Protein AF-A0A835LQI6-F1 (afdb_monomer_lite)

pLDDT: mean 70.66, std 19.63, range [27.28, 96.81]

Secondary structure (DSSP, 8-state):
-HHHHHHHHHTTS-----PPPPP----TTTTS-HHHHHHHHHTS-HHHHHHHTTS-GGGTTGGGG-SEEEEEHHHHHHTT--HHHHHHHHHHHHHT--SPPPSEEEEEEE-SS-S-HHHHHHHHHHHHHTT-SEEEEEEE-SS-EE--HHHHS-SS-SEEEEESSEEE--S----TT--EEEEES-EESSHHHHHHHHHH---TT-SEEEEE---S-------SS--SEEEEEE-S--SS-BTTBSSSSHHHHHHHHTT---GGGSSTTT----------------------TTS---SSB-----TT--EEEEEESSHHHHHHHHHHHHTT---EEEEEEEES--SSSEEEEEEEEEE-SS-TTSEEE-SS--TT---EEEEEEEEEEEEEGGGTEEEEEEEE------

Foldseek 3Di:
DLVVVLVVLVVLDDDDDDDDDDDDDPLVVLVDDLVVLLVVLQPDALSVLSNQLVSDPSSVLSLQAHLAHAQACVSCVVSVHDPVVSLCVLVVSLVSHPLAARAEHADHEECAPDPPLVSQQVSVVSNLSRLYAYYHDHYQDPDEHEHDVSNQQRARHQEDEYYHEEYEYDQAGEHANHQEYEYENYEYPDLCRQVSSQARDPYQHNQAYEHYDDPDDDAAPDHDHDDFKYKYWDFQAAADQDVVRNDRHVQNRVCVNVVHPPPRDPDPPPDPPDDDDDDDDDDDDDDDDPPPPPDDDDQQFLDDDDRGDIDIGMGGNDPVSSVVVNVCVVVVVDKDKDKDKFQFAPPDQKDKDKFWWFADPVDNVDIDGDRDDDPPTDTDIWMKIKGFPDQPPVGRITIMMIITGGDPDD

Radius of gyration: 28.62 Å; chains: 1; bounding box: 62×68×86 Å

Sequence (410 aa):
MLDGIISFLERIHIKEPKKPPRKPEPDVISSLPQPIISHIASFLPTEEAIRSTILSTSWRNVCSSLSNLEFNQAYFKKKKLDSEVFSRFVSHTLRSHDGSDVHKFTLEAYFETLPEPMLVNEWISFAVQHNVKEIYISLHTMTPVTLPCCLFTSPTITLLDLFDFRLKLPSVIHLSNLQHLQIESLYFCNEMSLINLFSNLSCPLVNSCCVVSCPPYIPDLIPKSGWNLRSFSIANTVVHPAPGNANGTLVNGILHHCALPNILSNSILSDLDDDSDAELTGSHDDRSSSMEIGSSIRPGIVHRLDKGTSGLLVVAKDEYSHAHLSEQFKQHTIHRVYISLTSGVPTTLSGRVEVPIGRDINNRIRMAAIPCPSVSRQVRHAASRYKVIEVLAGGGSALVEWILRVIIHW

Structure (mmCIF, N/CA/C/O backbone):
data_AF-A0A835LQI6-F1
#
_entry.id   AF-A0A835LQI6-F1
#
loop_
_atom_site.group_PDB
_atom_site.id
_atom_site.type_symbol
_atom_site.label_atom_id
_atom_site.label_alt_id
_atom_site.label_comp_id
_atom_site.label_asym_id
_atom_site.label_entity_id
_atom_site.label_seq_id
_atom_site.pdbx_PDB_ins_code
_atom_site.Cartn_x
_atom_site.Cartn_y
_atom_site.Cartn_z
_atom_site.occupancy
_atom_site.B_iso_or_equiv
_atom_site.auth_seq_id
_atom_site.auth_comp_id
_atom_site.auth_asym_id
_atom_site.auth_atom_id
_atom_site.pdbx_PDB_model_num
ATOM 1 N N . MET A 1 1 ? -13.561 8.271 35.677 1.00 42.00 1 MET A N 1
ATOM 2 C CA . MET A 1 1 ? -12.545 7.592 34.820 1.00 42.00 1 MET A CA 1
ATOM 3 C C . MET A 1 1 ? -12.651 8.085 33.379 1.00 42.00 1 MET A C 1
ATOM 5 O O . MET A 1 1 ? -11.650 8.574 32.875 1.00 42.00 1 MET A O 1
ATOM 9 N N . LEU A 1 2 ? -13.860 8.112 32.793 1.00 37.31 2 LEU A N 1
ATOM 10 C CA . LEU A 1 2 ? -14.207 8.992 31.660 1.00 37.31 2 LEU A CA 1
ATOM 11 C C . LEU A 1 2 ? -13.793 10.452 31.923 1.00 37.31 2 LEU A C 1
ATOM 13 O O . LEU A 1 2 ? -13.157 11.061 31.075 1.00 37.31 2 LEU A O 1
ATOM 17 N N . ASP A 1 3 ? -13.991 10.964 33.145 1.00 42.91 3 ASP A N 1
ATOM 18 C CA . ASP A 1 3 ? -13.562 12.324 33.532 1.00 42.91 3 ASP A CA 1
ATOM 19 C C . ASP A 1 3 ? -12.056 12.577 33.364 1.00 42.91 3 ASP A C 1
ATOM 21 O O . ASP A 1 3 ? -11.645 13.706 33.124 1.00 42.91 3 ASP A O 1
ATOM 25 N N . GLY A 1 4 ? -11.219 11.536 33.468 1.00 45.81 4 GLY A N 1
ATOM 26 C CA . GLY A 1 4 ? -9.771 11.653 33.285 1.00 45.81 4 GLY A CA 1
ATOM 27 C C . GLY A 1 4 ? -9.380 11.845 31.821 1.00 45.81 4 GLY A C 1
ATOM 28 O O . GLY A 1 4 ? -8.445 12.583 31.535 1.00 45.81 4 GLY A O 1
ATOM 29 N N . ILE A 1 5 ? -10.133 11.237 30.901 1.00 50.56 5 ILE A N 1
ATOM 30 C CA . ILE A 1 5 ? -9.945 11.367 29.450 1.00 50.56 5 ILE A CA 1
ATOM 31 C C . ILE A 1 5 ? -10.610 12.636 28.932 1.00 50.56 5 ILE A C 1
ATOM 33 O O . ILE A 1 5 ? -10.040 13.315 28.091 1.00 50.56 5 ILE A O 1
ATOM 37 N N . ILE A 1 6 ? -11.752 13.015 29.503 1.00 50.91 6 ILE A N 1
ATOM 38 C CA . ILE A 1 6 ? -12.423 14.291 29.246 1.00 50.91 6 ILE A CA 1
ATOM 39 C C . ILE A 1 6 ? -11.528 15.453 29.690 1.00 50.91 6 ILE A C 1
ATOM 41 O O . ILE A 1 6 ? -11.210 16.316 28.881 1.00 50.91 6 ILE A O 1
ATOM 45 N N . SER A 1 7 ? -10.999 15.413 30.917 1.00 50.22 7 SER A N 1
ATOM 46 C CA . SER A 1 7 ? -10.011 16.382 31.417 1.00 50.22 7 SER A CA 1
ATOM 47 C C . SER A 1 7 ? -8.735 16.411 30.563 1.00 50.22 7 SER A C 1
ATOM 49 O O . SER A 1 7 ? -8.116 17.460 30.378 1.00 50.22 7 SER A O 1
ATOM 51 N N . PHE A 1 8 ? -8.337 15.260 30.022 1.00 53.22 8 PHE A N 1
ATOM 52 C CA . PHE A 1 8 ? -7.180 15.120 29.148 1.00 53.22 8 PHE A CA 1
ATOM 53 C C . PHE A 1 8 ? -7.429 15.696 27.737 1.00 53.22 8 PHE A C 1
ATOM 55 O O . PHE A 1 8 ? -6.586 16.443 27.252 1.00 53.22 8 PHE A O 1
ATOM 62 N N . LEU A 1 9 ? -8.590 15.455 27.119 1.00 52.75 9 LEU A N 1
ATOM 63 C CA . LEU A 1 9 ? -8.989 16.018 25.820 1.00 52.75 9 LEU A CA 1
ATOM 64 C C . LEU A 1 9 ? -9.302 17.523 25.912 1.00 52.75 9 LEU A C 1
ATOM 66 O O . LEU A 1 9 ? -8.948 18.278 25.007 1.00 52.75 9 LEU A O 1
ATOM 70 N N . GLU A 1 10 ? -9.865 17.990 27.030 1.00 52.62 10 GLU A N 1
ATOM 71 C CA . GLU A 1 10 ? -10.053 19.418 27.330 1.00 52.62 10 GLU A CA 1
ATOM 72 C C . GLU A 1 10 ? -8.719 20.178 27.418 1.00 52.62 10 GLU A C 1
ATOM 74 O O . GLU A 1 10 ? -8.647 21.345 27.036 1.00 52.62 10 GLU A O 1
ATOM 79 N N . ARG A 1 11 ? -7.632 19.532 27.867 1.00 51.81 11 ARG A N 1
ATOM 80 C CA . ARG A 1 11 ? -6.285 20.139 27.900 1.00 51.81 11 ARG A CA 1
ATOM 81 C C . ARG A 1 11 ? -5.649 20.300 26.512 1.00 51.81 11 ARG A C 1
ATOM 83 O O . ARG A 1 11 ? -4.691 21.059 26.383 1.00 51.81 11 ARG A O 1
ATOM 90 N N . ILE A 1 12 ? -6.163 19.622 25.481 1.00 49.12 12 ILE A N 1
ATOM 91 C CA . ILE A 1 12 ? -5.607 19.601 24.111 1.00 49.12 12 ILE A CA 1
ATOM 92 C C . ILE A 1 12 ? -6.093 20.794 23.258 1.00 49.12 12 ILE A C 1
ATOM 94 O O . ILE A 1 12 ? -5.523 21.083 22.194 1.00 49.12 12 ILE A O 1
ATOM 98 N N . HIS A 1 13 ? -7.082 21.559 23.738 1.00 42.97 13 HIS A N 1
ATOM 99 C CA . HIS A 1 13 ? -7.445 22.862 23.179 1.00 42.97 13 HIS A CA 1
ATOM 100 C C . HIS A 1 13 ? -7.230 24.002 24.182 1.00 42.97 13 HIS A C 1
ATOM 102 O O . HIS A 1 13 ? -7.767 24.032 25.286 1.00 42.97 13 HIS A O 1
ATOM 108 N N . ILE A 1 14 ? -6.427 24.972 23.741 1.00 42.97 14 ILE A N 1
ATOM 109 C CA . ILE A 1 14 ? -6.274 26.294 24.342 1.00 42.97 14 ILE A CA 1
ATOM 110 C C . ILE A 1 14 ? -7.672 26.894 24.529 1.00 42.97 14 ILE A C 1
ATOM 112 O O . ILE A 1 14 ? -8.459 26.931 23.587 1.00 42.97 14 ILE A O 1
ATOM 116 N N . LYS A 1 15 ? -7.960 27.361 25.750 1.00 37.00 15 LYS A N 1
ATOM 117 C CA . LYS A 1 15 ? -9.171 28.113 26.092 1.00 37.00 15 LYS A CA 1
ATOM 118 C C . LYS A 1 15 ? -9.381 29.245 25.084 1.00 37.00 15 LYS A C 1
ATOM 120 O O . LYS A 1 15 ? -8.660 30.241 25.137 1.00 37.00 15 LYS A O 1
ATOM 125 N N . GLU A 1 16 ? -10.394 29.144 24.232 1.00 39.66 16 GLU A N 1
ATOM 126 C CA . GLU A 1 16 ? -10.971 30.352 23.651 1.00 39.66 16 GLU A CA 1
ATOM 127 C C . GLU A 1 16 ? -11.627 31.175 24.776 1.00 39.66 16 GLU A C 1
ATOM 129 O O . GLU A 1 16 ? -12.208 30.607 25.713 1.00 39.66 16 GLU A O 1
ATOM 134 N N . PRO A 1 17 ? -11.512 32.513 24.749 1.00 34.75 17 PRO A N 1
ATOM 135 C CA . PRO A 1 17 ? -12.078 33.362 25.785 1.00 34.75 17 PRO A CA 1
ATOM 136 C C . PRO A 1 17 ? -13.602 33.198 25.825 1.00 34.75 17 PRO A C 1
ATOM 138 O O . PRO A 1 17 ? -14.299 33.440 24.838 1.00 34.75 17 PRO A O 1
ATOM 141 N N . LYS A 1 18 ? -14.127 32.793 26.990 1.00 40.09 18 LYS A N 1
ATOM 142 C CA . LYS A 1 18 ? -15.569 32.651 27.235 1.00 40.09 18 LYS A CA 1
ATOM 143 C C . LYS A 1 18 ? -16.285 33.975 26.935 1.00 40.09 18 LYS A C 1
ATOM 145 O O . LYS A 1 18 ? -16.103 34.955 27.656 1.00 40.09 18 LYS A O 1
ATOM 150 N N . LYS A 1 19 ? -17.127 33.993 25.896 1.00 43.25 19 LYS A N 1
ATOM 151 C CA . LYS A 1 19 ? -18.141 35.042 25.692 1.00 43.25 19 LYS A CA 1
ATOM 152 C C . LYS A 1 19 ? -19.190 34.981 26.820 1.00 43.25 19 LYS A C 1
ATOM 154 O O . LYS A 1 19 ? -19.434 33.897 27.354 1.00 43.25 19 LYS A O 1
ATOM 159 N N . PRO A 1 20 ? -19.804 36.119 27.200 1.00 41.12 20 PRO A N 1
ATOM 160 C CA . PRO A 1 20 ? -20.791 36.176 28.280 1.00 41.12 20 PRO A CA 1
ATOM 161 C C . PRO A 1 20 ? -22.019 35.297 27.979 1.00 41.12 20 PRO A C 1
ATOM 163 O O . PRO A 1 20 ? -22.341 35.085 26.805 1.00 41.12 20 PRO A O 1
ATOM 166 N N . PRO A 1 21 ? -22.711 34.782 29.015 1.00 45.97 21 PRO A N 1
ATOM 167 C CA . PRO A 1 21 ? -23.743 33.767 28.845 1.00 45.97 21 PRO A CA 1
ATOM 168 C C . PRO A 1 21 ? -24.943 34.339 28.082 1.00 45.97 21 PRO A C 1
ATOM 170 O O . PRO A 1 21 ? -25.599 35.279 28.533 1.00 45.97 21 PRO A O 1
ATOM 173 N N . ARG A 1 22 ? -25.239 33.758 26.915 1.00 55.72 22 ARG A N 1
ATOM 174 C CA . ARG A 1 22 ? -26.543 33.905 26.255 1.00 55.72 22 ARG A CA 1
ATOM 175 C C . ARG A 1 22 ? -27.559 33.010 26.977 1.00 55.72 22 ARG A C 1
ATOM 177 O O . ARG A 1 22 ? -27.175 32.014 27.584 1.00 55.72 22 ARG A O 1
ATOM 184 N N . LYS A 1 23 ? -28.841 33.397 26.945 1.00 52.72 23 LYS A N 1
ATOM 185 C CA . LYS A 1 23 ? -29.963 32.606 27.492 1.00 52.72 23 LYS A CA 1
ATOM 186 C C . LYS A 1 23 ? -29.855 31.143 27.021 1.00 52.72 23 LYS A C 1
ATOM 188 O O . LYS A 1 23 ? -29.436 30.954 25.881 1.00 52.72 23 LYS A O 1
ATOM 193 N N . PRO A 1 24 ? -30.219 30.143 27.846 1.00 52.00 24 PRO A N 1
ATOM 194 C CA . PRO A 1 24 ? -30.097 28.743 27.458 1.00 52.00 24 PRO A CA 1
ATOM 195 C C . PRO A 1 24 ? -31.024 28.475 26.271 1.00 52.00 24 PRO A C 1
ATOM 197 O O . PRO A 1 24 ? -32.246 28.450 26.415 1.00 52.00 24 PRO A O 1
ATOM 200 N N . GLU A 1 25 ? -30.438 28.349 25.083 1.00 58.75 25 GLU A N 1
ATOM 201 C CA . GLU A 1 25 ? -31.109 27.754 23.934 1.00 58.75 25 GLU A CA 1
ATOM 202 C C . GLU A 1 25 ? -31.442 26.296 24.289 1.00 58.75 25 GLU A C 1
ATOM 204 O O . GLU A 1 25 ? -30.669 25.655 25.010 1.00 58.75 25 GLU A O 1
ATOM 209 N N . PRO A 1 26 ? -32.604 25.771 23.864 1.00 59.12 26 PRO A N 1
ATOM 210 C CA . PRO A 1 26 ? -32.957 24.387 24.138 1.00 59.12 26 PRO A CA 1
ATOM 211 C C . PRO A 1 26 ? -31.871 23.468 23.569 1.00 59.12 26 PRO A C 1
ATOM 213 O O . PRO A 1 26 ? -31.481 23.602 22.411 1.00 59.12 26 PRO A O 1
ATOM 216 N N . ASP A 1 27 ? -31.373 22.550 24.394 1.00 64.88 27 ASP A N 1
ATOM 217 C CA . ASP A 1 27 ? -30.341 21.586 24.016 1.00 64.88 27 ASP A CA 1
ATOM 218 C C . ASP A 1 27 ? -30.937 20.511 23.093 1.00 64.88 27 ASP A C 1
ATOM 220 O O . ASP A 1 27 ? -31.341 19.424 23.513 1.00 64.88 27 ASP A O 1
ATOM 224 N N . VAL A 1 28 ? -31.051 20.863 21.811 1.00 70.62 28 VAL A N 1
ATOM 225 C CA . VAL A 1 28 ? -31.623 19.998 20.772 1.00 70.62 28 VAL A CA 1
ATOM 226 C C . VAL A 1 28 ? -30.747 18.760 20.549 1.00 70.62 28 VAL A C 1
ATOM 228 O O . VAL A 1 28 ? -31.271 17.683 20.265 1.00 70.62 28 VAL A O 1
ATOM 231 N N . ILE A 1 29 ? -29.428 18.876 20.734 1.00 68.12 29 ILE A N 1
ATOM 232 C CA . ILE A 1 29 ? -28.459 17.798 20.480 1.00 68.12 29 ILE A CA 1
ATOM 233 C C . ILE A 1 29 ? -28.607 16.673 21.512 1.00 68.12 29 ILE A C 1
ATOM 235 O O . ILE A 1 29 ? -28.552 15.495 21.152 1.00 68.12 29 ILE A O 1
ATOM 239 N N . SER A 1 30 ? -28.873 17.010 22.775 1.00 71.62 30 SER A N 1
ATOM 240 C CA . SER A 1 30 ? -29.142 16.016 23.822 1.00 71.62 30 SER A CA 1
ATOM 241 C C . SER A 1 30 ? -30.454 15.259 23.643 1.00 71.62 30 SER A C 1
ATOM 243 O O . SER A 1 30 ? -30.588 14.157 24.175 1.00 71.62 30 SER A O 1
ATOM 245 N N . SER A 1 31 ? -31.407 15.829 22.900 1.00 77.50 31 SER A N 1
ATOM 246 C CA . SER A 1 31 ? -32.734 15.243 22.669 1.00 77.50 31 SER A CA 1
ATOM 247 C C . SER A 1 31 ? -32.789 14.229 21.519 1.00 77.50 31 SER A C 1
ATOM 249 O O . SER A 1 31 ? -33.833 13.615 21.292 1.00 77.50 31 SER A O 1
ATOM 251 N N . LEU A 1 32 ? -31.684 14.040 20.788 1.00 81.75 32 LEU A N 1
ATOM 252 C CA . LEU A 1 32 ? -31.635 13.129 19.648 1.00 81.75 32 LEU A CA 1
ATOM 253 C C . LEU A 1 32 ? -31.778 11.657 20.093 1.00 81.75 32 LEU A C 1
ATOM 255 O O . LEU A 1 32 ? -31.142 11.237 21.062 1.00 81.75 32 LEU A O 1
ATOM 259 N N . PRO A 1 33 ? -32.570 10.835 19.378 1.00 83.06 33 PRO A N 1
ATOM 260 C CA . PRO A 1 33 ? -32.606 9.391 19.585 1.00 83.06 33 PRO A CA 1
ATOM 261 C C . PRO A 1 33 ? -31.233 8.742 19.379 1.00 83.06 33 PRO A C 1
ATOM 263 O O . PRO A 1 33 ? -30.508 9.106 18.452 1.00 83.06 33 PRO A O 1
ATOM 266 N N . GLN A 1 34 ? -30.923 7.710 20.171 1.00 78.38 34 GLN A N 1
ATOM 267 C CA . GLN A 1 34 ? -29.647 6.982 20.092 1.00 78.38 34 GLN A CA 1
ATOM 268 C C . GLN A 1 34 ? -29.258 6.523 18.674 1.00 78.38 34 GLN A C 1
ATOM 270 O O . GLN A 1 34 ? -28.117 6.758 18.289 1.00 78.38 34 GLN A O 1
ATOM 275 N N . PRO A 1 35 ? -30.170 5.989 17.833 1.00 80.31 35 PRO A N 1
ATOM 276 C CA . PRO A 1 35 ? -29.815 5.618 16.461 1.00 80.31 35 PRO A CA 1
ATOM 277 C C . PRO A 1 35 ? -29.293 6.786 15.612 1.00 80.31 35 PRO A C 1
ATOM 279 O O . PRO A 1 35 ? -28.414 6.595 14.775 1.00 80.31 35 PRO A O 1
ATOM 282 N N . ILE A 1 36 ? -29.809 8.002 15.831 1.00 81.81 36 ILE A N 1
ATOM 283 C CA . ILE A 1 36 ? -29.359 9.204 15.114 1.00 81.81 36 ILE A CA 1
ATOM 284 C C . ILE A 1 36 ? -27.983 9.628 15.622 1.00 81.81 36 ILE A C 1
ATOM 286 O O . ILE A 1 36 ? -27.117 9.966 14.821 1.00 81.81 36 ILE A O 1
ATOM 290 N N . ILE A 1 37 ? -27.765 9.571 16.936 1.00 80.56 37 ILE A N 1
ATOM 291 C CA . ILE A 1 37 ? -26.469 9.889 17.537 1.00 80.56 37 ILE A CA 1
ATOM 292 C C . ILE A 1 37 ? -25.388 8.924 17.020 1.00 80.56 37 ILE A C 1
ATOM 294 O O . ILE A 1 37 ? -24.349 9.379 16.544 1.00 80.56 37 ILE A O 1
ATOM 298 N N . SER A 1 38 ? -25.651 7.612 17.024 1.00 77.38 38 SER A N 1
ATOM 299 C CA . SER A 1 38 ? -24.744 6.604 16.458 1.00 77.38 38 SER A CA 1
ATOM 300 C C . SER A 1 38 ? -24.477 6.843 14.970 1.00 77.38 38 SER A C 1
ATOM 302 O O . SER A 1 38 ? -23.340 6.719 14.519 1.00 77.38 38 SER A O 1
ATOM 304 N N . HIS A 1 39 ? -25.500 7.236 14.204 1.00 80.94 39 HIS A N 1
ATOM 305 C CA . HIS A 1 39 ? -25.332 7.569 12.792 1.00 80.94 39 HIS A CA 1
ATOM 306 C C . HIS A 1 39 ? -24.434 8.796 12.593 1.00 80.94 39 HIS A C 1
ATOM 308 O O . HIS A 1 39 ? -23.508 8.737 11.791 1.00 80.94 39 HIS A O 1
ATOM 314 N N . ILE A 1 40 ? -24.634 9.876 13.353 1.00 82.81 40 ILE A N 1
ATOM 315 C CA . ILE A 1 40 ? -23.766 11.064 13.292 1.00 82.81 40 ILE A CA 1
ATOM 316 C C . ILE A 1 40 ? -22.325 10.689 13.647 1.00 82.81 40 ILE A C 1
ATOM 318 O O . ILE A 1 40 ? -21.396 11.048 12.926 1.00 82.81 40 ILE A O 1
ATOM 322 N N . ALA A 1 41 ? -22.138 9.932 14.726 1.00 79.12 41 ALA A N 1
ATOM 323 C CA . ALA A 1 41 ? -20.820 9.520 15.183 1.00 79.12 41 ALA A CA 1
ATOM 324 C C . ALA A 1 41 ? -20.087 8.611 14.199 1.00 79.12 41 ALA A C 1
ATOM 326 O O . ALA A 1 41 ? -18.866 8.681 14.120 1.00 79.12 41 ALA A O 1
ATOM 327 N N . SER A 1 42 ? -20.817 7.823 13.403 1.00 78.06 42 SER A N 1
ATOM 328 C CA . SER A 1 42 ? -20.222 6.999 12.346 1.00 78.06 42 SER A CA 1
ATOM 329 C C . SER A 1 42 ? -19.523 7.811 11.245 1.00 78.06 42 SER A C 1
ATOM 331 O O . SER A 1 42 ? -18.680 7.267 10.535 1.00 78.06 42 SER A O 1
ATOM 333 N N . PHE A 1 43 ? -19.828 9.110 11.124 1.00 80.00 43 PHE A N 1
ATOM 334 C CA . PHE A 1 43 ? -19.141 10.031 10.211 1.00 80.00 43 PHE A CA 1
ATOM 335 C C . PHE A 1 43 ? -17.988 10.799 10.861 1.00 80.00 43 PHE A C 1
ATOM 337 O O . PHE A 1 43 ? -17.268 11.518 10.167 1.00 80.00 43 PHE A O 1
ATOM 344 N N . LEU A 1 44 ? -17.822 10.702 12.180 1.00 77.44 44 LEU A N 1
ATOM 345 C CA . LEU A 1 44 ? -16.756 11.392 12.889 1.00 77.44 44 LEU A CA 1
ATOM 346 C C . LEU A 1 44 ? -15.496 10.517 12.917 1.00 77.44 44 LEU A C 1
ATOM 348 O O . LEU A 1 44 ? -15.590 9.319 13.190 1.00 77.44 44 LEU A O 1
ATOM 352 N N . PRO A 1 45 ? -14.300 11.103 12.723 1.00 75.19 45 PRO A N 1
ATOM 353 C CA . PRO A 1 45 ? -13.059 10.439 13.100 1.00 75.19 45 PRO A CA 1
ATOM 354 C C . PRO A 1 45 ? -13.125 10.006 14.569 1.00 75.19 45 PRO A C 1
ATOM 356 O O . PRO A 1 45 ? -13.693 10.724 15.396 1.00 75.19 45 PRO A O 1
ATOM 359 N N . THR A 1 46 ? -12.512 8.875 14.919 1.00 80.69 46 THR A N 1
ATOM 360 C CA . THR A 1 46 ? -12.600 8.287 16.270 1.00 80.69 46 THR A CA 1
ATOM 361 C C . THR A 1 46 ? -12.242 9.280 17.378 1.00 80.69 46 THR A C 1
ATOM 363 O O . THR A 1 46 ? -12.894 9.311 18.418 1.00 80.69 46 THR A O 1
ATOM 366 N N . GLU A 1 47 ? -11.265 10.159 17.142 1.00 74.88 47 GLU A N 1
ATOM 367 C CA . GLU A 1 47 ? -10.921 11.238 18.073 1.00 74.88 47 GLU A CA 1
ATOM 368 C C . GLU A 1 47 ? -12.084 12.219 18.308 1.00 74.88 47 GLU A C 1
ATOM 370 O O . GLU A 1 47 ? -12.407 12.532 19.455 1.00 74.88 47 GLU A O 1
ATOM 375 N N . GLU A 1 48 ? -12.727 12.702 17.243 1.00 77.25 48 GLU A N 1
ATOM 376 C CA . GLU A 1 48 ? -13.843 13.650 17.343 1.00 77.25 48 GLU A CA 1
ATOM 377 C C . GLU A 1 48 ? -15.093 12.976 17.922 1.00 77.25 48 GLU A C 1
ATOM 379 O O . GLU A 1 48 ? -15.809 13.583 18.721 1.00 77.25 48 GLU A O 1
ATOM 384 N N . ALA A 1 49 ? -15.316 11.696 17.609 1.00 79.69 49 ALA A N 1
ATOM 385 C CA . ALA A 1 49 ? -16.372 10.902 18.224 1.00 79.69 49 ALA A CA 1
ATOM 386 C C . ALA A 1 49 ? -16.173 10.791 19.745 1.00 79.69 49 ALA A C 1
ATOM 388 O O . ALA A 1 49 ? -17.113 11.007 20.509 1.00 79.69 49 ALA A O 1
ATOM 389 N N . ILE A 1 50 ? -14.944 10.553 20.214 1.00 75.88 50 ILE A N 1
ATOM 390 C CA . ILE A 1 50 ? -14.645 10.525 21.653 1.00 75.88 50 ILE A CA 1
ATOM 391 C C . ILE A 1 50 ? -14.796 11.918 22.269 1.00 75.88 50 ILE A C 1
ATOM 393 O O . ILE A 1 50 ? -15.361 12.042 23.353 1.00 75.88 50 ILE A O 1
ATOM 397 N N . ARG A 1 51 ? -14.367 12.990 21.596 1.00 74.25 51 ARG A N 1
ATOM 398 C CA . ARG A 1 51 ? -14.596 14.359 22.093 1.00 74.25 51 ARG A CA 1
ATOM 399 C C . ARG A 1 51 ? -16.080 14.682 22.216 1.00 74.25 51 ARG A C 1
ATOM 401 O O . ARG A 1 51 ? -16.469 15.340 23.173 1.00 74.25 51 ARG A O 1
ATOM 408 N N . SER A 1 52 ? -16.916 14.180 21.309 1.00 77.56 52 SER A N 1
ATOM 409 C CA . SER A 1 52 ? -18.364 14.407 21.349 1.00 77.56 52 SER A CA 1
ATOM 410 C C . SER A 1 52 ? -19.044 13.821 22.596 1.00 77.56 52 SER A C 1
ATOM 412 O O . SER A 1 52 ? -20.117 14.281 22.980 1.00 77.56 52 SER A O 1
ATOM 414 N N . THR A 1 53 ? -18.391 12.891 23.308 1.00 75.31 53 THR A N 1
ATOM 415 C CA . THR A 1 53 ? -18.916 12.293 24.551 1.00 75.31 53 THR A CA 1
ATOM 416 C C . THR A 1 53 ? -19.133 13.302 25.683 1.00 75.31 53 THR A C 1
ATOM 418 O O . THR A 1 53 ? -19.880 13.021 26.621 1.00 75.31 53 THR A O 1
ATOM 421 N N . ILE A 1 54 ? -18.519 14.489 25.588 1.00 72.31 54 ILE A N 1
ATOM 422 C CA . ILE A 1 54 ? -18.647 15.575 26.571 1.00 72.31 54 ILE A CA 1
ATOM 423 C C . ILE A 1 54 ? -19.861 16.466 26.322 1.00 72.31 54 ILE A C 1
ATOM 425 O O . ILE A 1 54 ? -20.207 17.264 27.191 1.00 72.31 54 ILE A O 1
ATOM 429 N N . LEU A 1 55 ? -20.485 16.363 25.142 1.00 72.69 55 LEU A N 1
ATOM 430 C CA . LEU A 1 55 ? -21.594 17.234 24.760 1.00 72.69 55 LEU A CA 1
ATOM 431 C C . LEU A 1 55 ? -22.781 17.038 25.702 1.00 72.69 55 LEU A C 1
ATOM 433 O O . LEU A 1 55 ? -23.382 18.021 26.128 1.00 72.69 55 LEU A O 1
ATOM 437 N N . SER A 1 56 ? -23.086 15.788 26.072 1.00 75.94 56 SER A N 1
ATOM 438 C CA . SER A 1 56 ? -24.118 15.486 27.063 1.00 75.94 56 SER A CA 1
ATOM 439 C C . SER A 1 56 ? -24.105 14.036 27.554 1.00 75.94 56 SER A C 1
ATOM 441 O O . SER A 1 56 ? -23.325 13.194 27.111 1.00 75.94 56 SER A O 1
ATOM 443 N N . THR A 1 57 ? -25.012 13.719 28.484 1.00 73.88 57 THR A N 1
ATOM 444 C CA . THR A 1 57 ? -25.164 12.368 29.039 1.00 73.88 57 THR A CA 1
ATOM 445 C C . THR A 1 57 ? -25.605 11.335 28.005 1.00 73.88 57 THR A C 1
ATOM 447 O O . THR A 1 57 ? -25.196 10.180 28.123 1.00 73.88 57 THR A O 1
ATOM 450 N N . SER A 1 58 ? -26.386 11.733 26.993 1.00 72.75 58 SER A N 1
ATOM 451 C CA . SER A 1 58 ? -26.812 10.844 25.907 1.00 72.75 58 SER A CA 1
ATOM 452 C C . SER A 1 58 ? -25.677 10.528 24.934 1.00 72.75 58 SER A C 1
ATOM 454 O O . SER A 1 58 ? -25.719 9.479 24.295 1.00 72.75 58 SER A O 1
ATOM 456 N N . TRP A 1 59 ? -24.637 11.367 24.887 1.00 77.31 59 TRP A N 1
ATOM 457 C CA . TRP A 1 59 ? -23.480 11.190 24.011 1.00 77.31 59 TRP A CA 1
ATOM 458 C C . TRP A 1 59 ? -22.312 10.414 24.645 1.00 77.31 59 TRP A C 1
ATOM 460 O O . TRP A 1 59 ? -21.371 10.038 23.951 1.00 77.31 59 TRP A O 1
ATOM 470 N N . ARG A 1 60 ? -22.357 10.114 25.951 1.00 74.62 60 ARG A N 1
ATOM 471 C CA . ARG A 1 60 ? -21.226 9.497 26.678 1.00 74.62 60 ARG A CA 1
ATOM 472 C C . ARG A 1 60 ? -20.728 8.173 26.102 1.00 74.62 60 ARG A C 1
ATOM 474 O O . ARG A 1 60 ? -19.534 7.911 26.161 1.00 74.62 60 ARG A O 1
ATOM 481 N N . ASN A 1 61 ? -21.636 7.351 25.584 1.00 71.31 61 ASN A N 1
ATOM 482 C CA . ASN A 1 61 ? -21.321 5.999 25.113 1.00 71.31 61 ASN A CA 1
ATOM 483 C C . ASN A 1 61 ? -21.220 5.922 23.588 1.00 71.31 61 ASN A C 1
ATOM 485 O O . ASN A 1 61 ? -21.116 4.850 23.021 1.00 71.31 61 ASN A O 1
ATOM 489 N N . VAL A 1 62 ? -21.248 7.054 22.898 1.00 75.31 62 VAL A N 1
ATOM 490 C CA . VAL A 1 62 ? -21.312 7.089 21.433 1.00 75.31 62 VAL A CA 1
ATOM 491 C C . VAL A 1 62 ? -20.070 6.493 20.781 1.00 75.31 62 VAL A C 1
ATOM 493 O O . VAL A 1 62 ? -20.143 5.920 19.698 1.00 75.31 62 VAL A O 1
ATOM 496 N N . CYS A 1 63 ? -18.932 6.577 21.468 1.00 73.62 63 CYS A N 1
ATOM 497 C CA . CYS A 1 63 ? -17.697 5.963 21.017 1.00 73.62 63 CYS A CA 1
ATOM 498 C C . CYS A 1 63 ? -17.632 4.442 21.245 1.00 73.62 63 CYS A C 1
ATOM 500 O O . CYS A 1 63 ? -16.708 3.817 20.733 1.00 73.62 63 CYS A O 1
ATOM 502 N N . SER A 1 64 ? -18.560 3.839 22.007 1.00 79.94 64 SER A N 1
ATOM 503 C CA . SER A 1 64 ? -18.516 2.399 22.303 1.00 79.94 64 SER A CA 1
ATOM 504 C C . SER A 1 64 ? -18.932 1.535 21.119 1.00 79.94 64 SER A C 1
ATOM 506 O O . SER A 1 64 ? -18.512 0.389 21.067 1.00 79.94 64 SER A O 1
ATOM 508 N N . SER A 1 65 ? -19.729 2.078 20.192 1.00 81.50 65 SER A N 1
ATOM 509 C CA . SER A 1 65 ? -20.320 1.350 19.061 1.00 81.50 65 SER A CA 1
ATOM 510 C C . SER A 1 65 ? -19.703 1.736 17.707 1.00 81.50 65 SER A C 1
ATOM 512 O O . SER A 1 65 ? -20.374 1.681 16.671 1.00 81.50 65 SER A O 1
ATOM 514 N N . LEU A 1 66 ? -18.484 2.284 17.703 1.00 84.69 66 LEU A N 1
ATOM 515 C CA . LEU A 1 66 ? -17.860 2.805 16.487 1.00 84.69 66 LEU A CA 1
ATOM 516 C C . LEU A 1 66 ? -17.346 1.661 15.613 1.00 84.69 66 LEU A C 1
ATOM 518 O O . LEU A 1 66 ? -16.343 1.029 15.921 1.00 84.69 66 LEU A O 1
ATOM 522 N N . SER A 1 67 ? -17.977 1.476 14.454 1.00 88.75 67 SER A N 1
ATOM 523 C CA . SER A 1 67 ? -17.525 0.496 13.458 1.00 88.75 67 SER A CA 1
ATOM 524 C C . SER A 1 67 ? -16.194 0.872 12.792 1.00 88.75 67 SER A C 1
ATOM 526 O O . SER A 1 67 ? -15.484 -0.004 12.310 1.00 88.75 67 SER A O 1
ATOM 528 N N . ASN A 1 68 ? -15.827 2.154 12.773 1.00 90.69 68 ASN A N 1
ATOM 529 C CA . ASN A 1 68 ? -14.571 2.628 12.199 1.00 90.69 68 ASN A CA 1
ATOM 530 C C . ASN A 1 68 ? -13.681 3.192 13.310 1.00 90.69 68 ASN A C 1
ATOM 532 O O . ASN A 1 68 ? -13.984 4.230 13.905 1.00 90.69 68 ASN A O 1
ATOM 536 N N . LEU A 1 69 ? -12.581 2.494 13.584 1.00 92.00 69 LEU A N 1
ATOM 537 C CA . LEU A 1 69 ? -11.620 2.839 14.626 1.00 92.00 69 LEU A CA 1
ATOM 538 C C . LEU A 1 69 ? -10.315 3.316 13.983 1.00 92.00 69 LEU A C 1
ATOM 540 O O . LEU A 1 69 ? -9.576 2.531 13.395 1.00 92.00 69 LEU A O 1
ATOM 544 N N . GLU A 1 70 ? -10.028 4.610 14.088 1.00 91.31 70 GLU A N 1
ATOM 545 C CA . GLU A 1 70 ? -8.875 5.263 13.478 1.00 91.31 70 GLU A CA 1
ATOM 546 C C . GLU A 1 70 ? -7.970 5.896 14.539 1.00 91.31 70 GLU A C 1
ATOM 548 O O . GLU A 1 70 ? -8.327 6.864 15.215 1.00 91.31 70 GLU A O 1
ATOM 553 N N . PHE A 1 71 ? -6.759 5.356 14.660 1.00 91.12 71 PHE A N 1
ATOM 554 C CA . PHE A 1 71 ? -5.751 5.779 15.619 1.00 91.12 71 PHE A CA 1
ATOM 555 C C . PHE A 1 71 ? -4.514 6.281 14.885 1.00 91.12 71 PHE A C 1
ATOM 557 O O . PHE A 1 71 ? -3.763 5.498 14.309 1.00 91.12 71 PHE A O 1
ATOM 564 N N . ASN A 1 72 ? -4.278 7.591 14.928 1.00 88.56 72 ASN A N 1
ATOM 565 C CA . ASN A 1 72 ? -3.128 8.209 14.277 1.00 88.56 72 ASN A CA 1
ATOM 566 C C . ASN A 1 72 ? -2.330 9.058 15.276 1.00 88.56 72 ASN A C 1
ATOM 568 O O . ASN A 1 72 ? -2.773 10.103 15.761 1.00 88.56 72 ASN A O 1
ATOM 572 N N . GLN A 1 73 ? -1.119 8.598 15.583 1.00 85.69 73 GLN A N 1
ATOM 573 C CA . GLN A 1 73 ? -0.237 9.231 16.557 1.00 85.69 73 GLN A CA 1
ATOM 574 C C . GLN A 1 73 ? 0.312 10.587 16.077 1.00 85.69 73 GLN A C 1
ATOM 576 O O . GLN A 1 73 ? 0.677 11.426 16.907 1.00 85.69 73 GLN A O 1
ATOM 581 N N . ALA A 1 74 ? 0.338 10.870 14.769 1.00 82.94 74 ALA A N 1
ATOM 582 C CA . ALA A 1 74 ? 0.786 12.164 14.253 1.00 82.94 74 ALA A CA 1
ATOM 583 C C . ALA A 1 74 ? -0.077 13.326 14.784 1.00 82.94 74 ALA A C 1
ATOM 585 O O . ALA A 1 74 ? 0.445 14.423 15.005 1.00 82.94 74 ALA A O 1
ATOM 586 N N . TYR A 1 75 ? -1.366 13.094 15.067 1.00 77.56 75 TYR A N 1
ATOM 587 C CA . TYR A 1 75 ? -2.234 14.082 15.722 1.00 77.56 75 TYR A CA 1
ATOM 588 C C . TYR A 1 75 ? -1.753 14.439 17.133 1.00 77.56 75 TYR A C 1
ATOM 590 O O . TYR A 1 75 ? -1.637 15.620 17.473 1.00 77.56 75 TYR A O 1
ATOM 598 N N . PHE A 1 76 ? -1.382 13.433 17.925 1.00 79.38 76 PHE A N 1
ATOM 599 C CA . PHE A 1 76 ? -0.842 13.617 19.273 1.00 79.38 76 PHE A CA 1
ATOM 600 C C . PHE A 1 76 ? 0.498 14.359 19.230 1.00 79.38 76 PHE A C 1
ATOM 602 O O . PHE A 1 76 ? 0.705 15.319 19.978 1.00 79.38 76 PHE A O 1
ATOM 609 N N . LYS A 1 77 ? 1.364 14.016 18.267 1.00 77.06 77 LYS A N 1
ATOM 610 C CA . LYS A 1 77 ? 2.647 14.699 18.048 1.00 77.06 77 LYS A CA 1
ATOM 611 C C . LYS A 1 77 ? 2.468 16.178 17.689 1.00 77.06 77 LYS A C 1
ATOM 613 O O . LYS A 1 77 ? 3.155 17.027 18.258 1.00 77.06 77 LYS A O 1
ATOM 618 N N . LYS A 1 78 ? 1.509 16.520 16.813 1.00 79.56 78 LYS A N 1
ATOM 619 C CA . LYS A 1 78 ? 1.160 17.922 16.479 1.00 79.56 78 LYS A CA 1
ATOM 620 C C . LYS A 1 78 ? 0.746 18.724 17.718 1.00 79.56 78 LYS A C 1
ATOM 622 O O . LYS A 1 78 ? 1.006 19.923 17.792 1.00 79.56 78 LYS A O 1
ATOM 627 N N . LYS A 1 79 ? 0.136 18.061 18.702 1.00 74.62 79 LYS A N 1
ATOM 628 C CA . LYS A 1 79 ? -0.280 18.638 19.987 1.00 74.62 79 LYS A CA 1
ATOM 629 C C . LYS A 1 79 ? 0.786 18.538 21.088 1.00 74.62 79 LYS A C 1
ATOM 631 O O . LYS A 1 79 ? 0.507 18.924 22.218 1.00 74.62 79 LYS A O 1
ATOM 636 N N . LYS A 1 80 ? 2.008 18.094 20.758 1.00 77.94 80 LYS A N 1
ATOM 637 C CA . LYS A 1 80 ? 3.133 17.896 21.692 1.00 77.94 80 LYS A CA 1
ATOM 638 C C . LYS A 1 80 ? 2.814 16.921 22.836 1.00 77.94 80 LYS A C 1
ATOM 640 O O . LYS A 1 80 ? 3.305 17.095 23.948 1.00 77.94 80 LYS A O 1
ATOM 645 N N . LEU A 1 81 ? 1.982 15.919 22.565 1.00 77.19 81 LEU A N 1
ATOM 646 C CA . LEU A 1 81 ? 1.676 14.833 23.493 1.00 77.19 81 LEU A CA 1
ATOM 647 C C . LEU A 1 81 ? 2.620 13.658 23.234 1.00 77.19 81 LEU A C 1
ATOM 649 O O . LEU A 1 81 ? 2.997 13.406 22.086 1.00 77.19 81 LEU A O 1
ATOM 653 N N . ASP A 1 82 ? 3.000 12.959 24.299 1.00 80.50 82 ASP A N 1
ATOM 654 C CA . ASP A 1 82 ? 3.899 11.811 24.210 1.00 80.50 82 ASP A CA 1
ATOM 655 C C . ASP A 1 82 ? 3.201 10.538 23.681 1.00 80.50 82 ASP A C 1
ATOM 657 O O . ASP A 1 82 ? 1.982 10.469 23.490 1.00 80.50 82 ASP A O 1
ATOM 661 N N . SER A 1 83 ? 4.008 9.514 23.394 1.00 81.19 83 SER A N 1
ATOM 662 C CA . SER A 1 83 ? 3.553 8.209 22.898 1.00 81.19 83 SER A CA 1
ATOM 663 C C . SER A 1 83 ? 2.804 7.385 23.951 1.00 81.19 83 SER A C 1
ATOM 665 O O . SER A 1 83 ? 1.968 6.545 23.606 1.00 81.19 83 SER A O 1
ATOM 667 N N . GLU A 1 84 ? 3.075 7.610 25.236 1.00 83.25 84 GLU A N 1
ATOM 668 C CA . GLU A 1 84 ? 2.441 6.883 26.336 1.00 83.25 84 GLU A CA 1
ATOM 669 C C . GLU A 1 84 ? 0.971 7.294 26.467 1.00 83.25 84 GLU A C 1
ATOM 671 O O . GLU A 1 84 ? 0.074 6.469 26.645 1.00 83.25 84 GLU A O 1
ATOM 676 N N . VAL A 1 85 ? 0.714 8.584 26.298 1.00 81.94 85 VAL A N 1
ATOM 677 C CA . VAL A 1 85 ? -0.609 9.176 26.202 1.00 81.94 85 VAL A CA 1
ATOM 678 C C . VAL A 1 85 ? -1.407 8.586 25.037 1.00 81.94 85 VAL A C 1
ATOM 680 O O . VAL A 1 85 ? -2.549 8.166 25.240 1.00 81.94 85 VAL A O 1
ATOM 683 N N . PHE A 1 86 ? -0.812 8.497 23.844 1.00 85.12 86 PHE A N 1
ATOM 684 C CA . PHE A 1 86 ? -1.443 7.832 22.699 1.00 85.12 86 PHE A CA 1
ATOM 685 C C . PHE A 1 86 ? -1.780 6.368 23.026 1.00 85.12 86 PHE A C 1
ATOM 687 O O . PHE A 1 86 ? -2.907 5.925 22.820 1.00 85.12 86 PHE A O 1
ATOM 694 N N . SER A 1 87 ? -0.846 5.638 23.636 1.00 87.31 87 SER A N 1
ATOM 695 C CA . SER A 1 87 ? -1.035 4.224 23.989 1.00 87.31 87 SER A CA 1
ATOM 696 C C . SER A 1 87 ? -2.171 4.012 24.998 1.00 87.31 87 SER A C 1
ATOM 698 O O . SER A 1 87 ? -2.976 3.085 24.854 1.00 87.31 87 SER A O 1
ATOM 700 N N . ARG A 1 88 ? -2.286 4.890 26.006 1.00 85.81 88 ARG A N 1
ATOM 701 C CA . ARG A 1 88 ? -3.408 4.885 26.962 1.00 85.81 88 ARG A CA 1
ATOM 702 C C . ARG A 1 88 ? -4.733 5.192 26.275 1.00 85.81 88 ARG A C 1
ATOM 704 O O . ARG A 1 88 ? -5.730 4.546 26.589 1.00 85.81 88 ARG A O 1
ATOM 711 N N . PHE A 1 89 ? -4.738 6.150 25.350 1.00 84.88 89 PHE A N 1
ATOM 712 C CA . PHE A 1 89 ? -5.920 6.520 24.579 1.00 84.88 89 PHE A CA 1
ATOM 713 C C . PHE A 1 89 ? -6.444 5.349 23.740 1.00 84.88 89 PHE A C 1
ATOM 715 O O . PHE A 1 89 ? -7.621 5.004 23.863 1.00 84.88 89 PHE A O 1
ATOM 722 N N . VAL A 1 90 ? -5.576 4.691 22.963 1.00 89.06 90 VAL A N 1
ATOM 723 C CA . VAL A 1 90 ? -5.954 3.510 22.169 1.00 89.06 90 VAL A CA 1
ATOM 724 C C . VAL A 1 90 ? -6.490 2.419 23.094 1.00 89.06 90 VAL A C 1
ATOM 726 O O . VAL A 1 90 ? -7.640 2.008 22.968 1.00 89.06 90 VAL A O 1
ATOM 729 N N . SER A 1 91 ? -5.708 2.026 24.104 1.00 90.25 91 SER A N 1
ATOM 730 C CA . SER A 1 91 ? -6.080 0.945 25.028 1.00 90.25 91 SER A CA 1
ATOM 731 C C . SER A 1 91 ? -7.411 1.198 25.736 1.00 90.25 91 SER A C 1
ATOM 733 O O . SER A 1 91 ? -8.200 0.276 25.927 1.00 90.25 91 SER A O 1
ATOM 735 N N . HIS A 1 92 ? -7.682 2.440 26.139 1.00 85.12 92 HIS A N 1
ATOM 736 C CA . HIS A 1 92 ? -8.947 2.784 26.776 1.00 85.12 92 HIS A CA 1
ATOM 737 C C . HIS A 1 92 ? -10.124 2.745 25.803 1.00 85.12 92 HIS A C 1
ATOM 739 O O . HIS A 1 92 ? -11.190 2.253 26.171 1.00 85.12 92 HIS A O 1
ATOM 745 N N . THR A 1 93 ? -9.934 3.250 24.582 1.00 85.56 93 THR A N 1
ATOM 746 C CA . THR A 1 93 ? -10.973 3.248 23.545 1.00 85.56 93 THR A CA 1
ATOM 747 C C . THR A 1 93 ? -11.431 1.821 23.262 1.00 85.56 93 THR A C 1
ATOM 749 O O . THR A 1 93 ? -12.624 1.545 23.316 1.00 85.56 93 THR A O 1
ATOM 752 N N . LEU A 1 94 ? -10.485 0.893 23.084 1.00 90.88 94 LEU A N 1
ATOM 753 C CA . LEU A 1 94 ? -10.801 -0.516 22.830 1.00 90.88 94 LEU A CA 1
ATOM 754 C C . LEU A 1 94 ? -11.479 -1.187 24.035 1.00 90.88 94 LEU A C 1
ATOM 756 O O . LEU A 1 94 ? -12.460 -1.901 23.874 1.00 90.88 94 LEU A O 1
ATOM 760 N N . ARG A 1 95 ? -11.027 -0.906 25.267 1.00 89.00 95 ARG A N 1
ATOM 761 C CA . ARG A 1 95 ? -11.661 -1.435 26.495 1.00 89.00 95 ARG A CA 1
ATOM 762 C C . ARG A 1 95 ? -13.078 -0.917 26.735 1.00 89.00 95 ARG A C 1
ATOM 764 O O . ARG A 1 95 ? -13.821 -1.539 27.486 1.00 89.00 95 ARG A O 1
ATOM 771 N N . SER A 1 96 ? -13.413 0.235 26.165 1.00 83.81 96 SER A N 1
ATOM 772 C CA . SER A 1 96 ? -14.723 0.875 26.324 1.00 83.81 96 SER A CA 1
ATOM 773 C C . SER A 1 96 ? -15.684 0.534 25.187 1.00 83.81 96 SER A C 1
ATOM 775 O O . SER A 1 96 ? -16.820 1.006 25.196 1.00 83.81 96 SER A O 1
ATOM 777 N N . HIS A 1 97 ? -15.236 -0.255 24.210 1.00 89.00 97 HIS A N 1
ATOM 778 C CA . HIS A 1 97 ? -16.068 -0.724 23.115 1.00 89.00 97 HIS A CA 1
ATOM 779 C C . HIS A 1 97 ? -17.144 -1.688 23.636 1.00 89.00 97 HIS A C 1
ATOM 781 O O . HIS A 1 97 ? -16.883 -2.504 24.520 1.00 89.00 97 HIS A O 1
ATOM 787 N N . ASP A 1 98 ? -18.356 -1.608 23.093 1.00 87.56 98 ASP A N 1
ATOM 788 C CA . ASP A 1 98 ? -19.519 -2.382 23.557 1.00 87.56 98 ASP A CA 1
ATOM 789 C C . ASP A 1 98 ? -19.576 -3.815 23.013 1.00 87.56 98 ASP A C 1
ATOM 791 O O . ASP A 1 98 ? -20.466 -4.593 23.357 1.00 87.56 98 ASP A O 1
ATOM 795 N N . GLY A 1 99 ? -18.601 -4.164 22.182 1.00 87.25 99 GLY A N 1
ATOM 796 C CA . GLY A 1 99 ? -18.448 -5.483 21.596 1.00 87.25 99 GLY A CA 1
ATOM 797 C C . GLY A 1 99 ? -19.085 -5.654 20.219 1.00 87.25 99 GLY A C 1
ATOM 798 O O . GLY A 1 99 ? -18.994 -6.748 19.666 1.00 87.25 99 GLY A O 1
ATOM 799 N N . SER A 1 100 ? -19.681 -4.599 19.657 1.00 89.62 100 SER A N 1
ATOM 800 C CA . SER A 1 100 ? -20.143 -4.581 18.266 1.00 89.62 100 SER A CA 1
ATOM 801 C C . SER A 1 100 ? -19.020 -4.881 17.258 1.00 89.62 100 SER A C 1
ATOM 803 O O . SER A 1 100 ? -17.831 -4.859 17.588 1.00 89.62 100 SER A O 1
ATOM 805 N N . ASP A 1 101 ? -19.404 -5.208 16.023 1.00 92.94 101 ASP A N 1
ATOM 806 C CA . ASP A 1 101 ? -18.443 -5.472 14.953 1.00 92.94 101 ASP A CA 1
ATOM 807 C C . ASP A 1 101 ? -17.703 -4.189 14.556 1.00 92.94 101 ASP A C 1
ATOM 809 O O . ASP A 1 101 ? -18.302 -3.137 14.311 1.00 92.94 101 ASP A O 1
ATOM 813 N N . VAL A 1 102 ? -16.388 -4.309 14.412 1.00 93.69 102 VAL A N 1
ATOM 814 C CA . VAL A 1 102 ? -15.541 -3.290 13.802 1.00 93.69 102 VAL A CA 1
ATOM 815 C C . VAL A 1 102 ? -15.524 -3.567 12.303 1.00 93.69 102 VAL A C 1
ATOM 817 O O . VAL A 1 102 ? -15.303 -4.686 11.866 1.00 93.69 102 VAL A O 1
ATOM 820 N N . HIS A 1 103 ? -15.778 -2.562 11.478 1.00 93.06 103 HIS A N 1
ATOM 821 C CA . HIS A 1 103 ? -15.657 -2.657 10.029 1.00 93.06 103 HIS A CA 1
ATOM 822 C C . HIS A 1 103 ? -14.224 -2.359 9.577 1.00 93.06 103 HIS A C 1
ATOM 824 O O . HIS A 1 103 ? -13.631 -3.172 8.859 1.00 93.06 103 HIS A O 1
ATOM 830 N N . LYS A 1 104 ? -13.670 -1.234 10.048 1.00 94.19 104 LYS A N 1
ATOM 831 C CA . LYS A 1 104 ? -12.346 -0.728 9.679 1.00 94.19 104 LYS A CA 1
ATOM 832 C C . LYS A 1 104 ? -11.519 -0.385 10.914 1.00 94.19 104 LYS A C 1
ATOM 834 O O . LYS A 1 104 ? -11.999 0.296 11.819 1.00 94.19 104 LYS A O 1
ATOM 839 N N . PHE A 1 105 ? -10.259 -0.805 10.915 1.00 96.50 105 PHE A N 1
ATOM 840 C CA . PHE A 1 105 ? -9.283 -0.492 11.951 1.00 96.50 105 PHE A CA 1
ATOM 841 C C . PHE A 1 105 ? -8.010 0.095 11.333 1.00 96.50 105 PHE A C 1
ATOM 843 O O . PHE A 1 105 ? -7.341 -0.558 10.535 1.00 96.50 105 PHE A O 1
ATOM 850 N N . THR A 1 106 ? -7.658 1.315 11.730 1.00 95.44 106 THR A N 1
ATOM 851 C CA . THR A 1 106 ? -6.466 2.033 11.262 1.00 95.44 106 THR A CA 1
ATOM 852 C C . THR A 1 106 ? -5.551 2.321 12.446 1.00 95.44 106 THR A C 1
ATOM 854 O O . THR A 1 106 ? -5.983 2.942 13.417 1.00 95.44 106 THR A O 1
ATOM 857 N N . LEU A 1 107 ? -4.282 1.925 12.351 1.00 94.00 107 LEU A N 1
ATOM 858 C CA . LEU A 1 107 ? -3.250 2.226 13.341 1.00 94.00 107 LEU A CA 1
ATOM 859 C C . LEU A 1 107 ? -2.010 2.812 12.660 1.00 94.00 107 LEU A C 1
ATOM 861 O O . LEU A 1 107 ? -1.294 2.103 11.961 1.00 94.00 107 LEU A O 1
ATOM 865 N N . GLU A 1 108 ? -1.739 4.092 12.905 1.00 91.31 108 GLU A N 1
ATOM 866 C CA . GLU A 1 108 ? -0.512 4.783 12.498 1.00 91.31 108 GLU A CA 1
ATOM 867 C C . GLU A 1 108 ? 0.251 5.236 13.747 1.00 91.31 108 GLU A C 1
ATOM 869 O O . GLU A 1 108 ? -0.208 6.114 14.489 1.00 91.31 108 GLU A O 1
ATOM 874 N N . ALA A 1 109 ? 1.413 4.631 13.991 1.00 87.75 109 ALA A N 1
ATOM 875 C CA . ALA A 1 109 ? 2.194 4.863 15.199 1.00 87.75 109 ALA A CA 1
ATOM 876 C C . ALA A 1 109 ? 3.696 5.021 14.918 1.00 87.75 109 ALA A C 1
ATOM 878 O O . ALA A 1 109 ? 4.250 4.426 13.998 1.00 87.75 109 ALA A O 1
ATOM 879 N N . TYR A 1 110 ? 4.361 5.826 15.745 1.00 83.31 110 TYR A N 1
ATOM 880 C CA . TYR A 1 110 ? 5.782 6.161 15.674 1.00 83.31 110 TYR A CA 1
ATOM 881 C C . TYR A 1 110 ? 6.440 5.795 17.002 1.00 83.31 110 TYR A C 1
ATOM 883 O O . TYR A 1 110 ? 6.106 6.365 18.049 1.00 83.31 110 TYR A O 1
ATOM 891 N N . PHE A 1 111 ? 7.397 4.870 16.960 1.00 72.12 111 PHE A N 1
ATOM 892 C CA . PHE A 1 111 ? 8.033 4.336 18.158 1.00 72.12 111 PHE A CA 1
ATOM 893 C C . PHE A 1 111 ? 9.558 4.440 18.058 1.00 72.12 111 PHE A C 1
ATOM 895 O O . PHE A 1 111 ? 10.184 3.730 17.271 1.00 72.12 111 PHE A O 1
ATOM 902 N N . GLU A 1 112 ? 10.154 5.309 18.882 1.00 63.12 112 GLU A N 1
ATOM 903 C CA . GLU A 1 112 ? 11.617 5.412 19.039 1.00 63.12 112 GLU A CA 1
ATOM 904 C C . GLU A 1 112 ? 12.169 4.180 19.771 1.00 63.12 112 GLU A C 1
ATOM 906 O O . GLU A 1 112 ? 13.127 3.547 19.330 1.00 63.12 112 GLU A O 1
ATOM 911 N N . THR A 1 113 ? 11.486 3.790 20.845 1.00 58.91 113 THR A N 1
ATOM 912 C CA . THR A 1 113 ? 11.558 2.488 21.506 1.00 58.91 113 THR A CA 1
ATOM 913 C C . THR A 1 113 ? 10.130 1.952 21.555 1.00 58.91 113 THR A C 1
ATOM 915 O O . THR A 1 113 ? 9.203 2.696 21.881 1.00 58.91 113 THR A O 1
ATOM 918 N N . LEU A 1 114 ? 9.907 0.702 21.134 1.00 52.94 114 LEU A N 1
ATOM 919 C CA . LEU A 1 114 ? 8.556 0.132 21.135 1.00 52.94 114 LEU A CA 1
ATOM 920 C C . LEU A 1 114 ? 7.970 0.206 22.560 1.00 52.94 114 LEU A C 1
ATOM 922 O O . LEU A 1 114 ? 8.595 -0.344 23.472 1.00 52.94 114 LEU A O 1
ATOM 926 N N . PRO A 1 115 ? 6.781 0.810 22.782 1.00 54.44 115 PRO A N 1
ATOM 927 C CA . PRO A 1 115 ? 5.944 0.376 23.891 1.00 54.44 115 PRO A CA 1
ATOM 928 C C . PRO A 1 115 ? 5.724 -1.122 23.689 1.00 54.44 115 PRO A C 1
ATOM 930 O O . PRO A 1 115 ? 5.605 -1.561 22.543 1.00 54.44 115 PRO A O 1
ATOM 933 N N . GLU A 1 116 ? 5.796 -1.890 24.779 1.00 62.72 116 GLU A N 1
ATOM 934 C CA . GLU A 1 116 ? 5.916 -3.352 24.765 1.00 62.72 116 GLU A CA 1
ATOM 935 C C . GLU A 1 116 ? 5.167 -3.964 23.568 1.00 62.72 116 GLU A C 1
ATOM 937 O O . GLU A 1 116 ? 3.961 -3.739 23.462 1.00 62.72 116 GLU A O 1
ATOM 942 N N . PRO A 1 117 ? 5.830 -4.714 22.658 1.00 68.56 117 PRO A N 1
ATOM 943 C CA . PRO A 1 117 ? 5.212 -5.308 21.459 1.00 68.56 117 PRO A CA 1
ATOM 944 C C . PRO A 1 117 ? 3.868 -6.013 21.715 1.00 68.56 117 PRO A C 1
ATOM 946 O O . PRO A 1 117 ? 3.047 -6.175 20.816 1.00 68.56 117 PRO A O 1
ATOM 949 N N . MET A 1 118 ? 3.644 -6.405 22.968 1.00 76.50 118 MET A N 1
ATOM 950 C CA . MET A 1 118 ? 2.391 -6.909 23.508 1.00 76.50 118 MET A CA 1
ATOM 951 C C . MET A 1 118 ? 1.200 -5.956 23.312 1.00 76.50 118 MET A C 1
ATOM 953 O O . MET A 1 118 ? 0.157 -6.426 22.878 1.00 76.50 118 MET A O 1
ATOM 957 N N . LEU A 1 119 ? 1.334 -4.643 23.530 1.00 86.75 119 LEU A N 1
ATOM 958 C CA . LEU A 1 119 ? 0.223 -3.686 23.401 1.00 86.75 119 LEU A CA 1
ATOM 959 C C . LEU A 1 119 ? -0.300 -3.583 21.966 1.00 86.75 119 LEU A C 1
ATOM 961 O O . LEU A 1 119 ? -1.504 -3.655 21.738 1.00 86.75 119 LEU A O 1
ATOM 965 N N . VAL A 1 120 ? 0.599 -3.469 20.985 1.00 89.12 120 VAL A N 1
ATOM 966 C CA . VAL A 1 120 ? 0.210 -3.445 19.564 1.00 89.12 120 VAL A CA 1
ATOM 967 C C . VAL A 1 120 ? -0.504 -4.746 19.191 1.00 89.12 120 VAL A C 1
ATOM 969 O O . VAL A 1 120 ? -1.529 -4.722 18.509 1.00 89.12 120 VAL A O 1
ATOM 972 N N . ASN A 1 121 ? -0.016 -5.881 19.698 1.00 91.31 121 ASN A N 1
ATOM 973 C CA . ASN A 1 121 ? -0.656 -7.172 19.477 1.00 91.31 121 ASN A CA 1
ATOM 974 C C . ASN A 1 121 ? -2.032 -7.269 20.138 1.00 91.31 121 ASN A C 1
ATOM 976 O O . ASN A 1 121 ? -2.938 -7.827 19.523 1.00 91.31 121 ASN A O 1
ATOM 980 N N . GLU A 1 122 ? -2.213 -6.723 21.340 1.00 93.19 122 GLU A N 1
ATOM 981 C CA . GLU A 1 122 ? -3.518 -6.641 22.004 1.00 93.19 122 GLU A CA 1
ATOM 982 C C . GLU A 1 122 ? -4.506 -5.813 21.178 1.00 93.19 122 GLU A C 1
ATOM 984 O O . GLU A 1 122 ? -5.628 -6.258 20.943 1.00 93.19 122 GLU A O 1
ATOM 989 N N . TRP A 1 123 ? -4.086 -4.649 20.675 1.00 95.00 123 TRP A N 1
ATOM 990 C CA . TRP A 1 123 ? -4.950 -3.767 19.886 1.00 95.00 123 TRP A CA 1
ATOM 991 C C . TRP A 1 123 ? -5.386 -4.399 18.565 1.00 95.00 123 TRP A C 1
ATOM 993 O O . TRP A 1 123 ? -6.556 -4.331 18.194 1.00 95.00 123 TRP A O 1
ATOM 1003 N N . ILE A 1 124 ? -4.461 -5.061 17.869 1.00 95.06 124 ILE A N 1
ATOM 1004 C CA . ILE A 1 124 ? -4.774 -5.763 16.620 1.00 95.06 124 ILE A CA 1
ATOM 1005 C C . ILE A 1 124 ? -5.646 -6.989 16.900 1.00 95.06 124 ILE A C 1
ATOM 1007 O O . ILE A 1 124 ? -6.608 -7.240 16.176 1.00 95.06 124 ILE A O 1
ATOM 1011 N N . SER A 1 125 ? -5.346 -7.743 17.963 1.00 96.00 125 SER A N 1
ATOM 1012 C CA . SER A 1 125 ? -6.145 -8.911 18.347 1.00 96.00 125 SER A CA 1
ATOM 1013 C C . SER A 1 125 ? -7.580 -8.520 18.674 1.00 96.00 125 SER A C 1
ATOM 1015 O O . SER A 1 125 ? -8.492 -9.232 18.265 1.00 96.00 125 SER A O 1
ATOM 1017 N N . PHE A 1 126 ? -7.780 -7.380 19.340 1.00 96.62 126 PHE A N 1
ATOM 1018 C CA . PHE A 1 126 ? -9.103 -6.811 19.577 1.00 96.62 126 PHE A CA 1
ATOM 1019 C C . PHE A 1 126 ? -9.854 -6.600 18.255 1.00 96.62 126 PHE A C 1
ATOM 1021 O O . PHE A 1 126 ? -10.949 -7.126 18.088 1.00 96.62 126 PHE A O 1
ATOM 1028 N N . ALA A 1 127 ? -9.256 -5.915 17.275 1.00 96.62 127 ALA A N 1
ATOM 1029 C CA . ALA A 1 127 ? -9.920 -5.667 15.992 1.00 96.62 127 ALA A CA 1
ATOM 1030 C C . ALA A 1 127 ? -10.340 -6.977 15.299 1.00 96.62 127 ALA A C 1
ATOM 1032 O O . ALA A 1 127 ? -11.469 -7.108 14.830 1.00 96.62 127 ALA A O 1
ATOM 1033 N N . VAL A 1 128 ? -9.455 -7.981 15.297 1.00 96.19 128 VAL A N 1
ATOM 1034 C CA . VAL A 1 128 ? -9.742 -9.309 14.730 1.00 96.19 128 VAL A CA 1
ATOM 1035 C C . VAL A 1 128 ? -10.871 -10.023 15.477 1.00 96.19 128 VAL A C 1
ATOM 1037 O O . VAL A 1 128 ? -11.730 -10.629 14.842 1.00 96.19 128 VAL A O 1
ATOM 1040 N N . GLN A 1 129 ? -10.897 -9.944 16.810 1.00 95.88 129 GLN A N 1
ATOM 1041 C CA . GLN A 1 129 ? -11.962 -10.524 17.637 1.00 95.88 129 GLN A CA 1
ATOM 1042 C C . GLN A 1 129 ? -13.329 -9.875 17.383 1.00 95.88 129 GLN A C 1
ATOM 1044 O O . GLN A 1 129 ? -14.349 -10.536 17.557 1.00 95.88 129 GLN A O 1
ATOM 1049 N N . HIS A 1 130 ? -13.344 -8.624 16.919 1.00 96.12 130 HIS A N 1
ATOM 1050 C CA . HIS A 1 130 ? -14.546 -7.883 16.536 1.00 96.12 130 HIS A CA 1
ATOM 1051 C C . HIS A 1 130 ? -14.809 -7.907 15.020 1.00 96.12 130 HIS A C 1
ATOM 1053 O O . HIS A 1 130 ? -15.325 -6.942 14.464 1.00 96.12 130 HIS A O 1
ATOM 1059 N N . ASN A 1 131 ? -14.468 -9.011 14.343 1.00 95.69 131 ASN A N 1
ATOM 1060 C CA . ASN A 1 131 ? -14.835 -9.297 12.947 1.00 95.69 131 ASN A CA 1
ATOM 1061 C C . ASN A 1 131 ? -14.408 -8.237 11.914 1.00 95.69 131 ASN A C 1
ATOM 1063 O O . ASN A 1 131 ? -15.056 -8.082 10.874 1.00 95.69 131 ASN A O 1
ATOM 1067 N N . VAL A 1 132 ? -13.294 -7.542 12.166 1.00 96.75 132 VAL A N 1
ATOM 1068 C CA . VAL A 1 132 ? -12.770 -6.512 11.259 1.00 96.75 132 VAL A CA 1
ATOM 1069 C C . VAL A 1 132 ? -12.598 -7.004 9.825 1.00 96.75 132 VAL A C 1
ATOM 1071 O O . VAL A 1 132 ? -12.150 -8.131 9.579 1.00 96.75 132 VAL A O 1
ATOM 1074 N N . LYS A 1 133 ? -12.972 -6.140 8.875 1.00 95.38 133 LYS A N 1
ATOM 1075 C CA . LYS A 1 133 ? -12.881 -6.396 7.432 1.00 95.38 133 LYS A CA 1
ATOM 1076 C C . LYS A 1 133 ? -11.708 -5.664 6.797 1.00 95.38 133 LYS A C 1
ATOM 1078 O O . LYS A 1 133 ? -11.032 -6.232 5.942 1.00 95.38 133 LYS A O 1
ATOM 1083 N N . GLU A 1 134 ? -11.458 -4.434 7.229 1.00 96.31 134 GLU A N 1
ATOM 1084 C CA . GLU A 1 134 ? -10.396 -3.580 6.701 1.00 96.31 134 GLU A CA 1
ATOM 1085 C C . GLU A 1 134 ? -9.395 -3.243 7.803 1.00 96.31 134 GLU A C 1
ATOM 1087 O O . GLU A 1 134 ? -9.755 -2.649 8.820 1.00 96.31 134 GLU A O 1
ATOM 1092 N N . ILE A 1 135 ? -8.134 -3.620 7.610 1.00 96.81 135 ILE A N 1
ATOM 1093 C CA . ILE A 1 135 ? -7.049 -3.295 8.535 1.00 96.81 135 ILE A CA 1
ATOM 1094 C C . ILE A 1 135 ? -5.975 -2.506 7.799 1.00 96.81 135 ILE A C 1
ATOM 1096 O O . ILE A 1 135 ? -5.439 -2.970 6.797 1.00 96.81 135 ILE A O 1
ATOM 1100 N N . TYR A 1 136 ? -5.607 -1.363 8.371 1.00 95.19 136 TYR A N 1
ATOM 1101 C CA . TYR A 1 136 ? -4.454 -0.564 7.979 1.00 95.19 136 TYR A CA 1
ATOM 1102 C C . TYR A 1 136 ? -3.494 -0.443 9.164 1.00 95.19 136 TYR A C 1
ATOM 1104 O O . TYR A 1 136 ? -3.882 0.031 10.237 1.00 95.19 136 TYR A O 1
ATOM 1112 N N . ILE A 1 137 ? -2.236 -0.849 8.986 1.00 93.69 137 ILE A N 1
ATOM 1113 C CA . ILE A 1 137 ? -1.201 -0.773 10.023 1.00 93.69 137 ILE A CA 1
ATOM 1114 C C . ILE A 1 137 ? 0.056 -0.120 9.445 1.00 93.69 137 ILE A C 1
ATOM 1116 O O . ILE A 1 137 ? 0.709 -0.688 8.573 1.00 93.69 137 ILE A O 1
ATOM 1120 N N . SER A 1 138 ? 0.441 1.031 9.995 1.00 90.31 138 SER A N 1
ATOM 1121 C CA . SER A 1 138 ? 1.735 1.673 9.756 1.00 90.31 138 SER A CA 1
ATOM 1122 C C . SER A 1 138 ? 2.472 1.885 11.077 1.00 90.31 138 SER A C 1
ATOM 1124 O O . SER A 1 138 ? 1.955 2.536 11.989 1.00 90.31 138 SER A O 1
ATOM 1126 N N . LEU A 1 139 ? 3.666 1.301 11.212 1.00 87.00 139 LEU A N 1
ATOM 1127 C CA . LEU A 1 139 ? 4.435 1.322 12.462 1.00 87.00 139 LEU A CA 1
ATOM 1128 C C . LEU A 1 139 ? 5.855 1.832 12.207 1.00 87.00 139 LEU A C 1
ATOM 1130 O O . LEU A 1 139 ? 6.768 1.059 11.974 1.00 87.00 139 LEU A O 1
ATOM 1134 N N . HIS A 1 140 ? 6.111 3.126 12.330 1.00 82.88 140 HIS A N 1
ATOM 1135 C CA . HIS A 1 140 ? 7.456 3.660 12.114 1.00 82.88 140 HIS A CA 1
ATOM 1136 C C . HIS A 1 140 ? 8.397 3.267 13.267 1.00 82.88 140 HIS A C 1
ATOM 1138 O O . HIS A 1 140 ? 8.502 3.970 14.276 1.00 82.88 140 HIS A O 1
ATOM 1144 N N . THR A 1 141 ? 9.072 2.122 13.129 1.00 76.38 141 THR A N 1
ATOM 1145 C CA . THR A 1 141 ? 9.984 1.565 14.135 1.00 76.38 141 THR A CA 1
ATOM 1146 C C . THR A 1 141 ? 11.188 0.856 13.513 1.00 76.38 141 THR A C 1
ATOM 1148 O O . THR A 1 141 ? 11.101 0.220 12.461 1.00 76.38 141 THR A O 1
ATOM 1151 N N . MET A 1 142 ? 12.340 0.943 14.184 1.00 70.12 142 MET A N 1
ATOM 1152 C CA . MET A 1 142 ? 13.568 0.249 13.773 1.00 70.12 142 MET A CA 1
ATOM 1153 C C . MET A 1 142 ? 13.620 -1.208 14.251 1.00 70.12 142 MET A C 1
ATOM 1155 O O . MET A 1 142 ? 14.371 -2.017 13.700 1.00 70.12 142 MET A O 1
ATOM 1159 N N . THR A 1 143 ? 12.833 -1.557 15.269 1.00 75.38 143 THR A N 1
ATOM 1160 C CA . THR A 1 143 ? 12.815 -2.893 15.871 1.00 75.38 143 THR A CA 1
ATOM 1161 C C . THR A 1 143 ? 11.826 -3.822 15.162 1.00 75.38 143 THR A C 1
ATOM 1163 O O . THR A 1 143 ? 10.709 -3.400 14.876 1.00 75.38 143 THR A O 1
ATOM 1166 N N . PRO A 1 144 ? 12.185 -5.097 14.909 1.00 77.38 144 PRO A N 1
ATOM 1167 C CA . PRO A 1 144 ? 11.253 -6.087 14.376 1.00 77.38 144 PRO A CA 1
ATOM 1168 C C . PRO A 1 144 ? 10.005 -6.279 15.236 1.00 77.38 144 PRO A C 1
ATOM 1170 O O . PRO A 1 144 ? 10.112 -6.556 16.430 1.00 77.38 144 PRO A O 1
ATOM 1173 N N . VAL A 1 145 ? 8.840 -6.207 14.596 1.00 81.38 145 VAL A N 1
ATOM 1174 C CA . VAL A 1 145 ? 7.525 -6.421 15.198 1.00 81.38 145 VAL A CA 1
ATOM 1175 C C . VAL A 1 145 ? 6.996 -7.790 14.776 1.00 81.38 145 VAL A C 1
ATOM 1177 O O . VAL A 1 145 ? 7.022 -8.154 13.597 1.00 81.38 145 VAL A O 1
ATOM 1180 N N . THR A 1 146 ? 6.502 -8.552 15.749 1.00 87.25 146 THR A N 1
ATOM 1181 C CA . THR A 1 146 ? 5.749 -9.787 15.508 1.00 87.25 146 THR A CA 1
ATOM 1182 C C . THR A 1 146 ? 4.275 -9.482 15.714 1.00 87.25 146 THR A C 1
ATOM 1184 O O . THR A 1 146 ? 3.860 -9.300 16.854 1.00 87.25 146 THR A O 1
ATOM 1187 N N . LEU A 1 147 ? 3.508 -9.431 14.627 1.00 89.38 147 LEU A N 1
ATOM 1188 C CA . LEU A 1 147 ? 2.057 -9.234 14.671 1.00 89.38 147 LEU A CA 1
ATOM 1189 C C . LEU A 1 147 ? 1.338 -10.518 15.134 1.00 89.38 147 LEU A C 1
ATOM 1191 O O . LEU A 1 147 ? 1.893 -11.613 14.982 1.00 89.38 147 LEU A O 1
ATOM 1195 N N . PRO A 1 148 ? 0.121 -10.427 15.703 1.00 91.44 148 PRO A N 1
ATOM 1196 C CA . PRO A 1 148 ? -0.553 -11.591 16.269 1.00 91.44 148 PRO A CA 1
ATOM 1197 C C . PRO A 1 148 ? -1.002 -12.569 15.174 1.00 91.44 148 PRO A C 1
ATOM 1199 O O . PRO A 1 148 ? -1.481 -12.158 14.120 1.00 91.44 148 PRO A O 1
ATOM 1202 N N . CYS A 1 149 ? -0.905 -13.881 15.425 1.00 89.00 149 CYS A N 1
ATOM 1203 C CA . CYS A 1 149 ? -1.259 -14.907 14.433 1.00 89.00 149 CYS A CA 1
ATOM 1204 C C . CYS A 1 149 ? -2.712 -14.802 13.950 1.00 89.00 149 CYS A C 1
ATOM 1206 O O . CYS A 1 149 ? -2.979 -15.076 12.784 1.00 89.00 149 CYS A O 1
ATOM 1208 N N . CYS A 1 150 ? -3.633 -14.364 14.819 1.00 91.81 150 CYS A N 1
ATOM 1209 C CA . CYS A 1 150 ? -5.043 -14.194 14.472 1.00 91.81 150 CYS A CA 1
ATOM 1210 C C . CYS A 1 150 ? -5.252 -13.202 13.320 1.00 91.81 150 CYS A C 1
ATOM 1212 O O . CYS A 1 150 ? -6.172 -13.397 12.531 1.00 91.81 150 CYS A O 1
ATOM 1214 N N . LEU A 1 151 ? -4.366 -12.209 13.160 1.00 92.81 151 LEU A N 1
ATOM 1215 C CA . LEU A 1 151 ? -4.370 -11.303 12.012 1.00 92.81 151 LEU A CA 1
ATOM 1216 C C . LEU A 1 151 ? -4.230 -12.075 10.700 1.00 92.81 151 LEU A C 1
ATOM 1218 O O . LEU A 1 151 ? -4.928 -11.781 9.741 1.00 92.81 151 LEU A O 1
ATOM 1222 N N . PHE A 1 152 ? -3.350 -13.076 10.671 1.00 87.69 152 PHE A N 1
ATOM 1223 C CA . PHE A 1 152 ? -3.003 -13.839 9.472 1.00 87.69 152 PHE A CA 1
ATOM 1224 C C . PHE A 1 152 ? -3.872 -15.075 9.254 1.00 87.69 152 PHE A C 1
ATOM 1226 O O . PHE A 1 152 ? -3.736 -15.730 8.226 1.00 87.69 152 PHE A O 1
ATOM 1233 N N . THR A 1 153 ? -4.741 -15.419 10.202 1.00 89.12 153 THR A N 1
ATOM 1234 C CA . THR A 1 153 ? -5.682 -16.545 10.093 1.00 89.12 153 THR A CA 1
ATOM 1235 C C . THR A 1 153 ? -7.141 -16.094 10.127 1.00 89.12 153 THR A C 1
ATOM 1237 O O . THR A 1 153 ? -8.035 -16.931 10.249 1.00 89.12 153 THR A O 1
ATOM 1240 N N . SER A 1 154 ? -7.393 -14.782 10.098 1.00 89.31 154 SER A N 1
ATOM 1241 C CA . SER A 1 154 ? -8.745 -14.247 10.206 1.00 89.31 154 SER A CA 1
ATOM 1242 C C . SER A 1 154 ? -9.561 -14.567 8.949 1.00 89.31 154 SER A C 1
ATOM 1244 O O . SER A 1 154 ? -9.110 -14.276 7.836 1.00 89.31 154 SER A O 1
ATOM 1246 N N . PRO A 1 155 ? -10.784 -15.106 9.098 1.00 89.69 155 PRO A N 1
ATOM 1247 C CA . PRO A 1 155 ? -11.686 -15.307 7.978 1.00 89.69 155 PRO A CA 1
ATOM 1248 C C . PRO A 1 155 ? -12.448 -14.029 7.600 1.00 89.69 155 PRO A C 1
ATOM 1250 O O . PRO A 1 155 ? -13.115 -14.027 6.575 1.00 89.69 155 PRO A O 1
ATOM 1253 N N . THR A 1 156 ? -12.422 -12.954 8.392 1.00 93.44 156 THR A N 1
ATOM 1254 C CA . THR A 1 156 ? -13.262 -11.764 8.139 1.00 93.44 156 THR A CA 1
ATOM 1255 C C . THR A 1 156 ? -12.558 -10.685 7.327 1.00 93.44 156 THR A C 1
ATOM 1257 O O . THR A 1 156 ? -13.227 -9.888 6.671 1.00 93.44 156 THR A O 1
ATOM 1260 N N . ILE A 1 157 ? -11.224 -10.670 7.350 1.00 93.00 157 ILE A N 1
ATOM 1261 C CA . ILE A 1 157 ? -10.418 -9.625 6.719 1.00 93.00 157 ILE A CA 1
ATOM 1262 C C . ILE A 1 157 ? -10.499 -9.750 5.195 1.00 93.00 157 ILE A C 1
ATOM 1264 O O . ILE A 1 157 ? -10.136 -10.775 4.616 1.00 93.00 157 ILE A O 1
ATOM 1268 N N . THR A 1 158 ? -10.938 -8.671 4.551 1.00 90.31 158 THR A N 1
ATOM 1269 C CA . THR A 1 158 ? -11.005 -8.513 3.095 1.00 90.31 158 THR A CA 1
ATOM 1270 C C . THR A 1 158 ? -9.940 -7.555 2.566 1.00 90.31 158 THR A C 1
ATOM 1272 O O . THR A 1 158 ? -9.521 -7.706 1.421 1.00 90.31 158 THR A O 1
ATOM 1275 N N . LEU A 1 159 ? -9.471 -6.607 3.381 1.00 89.94 159 LEU A N 1
ATOM 1276 C CA . LEU A 1 159 ? -8.413 -5.656 3.036 1.00 89.94 159 LEU A CA 1
ATOM 1277 C C . LEU A 1 159 ? -7.383 -5.607 4.164 1.00 89.94 159 LEU A C 1
ATOM 1279 O O . LEU A 1 159 ? -7.742 -5.385 5.322 1.00 89.94 159 LEU A O 1
ATOM 1283 N N . LEU A 1 160 ? -6.116 -5.827 3.821 1.00 91.06 160 LEU A N 1
ATOM 1284 C CA . LEU A 1 160 ? -4.999 -5.764 4.755 1.00 91.06 160 LEU A CA 1
ATOM 1285 C C . LEU A 1 160 ? -3.877 -4.930 4.158 1.00 91.06 160 LEU A C 1
ATOM 1287 O O . LEU A 1 160 ? -3.226 -5.370 3.212 1.00 91.06 160 LEU A O 1
ATOM 1291 N N . ASP A 1 161 ? -3.597 -3.795 4.781 1.00 89.81 161 ASP A N 1
ATOM 1292 C CA . ASP A 1 161 ? -2.503 -2.936 4.366 1.00 89.81 161 ASP A CA 1
ATOM 1293 C C . ASP A 1 161 ? -1.478 -2.774 5.486 1.00 89.81 161 ASP A C 1
ATOM 1295 O O . ASP A 1 161 ? -1.818 -2.458 6.631 1.00 89.81 161 ASP A O 1
ATOM 1299 N N . LEU A 1 162 ? -0.209 -3.008 5.155 1.00 88.12 162 LEU A N 1
ATOM 1300 C CA . LEU A 1 162 ? 0.906 -3.000 6.094 1.00 88.12 162 LEU A CA 1
ATOM 1301 C C . LEU A 1 162 ? 2.045 -2.116 5.565 1.00 88.12 162 LEU A C 1
ATOM 1303 O O . LEU A 1 162 ? 2.572 -2.368 4.477 1.00 88.12 162 LEU A O 1
ATOM 1307 N N . PHE A 1 163 ? 2.461 -1.129 6.363 1.00 85.00 163 PHE A N 1
ATOM 1308 C CA . PHE A 1 163 ? 3.403 -0.086 5.947 1.00 85.00 163 PHE A CA 1
ATOM 1309 C C . PHE A 1 163 ? 4.531 0.162 6.944 1.00 85.00 163 PHE A C 1
ATOM 1311 O O . PHE A 1 163 ? 4.299 0.225 8.145 1.00 85.00 163 PHE A O 1
ATOM 1318 N N . ASP A 1 164 ? 5.737 0.415 6.440 1.00 79.19 164 ASP A N 1
ATOM 1319 C CA . ASP A 1 164 ? 6.810 1.109 7.174 1.00 79.19 164 ASP A CA 1
ATOM 1320 C C . ASP A 1 164 ? 7.364 0.429 8.449 1.00 79.19 164 ASP A C 1
ATOM 1322 O O . ASP A 1 164 ? 7.890 1.110 9.332 1.00 79.19 164 ASP A O 1
ATOM 1326 N N . PHE A 1 165 ? 7.343 -0.909 8.552 1.00 80.69 165 PHE A N 1
ATOM 1327 C CA . PHE A 1 165 ? 7.988 -1.631 9.664 1.00 80.69 165 PHE A CA 1
ATOM 1328 C C . PHE A 1 165 ? 8.721 -2.912 9.282 1.00 80.69 165 PHE A C 1
ATOM 1330 O O . PHE A 1 165 ? 8.571 -3.487 8.204 1.00 80.69 165 PHE A O 1
ATOM 1337 N N . ARG A 1 166 ? 9.542 -3.396 10.220 1.00 77.12 166 ARG A N 1
ATOM 1338 C CA . ARG A 1 166 ? 10.187 -4.704 10.114 1.00 77.12 166 ARG A CA 1
ATOM 1339 C C . ARG A 1 166 ? 9.236 -5.794 10.613 1.00 77.12 166 ARG A C 1
ATOM 1341 O O . ARG A 1 166 ? 8.962 -5.843 11.809 1.00 77.12 166 ARG A O 1
ATOM 1348 N N . LEU A 1 167 ? 8.758 -6.676 9.739 1.00 81.56 167 LEU A N 1
ATOM 1349 C CA . LEU A 1 167 ? 7.771 -7.708 10.070 1.00 81.56 167 LEU A CA 1
ATOM 1350 C C . LEU A 1 167 ? 8.418 -9.090 10.247 1.00 81.56 167 LEU A C 1
ATOM 1352 O O . LEU A 1 167 ? 9.144 -9.585 9.378 1.00 81.56 167 LEU A O 1
ATOM 1356 N N . LYS A 1 168 ? 8.095 -9.751 11.363 1.00 80.12 168 LYS A N 1
ATOM 1357 C CA . LYS A 1 168 ? 8.268 -11.198 11.537 1.00 80.12 168 LYS A CA 1
ATOM 1358 C C . LYS A 1 168 ? 6.938 -11.893 11.275 1.00 80.12 168 LYS A C 1
ATOM 1360 O O . LYS A 1 168 ? 5.990 -11.719 12.036 1.00 80.12 168 LYS A O 1
ATOM 1365 N N . LEU A 1 169 ? 6.883 -12.676 10.201 1.00 76.81 169 LEU A N 1
ATOM 1366 C CA . LEU A 1 169 ? 5.696 -13.449 9.849 1.00 76.81 169 LEU A CA 1
ATOM 1367 C C . LEU A 1 169 ? 5.580 -14.729 10.691 1.00 76.81 169 LEU A C 1
ATOM 1369 O O . LEU A 1 169 ? 6.606 -15.349 10.991 1.00 76.81 169 LEU A O 1
ATOM 1373 N N . PRO A 1 170 ? 4.352 -15.149 11.046 1.00 79.19 170 PRO A N 1
ATOM 1374 C CA . PRO A 1 170 ? 4.116 -16.458 11.641 1.00 79.19 170 PRO A CA 1
ATOM 1375 C C . PRO A 1 170 ? 4.351 -17.585 10.622 1.00 79.19 170 PRO A C 1
ATOM 1377 O O . PRO A 1 170 ? 4.389 -17.361 9.413 1.00 79.19 170 PRO A O 1
ATOM 1380 N N . SER A 1 171 ? 4.492 -18.819 11.114 1.00 71.94 171 SER A N 1
ATOM 1381 C CA . SER A 1 171 ? 4.703 -20.011 10.277 1.00 71.94 171 SER A CA 1
ATOM 1382 C C . SER A 1 171 ? 3.466 -20.437 9.482 1.00 71.94 171 SER A C 1
ATOM 1384 O O . SER A 1 171 ? 3.604 -21.127 8.476 1.00 71.94 171 SER A O 1
ATOM 1386 N N . VAL A 1 172 ? 2.271 -20.037 9.923 1.00 71.19 172 VAL A N 1
ATOM 1387 C CA . VAL A 1 172 ? 0.991 -20.371 9.290 1.00 71.19 172 VAL A CA 1
ATOM 1388 C C . VAL A 1 172 ? 0.264 -19.081 8.946 1.00 71.19 172 VAL A C 1
ATOM 1390 O O . VAL A 1 172 ? 0.055 -18.232 9.812 1.00 71.19 172 VAL A O 1
ATOM 1393 N N . ILE A 1 173 ? -0.120 -18.945 7.680 1.00 76.12 173 ILE A N 1
ATOM 1394 C CA . ILE A 1 173 ? -0.851 -17.795 7.149 1.00 76.12 173 ILE A CA 1
ATOM 1395 C C . ILE A 1 173 ? -2.015 -18.349 6.335 1.00 76.12 173 ILE A C 1
ATOM 1397 O O . ILE A 1 173 ? -1.808 -19.139 5.421 1.00 76.12 173 ILE A O 1
ATOM 1401 N N . HIS A 1 174 ? -3.238 -17.972 6.685 1.00 80.00 174 HIS A N 1
ATOM 1402 C CA . HIS A 1 174 ? -4.457 -18.446 6.045 1.00 80.00 174 HIS A CA 1
ATOM 1403 C C . HIS A 1 174 ? -5.520 -17.338 6.025 1.00 80.00 174 HIS A C 1
ATOM 1405 O O . HIS A 1 174 ? -6.348 -17.226 6.925 1.00 80.00 174 HIS A O 1
ATOM 1411 N N . LEU A 1 175 ? -5.496 -16.516 4.975 1.00 76.69 175 LEU A N 1
ATOM 1412 C CA . LEU A 1 175 ? -6.365 -15.344 4.820 1.00 76.69 175 LEU A CA 1
ATOM 1413 C C . LEU A 1 175 ? -7.470 -15.586 3.782 1.00 76.69 175 LEU A C 1
ATOM 1415 O O . LEU A 1 175 ? -7.514 -14.943 2.741 1.00 76.69 175 LEU A O 1
ATOM 1419 N N . SER A 1 176 ? -8.365 -16.540 4.034 1.00 75.31 176 SER A N 1
ATOM 1420 C CA . SER A 1 176 ? -9.283 -17.098 3.022 1.00 75.31 176 SER A CA 1
ATOM 1421 C C . SER A 1 176 ? -10.139 -16.086 2.243 1.00 75.31 176 SER A C 1
ATOM 1423 O O . SER A 1 176 ? -10.447 -16.343 1.081 1.00 75.31 176 SER A O 1
ATOM 1425 N N . ASN A 1 177 ? -10.498 -14.950 2.850 1.00 79.00 177 ASN A N 1
ATOM 1426 C CA . ASN A 1 177 ? -11.390 -13.942 2.262 1.00 79.00 177 ASN A CA 1
ATOM 1427 C C . ASN A 1 177 ? -10.684 -12.647 1.829 1.00 79.00 177 ASN A C 1
ATOM 1429 O O . ASN A 1 177 ? -11.355 -11.694 1.432 1.00 79.00 177 ASN A O 1
ATOM 1433 N N . LEU A 1 178 ? -9.349 -12.607 1.867 1.00 79.56 178 LEU A N 1
ATOM 1434 C CA . LEU A 1 178 ? -8.584 -11.416 1.510 1.00 79.56 178 LEU A CA 1
ATOM 1435 C C . LEU A 1 178 ? -8.711 -11.090 0.016 1.00 79.56 178 LEU A C 1
ATOM 1437 O O . LEU A 1 178 ? -8.412 -11.918 -0.847 1.00 79.56 178 LEU A O 1
ATOM 1441 N N . GLN A 1 179 ? -9.132 -9.861 -0.273 1.00 78.56 179 GLN A N 1
ATOM 1442 C CA . GLN A 1 179 ? -9.344 -9.310 -1.614 1.00 78.56 179 GLN A CA 1
ATOM 1443 C C . GLN A 1 179 ? -8.305 -8.245 -1.978 1.00 78.56 179 GLN A C 1
ATOM 1445 O O . GLN A 1 179 ? -8.015 -8.030 -3.155 1.00 78.56 179 GLN A O 1
ATOM 1450 N N . HIS A 1 180 ? -7.739 -7.578 -0.976 1.00 74.12 180 HIS A N 1
ATOM 1451 C CA . HIS A 1 180 ? -6.736 -6.541 -1.151 1.00 74.12 180 HIS A CA 1
ATOM 1452 C C . HIS A 1 180 ? -5.606 -6.735 -0.140 1.00 74.12 180 HIS A C 1
ATOM 1454 O O . HIS A 1 180 ? -5.859 -6.927 1.049 1.00 74.12 180 HIS A O 1
ATOM 1460 N N . LEU A 1 181 ? -4.369 -6.714 -0.637 1.00 78.94 181 LEU A N 1
ATOM 1461 C CA . LEU A 1 181 ? -3.163 -6.757 0.181 1.00 78.94 181 LEU A CA 1
ATOM 1462 C C . LEU A 1 181 ? -2.178 -5.716 -0.338 1.00 78.94 181 LEU A C 1
ATOM 1464 O O . LEU A 1 181 ? -1.590 -5.909 -1.412 1.00 78.94 181 LEU A O 1
ATOM 1468 N N . GLN A 1 182 ? -1.970 -4.653 0.433 1.00 74.56 182 GLN A N 1
ATOM 1469 C CA . GLN A 1 182 ? -0.911 -3.689 0.175 1.00 74.56 182 GLN A CA 1
ATOM 1470 C C . GLN A 1 182 ? 0.225 -3.870 1.176 1.00 74.56 182 GLN A C 1
ATOM 1472 O O . GLN A 1 182 ? 0.032 -3.906 2.390 1.00 74.56 182 GLN A O 1
ATOM 1477 N N . ILE A 1 183 ? 1.434 -4.006 0.642 1.00 73.94 183 ILE A N 1
ATOM 1478 C CA . ILE A 1 183 ? 2.659 -4.079 1.426 1.00 73.94 183 ILE A CA 1
ATOM 1479 C C . ILE A 1 183 ? 3.623 -3.050 0.861 1.00 73.94 183 ILE A C 1
ATOM 1481 O O . ILE A 1 183 ? 4.079 -3.162 -0.280 1.00 73.94 183 ILE A O 1
ATOM 1485 N N . GLU A 1 184 ? 3.961 -2.056 1.666 1.00 68.31 184 GLU A N 1
ATOM 1486 C CA . GLU A 1 184 ? 4.845 -0.978 1.245 1.00 68.31 184 GLU A CA 1
ATOM 1487 C C . GLU A 1 184 ? 5.872 -0.670 2.332 1.00 68.31 184 GLU A C 1
ATOM 1489 O O . GLU A 1 184 ? 5.557 -0.585 3.516 1.00 68.31 184 GLU A O 1
ATOM 1494 N N . SER A 1 185 ? 7.140 -0.568 1.933 1.00 66.94 185 SER A N 1
ATOM 1495 C CA . SER A 1 185 ? 8.259 -0.288 2.842 1.00 66.94 185 SER A CA 1
ATOM 1496 C C . SER A 1 185 ? 8.371 -1.263 4.031 1.00 66.94 185 SER A C 1
ATOM 1498 O O . SER A 1 185 ? 8.916 -0.909 5.079 1.00 66.94 185 SER A O 1
ATOM 1500 N N . LEU A 1 186 ? 7.887 -2.504 3.884 1.00 69.62 186 LEU A N 1
ATOM 1501 C CA . LEU A 1 186 ? 8.093 -3.564 4.874 1.00 69.62 186 LEU A CA 1
ATOM 1502 C C . LEU A 1 186 ? 9.462 -4.226 4.712 1.00 69.62 186 LEU A C 1
ATOM 1504 O O . LEU A 1 186 ? 9.899 -4.531 3.605 1.00 69.62 186 LEU A O 1
ATOM 1508 N N . TYR A 1 187 ? 10.097 -4.552 5.838 1.00 68.56 187 TYR A N 1
ATOM 1509 C CA . TYR A 1 187 ? 11.350 -5.313 5.869 1.00 68.56 187 TYR A CA 1
ATOM 1510 C C . TYR A 1 187 ? 11.133 -6.665 6.549 1.00 68.56 187 TYR A C 1
ATOM 1512 O O . TYR A 1 187 ? 10.724 -6.725 7.708 1.00 68.56 187 TYR A O 1
ATOM 1520 N N . PHE A 1 188 ? 11.462 -7.764 5.878 1.00 70.00 188 PHE A N 1
ATOM 1521 C CA . PHE A 1 188 ? 11.318 -9.105 6.448 1.00 70.00 188 PHE A CA 1
ATOM 1522 C C . PHE A 1 188 ? 12.614 -9.566 7.115 1.00 70.00 188 PHE A C 1
ATOM 1524 O O . PHE A 1 188 ? 13.713 -9.276 6.649 1.00 70.00 188 PHE A O 1
ATOM 1531 N N . CYS A 1 189 ? 12.497 -10.287 8.233 1.00 63.41 189 CYS A N 1
ATOM 1532 C CA . CYS A 1 189 ? 13.666 -10.792 8.965 1.00 63.41 189 CYS A CA 1
ATOM 1533 C C . CYS A 1 189 ? 14.357 -11.990 8.295 1.00 63.41 189 CYS A C 1
ATOM 1535 O O . CYS A 1 189 ? 15.470 -12.326 8.687 1.00 63.41 189 CYS A O 1
ATOM 1537 N N . ASN A 1 190 ? 13.706 -12.661 7.344 1.00 61.91 190 ASN A N 1
ATOM 1538 C CA . ASN A 1 190 ? 14.286 -13.777 6.605 1.00 61.91 190 ASN A CA 1
ATOM 1539 C C . ASN A 1 190 ? 13.780 -13.782 5.150 1.00 61.91 190 ASN A C 1
ATOM 1541 O O . ASN A 1 190 ? 12.694 -13.282 4.863 1.00 61.91 190 ASN A O 1
ATOM 1545 N N . GLU A 1 191 ? 14.577 -14.339 4.238 1.00 52.94 191 GLU A N 1
ATOM 1546 C CA . GLU A 1 191 ? 14.280 -14.364 2.794 1.00 52.94 191 GLU A CA 1
ATOM 1547 C C . GLU A 1 191 ? 13.067 -15.247 2.456 1.00 52.94 191 GLU A C 1
ATOM 1549 O O . GLU A 1 191 ? 12.297 -14.944 1.548 1.00 52.94 191 GLU A O 1
ATOM 1554 N N . MET A 1 192 ? 12.836 -16.301 3.245 1.00 57.84 192 MET A N 1
ATOM 1555 C CA . MET A 1 192 ? 11.709 -17.222 3.066 1.00 57.84 192 MET A CA 1
ATOM 1556 C C . MET A 1 192 ? 10.371 -16.641 3.536 1.00 57.84 192 MET A C 1
ATOM 1558 O O . MET A 1 192 ? 9.325 -17.203 3.236 1.00 57.84 192 MET A O 1
ATOM 1562 N N . SER A 1 193 ? 10.362 -15.533 4.280 1.00 62.28 193 SER A N 1
ATOM 1563 C CA . SER A 1 193 ? 9.158 -14.989 4.912 1.00 62.28 193 SER A CA 1
ATOM 1564 C C . SER A 1 193 ? 8.182 -14.469 3.864 1.00 62.28 193 SER A C 1
ATOM 1566 O O . SER A 1 193 ? 6.995 -14.767 3.955 1.00 62.28 193 SER A O 1
ATOM 1568 N N . LEU A 1 194 ? 8.678 -13.761 2.844 1.00 60.34 194 LEU A N 1
ATOM 1569 C CA . LEU A 1 194 ? 7.863 -13.320 1.709 1.00 60.34 194 LEU A CA 1
ATOM 1570 C C . LEU A 1 194 ? 7.311 -14.514 0.925 1.00 60.34 194 LEU A C 1
ATOM 1572 O O . LEU A 1 194 ? 6.116 -14.569 0.647 1.00 60.34 194 LEU A O 1
ATOM 1576 N N . ILE A 1 195 ? 8.154 -15.511 0.653 1.00 56.69 195 ILE A N 1
ATOM 1577 C CA . ILE A 1 195 ? 7.747 -16.740 -0.040 1.00 56.69 195 ILE A CA 1
ATOM 1578 C C . ILE A 1 195 ? 6.657 -17.465 0.758 1.00 56.69 195 ILE A C 1
ATOM 1580 O O . ILE A 1 195 ? 5.646 -17.880 0.199 1.00 56.69 195 ILE A O 1
ATOM 1584 N N . ASN A 1 196 ? 6.810 -17.575 2.078 1.00 60.50 196 ASN A N 1
ATOM 1585 C CA . ASN A 1 196 ? 5.832 -18.192 2.973 1.00 60.50 196 ASN A CA 1
ATOM 1586 C C . ASN A 1 196 ? 4.524 -17.395 3.050 1.00 60.50 196 ASN A C 1
ATOM 1588 O O . ASN A 1 196 ? 3.461 -18.005 3.138 1.00 60.50 196 ASN A O 1
ATOM 1592 N N . LEU A 1 197 ? 4.579 -16.062 2.976 1.00 64.88 197 LEU A N 1
ATOM 1593 C CA . LEU A 1 197 ? 3.386 -15.222 2.865 1.00 64.88 197 LEU A CA 1
ATOM 1594 C C . LEU A 1 197 ? 2.616 -15.569 1.590 1.00 64.88 197 LEU A C 1
ATOM 1596 O O . LEU A 1 197 ? 1.458 -15.963 1.663 1.00 64.88 197 LEU A O 1
ATOM 1600 N N . PHE A 1 198 ? 3.264 -15.503 0.427 1.00 60.03 198 PHE A N 1
ATOM 1601 C CA . PHE A 1 198 ? 2.587 -15.688 -0.860 1.00 60.03 198 PHE A CA 1
ATOM 1602 C C . PHE A 1 198 ? 2.225 -17.137 -1.190 1.00 60.03 198 PHE A C 1
ATOM 1604 O O . PHE A 1 198 ? 1.215 -17.370 -1.854 1.00 60.03 198 PHE A O 1
ATOM 1611 N N . SER A 1 199 ? 2.997 -18.115 -0.716 1.00 57.47 199 SER A N 1
ATOM 1612 C CA . SER A 1 199 ? 2.706 -19.539 -0.928 1.00 57.47 199 SER A CA 1
ATOM 1613 C C . SER A 1 199 ? 1.534 -20.047 -0.087 1.00 57.47 199 SER A C 1
ATOM 1615 O O . SER A 1 199 ? 0.813 -20.928 -0.553 1.00 57.47 199 SER A O 1
ATOM 1617 N N . ASN A 1 200 ? 1.312 -19.480 1.106 1.00 53.59 200 ASN A N 1
ATOM 1618 C CA . ASN A 1 200 ? 0.223 -19.877 2.005 1.00 53.59 200 ASN A CA 1
ATOM 1619 C C . ASN A 1 200 ? -1.031 -18.991 1.889 1.00 53.59 200 ASN A C 1
ATOM 1621 O O . ASN A 1 200 ? -2.101 -19.374 2.368 1.00 53.59 200 ASN A O 1
ATOM 1625 N N . LEU A 1 201 ? -0.946 -17.851 1.189 1.00 57.72 201 LEU A N 1
ATOM 1626 C CA . LEU A 1 201 ? -2.110 -17.109 0.700 1.00 57.72 201 LEU A CA 1
ATOM 1627 C C . LEU A 1 201 ? -2.895 -17.991 -0.289 1.00 57.72 201 LEU A C 1
ATOM 1629 O O . LEU A 1 201 ? -2.738 -17.918 -1.505 1.00 57.72 201 LEU A O 1
ATOM 1633 N N . SER A 1 202 ? -3.782 -18.830 0.245 1.00 45.59 202 SER A N 1
ATOM 1634 C CA . SER A 1 202 ? -4.687 -19.712 -0.509 1.00 45.59 202 SER A CA 1
ATOM 1635 C C . SER A 1 202 ? -5.814 -18.939 -1.222 1.00 45.59 202 SER A C 1
ATOM 1637 O O . SER A 1 202 ? -6.818 -19.523 -1.619 1.00 45.59 202 SER A O 1
ATOM 1639 N N . CYS A 1 203 ? -5.671 -17.620 -1.377 1.00 43.34 203 CYS A N 1
ATOM 1640 C CA . CYS A 1 203 ? -6.726 -16.665 -1.705 1.00 43.34 203 CYS A CA 1
ATOM 1641 C C . CYS A 1 203 ? -6.968 -16.603 -3.221 1.00 43.34 203 CYS A C 1
ATOM 1643 O O . CYS A 1 203 ? -6.085 -16.164 -3.960 1.00 43.34 203 CYS A O 1
ATOM 1645 N N . PRO A 1 204 ? -8.144 -17.000 -3.731 1.00 40.47 204 PRO A N 1
ATOM 1646 C CA . PRO A 1 204 ? -8.456 -16.934 -5.158 1.00 40.47 204 PRO A CA 1
ATOM 1647 C C . PRO A 1 204 ? -8.843 -15.529 -5.671 1.00 40.47 204 PRO A C 1
ATOM 1649 O O . PRO A 1 204 ? -9.139 -15.414 -6.855 1.00 40.47 204 PRO A O 1
ATOM 1652 N N . LEU A 1 205 ? -8.867 -14.475 -4.836 1.00 37.75 205 LEU A N 1
ATOM 1653 C CA . LEU A 1 205 ? -9.557 -13.202 -5.139 1.00 37.75 205 LEU A CA 1
ATOM 1654 C C . LEU A 1 205 ? -8.775 -11.910 -4.817 1.00 37.75 205 LEU A C 1
ATOM 1656 O O . LEU A 1 205 ? -9.389 -10.853 -4.686 1.00 37.75 205 LEU A O 1
ATOM 1660 N N . VAL A 1 206 ? -7.441 -11.941 -4.699 1.00 44.28 206 VAL A N 1
ATOM 1661 C CA . VAL A 1 206 ? -6.685 -10.683 -4.534 1.00 44.28 206 VAL A CA 1
ATOM 1662 C C . VAL A 1 206 ? -6.702 -9.898 -5.854 1.00 44.28 206 VAL A C 1
ATOM 1664 O O . VAL A 1 206 ? -5.984 -10.243 -6.792 1.00 44.28 206 VAL A O 1
ATOM 1667 N N . ASN A 1 207 ? -7.537 -8.856 -5.930 1.00 37.72 207 ASN A N 1
ATOM 1668 C CA . ASN A 1 207 ? -7.739 -8.020 -7.122 1.00 37.72 207 ASN A CA 1
ATOM 1669 C C . ASN A 1 207 ? -6.571 -7.051 -7.373 1.00 37.72 207 ASN A C 1
ATOM 1671 O O . ASN A 1 207 ? -6.384 -6.571 -8.490 1.00 37.72 207 ASN A O 1
ATOM 1675 N N . SER A 1 208 ? -5.761 -6.784 -6.347 1.00 39.38 208 SER A N 1
ATOM 1676 C CA . SER A 1 208 ? -4.534 -5.997 -6.444 1.00 39.38 208 SER A CA 1
ATOM 1677 C C . SER A 1 208 ? -3.580 -6.387 -5.318 1.00 39.38 208 SER A C 1
ATOM 1679 O O . SER A 1 208 ? -3.938 -6.299 -4.144 1.00 39.38 208 SER A O 1
ATOM 1681 N N . CYS A 1 209 ? -2.369 -6.810 -5.676 1.00 42.78 209 CYS A N 1
ATOM 1682 C CA . CYS A 1 209 ? -1.264 -6.972 -4.739 1.00 42.78 209 CYS A CA 1
ATOM 1683 C C . CYS A 1 209 ? -0.170 -5.979 -5.136 1.00 42.78 209 CYS A C 1
ATOM 1685 O O . CYS A 1 209 ? 0.397 -6.067 -6.229 1.00 42.78 209 CYS A O 1
ATOM 1687 N N . CYS A 1 210 ? 0.081 -4.996 -4.274 1.00 39.94 210 CYS A N 1
ATOM 1688 C CA . CYS A 1 210 ? 1.096 -3.973 -4.488 1.00 39.94 210 CYS A CA 1
ATOM 1689 C C . CYS A 1 210 ? 2.235 -4.226 -3.498 1.00 39.94 210 CYS A C 1
ATOM 1691 O O . CYS A 1 210 ? 2.016 -4.140 -2.292 1.00 39.94 210 CYS A O 1
ATOM 1693 N N . VAL A 1 211 ? 3.421 -4.580 -4.006 1.00 47.97 211 VAL A N 1
ATOM 1694 C CA . VAL A 1 211 ? 4.634 -4.762 -3.198 1.00 47.97 211 VAL A CA 1
ATOM 1695 C C . VAL A 1 211 ? 5.616 -3.665 -3.580 1.00 47.97 211 VAL A C 1
ATOM 1697 O O . VAL A 1 211 ? 6.296 -3.743 -4.602 1.00 47.97 211 VAL A O 1
ATOM 1700 N N . VAL A 1 212 ? 5.674 -2.609 -2.772 1.00 38.62 212 VAL A N 1
ATOM 1701 C CA . VAL A 1 212 ? 6.552 -1.460 -3.017 1.00 38.62 212 VAL A CA 1
ATOM 1702 C C . VAL A 1 212 ? 7.699 -1.495 -2.011 1.00 38.62 212 VAL A C 1
ATOM 1704 O O . VAL A 1 212 ? 7.491 -1.337 -0.816 1.00 38.62 212 VAL A O 1
ATOM 1707 N N . SER A 1 213 ? 8.923 -1.668 -2.520 1.00 38.56 213 SER A N 1
ATOM 1708 C CA . SER A 1 213 ? 10.198 -1.624 -1.781 1.00 38.56 213 SER A C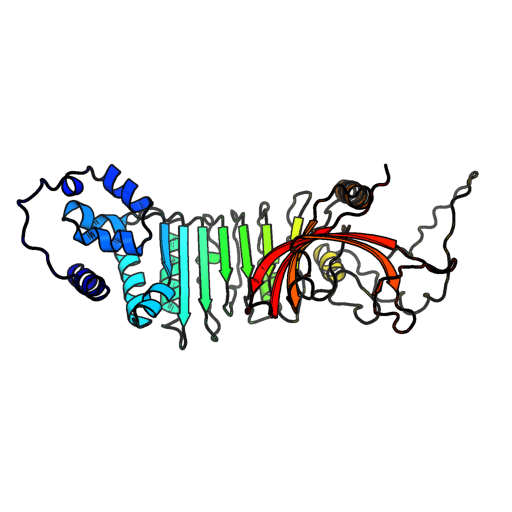A 1
ATOM 1709 C C . SER A 1 213 ? 10.515 -2.827 -0.866 1.00 38.56 213 SER A C 1
ATOM 1711 O O . SER A 1 213 ? 10.085 -2.908 0.279 1.00 38.56 213 SER A O 1
ATOM 1713 N N . CYS A 1 214 ? 11.377 -3.726 -1.361 1.00 33.22 214 CYS A N 1
ATOM 1714 C CA . CYS A 1 214 ? 12.179 -4.671 -0.569 1.00 33.22 214 CYS A CA 1
ATOM 1715 C C . CYS A 1 214 ? 13.585 -4.772 -1.205 1.00 33.22 214 CYS A C 1
ATOM 1717 O O . CYS A 1 214 ? 13.734 -5.421 -2.242 1.00 33.22 214 CYS A O 1
ATOM 1719 N N . PRO A 1 215 ? 14.630 -4.111 -0.673 1.00 34.00 215 PRO A N 1
ATOM 1720 C CA . PRO A 1 215 ? 16.003 -4.291 -1.156 1.00 34.00 215 PRO A CA 1
ATOM 1721 C C . PRO A 1 215 ? 16.715 -5.462 -0.438 1.00 34.00 215 PRO A C 1
ATOM 1723 O O . PRO A 1 215 ? 16.534 -5.605 0.769 1.00 34.00 215 PRO A O 1
ATOM 1726 N N . PRO A 1 216 ? 17.629 -6.229 -1.074 1.00 37.50 216 PRO A N 1
ATOM 1727 C CA . PRO A 1 216 ? 17.725 -6.657 -2.463 1.00 37.50 216 PRO A CA 1
ATOM 1728 C C . PRO A 1 216 ? 17.696 -8.203 -2.530 1.00 37.50 216 PRO A C 1
ATOM 1730 O O . PRO A 1 216 ? 18.715 -8.810 -2.820 1.00 37.50 216 PRO A O 1
ATOM 1733 N N . TYR A 1 217 ? 16.582 -8.865 -2.230 1.00 36.69 217 TYR A N 1
ATOM 1734 C CA . TYR A 1 217 ? 16.453 -10.311 -2.462 1.00 36.69 217 TYR A CA 1
ATOM 1735 C C . TYR A 1 217 ? 14.998 -10.624 -2.801 1.00 36.69 217 TYR A C 1
ATOM 1737 O O . TYR A 1 217 ? 14.102 -10.408 -1.990 1.00 36.69 217 TYR A O 1
ATOM 1745 N N . ILE A 1 218 ? 14.765 -11.079 -4.032 1.00 38.94 218 ILE A N 1
ATOM 1746 C CA . ILE A 1 218 ? 13.456 -11.520 -4.517 1.00 38.94 218 ILE A CA 1
ATOM 1747 C C . ILE A 1 218 ? 13.596 -12.993 -4.889 1.00 38.94 218 ILE A C 1
ATOM 1749 O O . ILE A 1 218 ? 14.323 -13.310 -5.835 1.00 38.94 218 ILE A O 1
ATOM 1753 N N . PRO A 1 219 ? 12.875 -13.882 -4.194 1.00 40.94 219 PRO A N 1
ATOM 1754 C CA . PRO A 1 219 ? 12.186 -14.951 -4.910 1.00 40.94 219 PRO A CA 1
ATOM 1755 C C . PRO A 1 219 ? 10.670 -14.948 -4.638 1.00 40.94 219 PRO A C 1
ATOM 1757 O O . PRO A 1 219 ? 10.207 -14.544 -3.576 1.00 40.94 219 PRO A O 1
ATOM 1760 N N . ASP A 1 220 ? 9.922 -15.421 -5.637 1.00 43.78 220 ASP A N 1
ATOM 1761 C CA . ASP A 1 220 ? 8.530 -15.906 -5.594 1.00 43.78 220 ASP A CA 1
ATOM 1762 C C . ASP A 1 220 ? 7.410 -14.937 -5.174 1.00 43.78 220 ASP A C 1
ATOM 1764 O O . ASP A 1 220 ? 6.708 -15.133 -4.185 1.00 43.78 220 ASP A O 1
ATOM 1768 N N . LEU A 1 221 ? 7.159 -13.925 -6.009 1.00 41.16 221 LEU A N 1
ATOM 1769 C CA . LEU A 1 221 ? 6.070 -12.946 -5.840 1.00 41.16 221 LEU A CA 1
ATOM 1770 C C . LEU A 1 221 ? 4.767 -13.271 -6.599 1.00 41.16 221 LEU A C 1
ATOM 1772 O O . LEU A 1 221 ? 3.945 -12.387 -6.831 1.00 41.16 221 LEU A O 1
ATOM 1776 N N . ILE A 1 222 ? 4.538 -14.517 -7.018 1.00 42.53 222 ILE A N 1
ATOM 1777 C CA . ILE A 1 222 ? 3.351 -14.859 -7.821 1.00 42.53 222 ILE A CA 1
ATOM 1778 C C . ILE A 1 222 ? 2.495 -15.844 -7.017 1.00 42.53 222 ILE A C 1
ATOM 1780 O O . ILE A 1 222 ? 2.989 -16.886 -6.646 1.00 42.53 222 ILE A O 1
ATOM 1784 N N . PRO A 1 223 ? 1.230 -15.549 -6.670 1.00 40.38 223 PRO A N 1
ATOM 1785 C CA . PRO A 1 223 ? 0.343 -16.517 -5.993 1.00 40.38 223 PRO A CA 1
ATOM 1786 C C . PRO A 1 223 ? -0.170 -17.659 -6.908 1.00 40.38 223 PRO A C 1
ATOM 1788 O O . PRO A 1 223 ? -0.285 -17.461 -8.119 1.00 40.38 223 PRO A O 1
ATOM 1791 N N . LYS A 1 224 ? -0.549 -18.836 -6.367 1.00 37.12 224 LYS A N 1
ATOM 1792 C CA . LYS A 1 224 ? -0.918 -20.063 -7.137 1.00 37.12 224 LYS A CA 1
ATOM 1793 C C . LYS A 1 224 ? -2.359 -20.165 -7.708 1.00 37.12 224 LYS A C 1
ATOM 1795 O O . LYS A 1 224 ? -2.590 -21.030 -8.547 1.00 37.12 224 LYS A O 1
ATOM 1800 N N . SER A 1 225 ? -3.335 -19.325 -7.350 1.00 34.94 225 SER A N 1
ATOM 1801 C CA . SER A 1 225 ? -4.775 -19.550 -7.674 1.00 34.94 225 SER A CA 1
ATOM 1802 C C . SER A 1 225 ? -5.383 -18.597 -8.734 1.00 34.94 225 SER A C 1
ATOM 1804 O O . SER A 1 225 ? -4.821 -17.554 -9.051 1.00 34.94 225 SER A O 1
ATOM 1806 N N . GLY A 1 226 ? -6.460 -19.007 -9.422 1.00 35.72 226 GLY A N 1
ATOM 1807 C CA . GLY A 1 226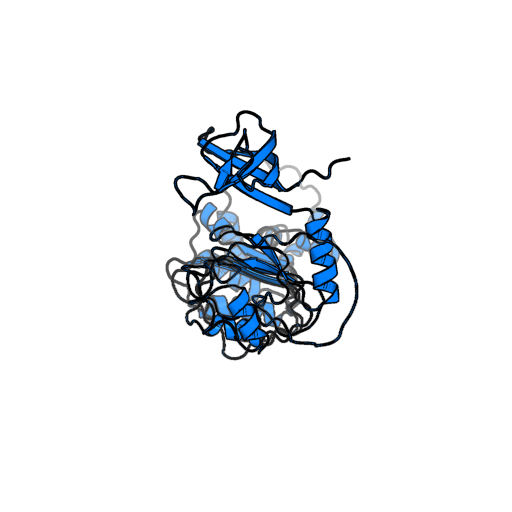 ? -6.770 -18.565 -10.794 1.00 35.72 226 GLY A CA 1
ATOM 1808 C C . GLY A 1 226 ? -7.740 -17.413 -11.038 1.00 35.72 226 GLY A C 1
ATOM 1809 O O . GLY A 1 226 ? -8.863 -17.499 -10.581 1.00 35.72 226 GLY A O 1
ATOM 1810 N N . TRP A 1 227 ? -7.280 -16.458 -11.872 1.00 33.31 227 TRP A N 1
ATOM 1811 C CA . TRP A 1 227 ? -7.992 -15.580 -12.827 1.00 33.31 227 TRP A CA 1
ATOM 1812 C C . TRP A 1 227 ? -7.016 -15.184 -13.971 1.00 33.31 227 TRP A C 1
ATOM 1814 O O . TRP A 1 227 ? -5.806 -15.392 -13.834 1.00 33.31 227 TRP A O 1
ATOM 1824 N N . ASN A 1 228 ? -7.533 -14.631 -15.080 1.00 39.81 228 ASN A N 1
ATOM 1825 C CA . ASN A 1 228 ? -6.854 -14.482 -16.388 1.00 39.81 228 ASN A CA 1
ATOM 1826 C C . ASN A 1 228 ? -5.964 -13.225 -16.561 1.00 39.81 228 ASN A C 1
ATOM 1828 O O . ASN A 1 228 ? -5.331 -13.058 -17.602 1.00 39.81 228 ASN A O 1
ATOM 1832 N N . LEU A 1 229 ? -5.876 -12.339 -15.559 1.00 36.88 229 LEU A N 1
ATOM 1833 C CA . LEU A 1 229 ? -5.028 -11.141 -15.607 1.00 36.88 229 LEU A CA 1
ATOM 1834 C C . LEU A 1 229 ? -4.575 -10.736 -14.199 1.00 36.88 229 LEU A C 1
ATOM 1836 O O . LEU A 1 229 ? -5.404 -10.667 -13.294 1.00 36.88 229 LEU A O 1
ATOM 1840 N N . ARG A 1 230 ? -3.286 -10.437 -14.000 1.00 52.72 230 ARG A N 1
ATOM 1841 C CA . ARG A 1 230 ? -2.787 -9.856 -12.742 1.00 52.72 230 ARG A CA 1
ATOM 1842 C C . ARG A 1 230 ? -1.919 -8.635 -13.002 1.00 52.72 230 ARG A C 1
ATOM 1844 O O . ARG A 1 230 ? -1.048 -8.686 -13.871 1.00 52.72 230 ARG A O 1
ATOM 1851 N N . SER A 1 231 ? -2.145 -7.572 -12.230 1.00 42.53 231 SER A N 1
ATOM 1852 C CA . SER A 1 231 ? -1.258 -6.415 -12.146 1.00 42.53 231 SER A CA 1
ATOM 1853 C C . SER A 1 231 ? -0.409 -6.502 -10.876 1.00 42.53 231 SER A C 1
ATOM 1855 O O . SER A 1 231 ? -0.933 -6.712 -9.785 1.00 42.53 231 SER A O 1
ATOM 1857 N N . PHE A 1 232 ? 0.905 -6.350 -11.014 1.00 53.47 232 PHE A N 1
ATOM 1858 C CA . PHE A 1 232 ? 1.825 -6.250 -9.878 1.00 53.47 232 PHE A CA 1
ATOM 1859 C C . PHE A 1 232 ? 2.663 -4.990 -10.035 1.00 53.47 232 PHE A C 1
ATOM 1861 O O . PHE A 1 232 ? 3.194 -4.739 -11.117 1.00 53.47 232 PHE A O 1
ATOM 1868 N N . SER A 1 233 ? 2.777 -4.196 -8.970 1.00 44.91 233 SER A N 1
ATOM 1869 C CA . SER A 1 233 ? 3.748 -3.106 -8.926 1.00 44.91 233 SER A CA 1
ATOM 1870 C C . SER A 1 233 ? 5.090 -3.676 -8.489 1.00 44.91 233 SER A C 1
ATOM 1872 O O . SER A 1 233 ? 5.168 -4.267 -7.415 1.00 44.91 233 SER A O 1
ATOM 1874 N N . ILE A 1 234 ? 6.125 -3.548 -9.318 1.00 55.03 234 ILE A N 1
ATOM 1875 C CA . ILE A 1 234 ? 7.495 -3.925 -8.948 1.00 55.03 234 ILE A CA 1
ATOM 1876 C C . ILE A 1 234 ? 8.371 -2.683 -8.957 1.00 55.03 234 ILE A C 1
ATOM 1878 O O . ILE A 1 234 ? 8.177 -1.809 -9.795 1.00 55.03 234 ILE A O 1
ATOM 1882 N N . ALA A 1 235 ? 9.350 -2.608 -8.059 1.00 52.34 235 ALA A N 1
ATOM 1883 C CA . ALA A 1 235 ? 10.374 -1.569 -8.057 1.00 52.34 235 ALA A CA 1
ATOM 1884 C C . ALA A 1 235 ? 11.767 -2.210 -8.101 1.00 52.34 235 ALA A C 1
ATOM 1886 O O . ALA A 1 235 ? 11.989 -3.279 -7.534 1.00 52.34 235 ALA A O 1
ATOM 1887 N N . ASN A 1 236 ? 12.709 -1.554 -8.785 1.00 55.81 236 ASN A N 1
ATOM 1888 C CA . ASN A 1 236 ? 14.130 -1.930 -8.818 1.00 55.81 236 ASN A CA 1
ATOM 1889 C C . ASN A 1 236 ? 14.437 -3.384 -9.248 1.00 55.81 236 ASN A C 1
ATOM 1891 O O . ASN A 1 236 ? 15.448 -3.961 -8.855 1.00 55.81 236 ASN A O 1
ATOM 1895 N N . THR A 1 237 ? 13.576 -3.980 -10.072 1.00 62.88 237 THR A N 1
ATOM 1896 C CA . THR A 1 237 ? 13.690 -5.384 -10.488 1.00 62.88 237 THR A CA 1
ATOM 1897 C C . THR A 1 237 ? 13.856 -5.475 -11.996 1.00 62.88 237 THR A C 1
ATOM 1899 O O . THR A 1 237 ? 13.180 -4.780 -12.753 1.00 62.88 237 THR A O 1
ATOM 1902 N N . VAL A 1 238 ? 14.769 -6.333 -12.448 1.00 69.31 238 VAL A N 1
ATOM 1903 C CA . VAL A 1 238 ? 14.954 -6.603 -13.876 1.00 69.31 238 VAL A CA 1
ATOM 1904 C C . VAL A 1 238 ? 13.859 -7.556 -14.344 1.00 69.31 238 VAL A C 1
ATOM 1906 O O . VAL A 1 238 ? 13.637 -8.595 -13.731 1.00 69.31 238 VAL A O 1
ATOM 1909 N N . VAL A 1 239 ? 13.173 -7.226 -15.439 1.00 71.62 239 VAL A N 1
ATOM 1910 C CA . VAL A 1 239 ? 12.057 -8.052 -15.930 1.00 71.62 239 VAL A CA 1
ATOM 1911 C C . VAL A 1 239 ? 12.542 -9.334 -16.613 1.00 71.62 239 VAL A C 1
ATOM 1913 O O . VAL A 1 239 ? 12.046 -10.410 -16.297 1.00 71.62 239 VAL A O 1
ATOM 1916 N N . HIS A 1 240 ? 13.522 -9.235 -17.517 1.00 77.50 240 HIS A N 1
ATOM 1917 C CA . HIS A 1 240 ? 14.029 -10.364 -18.307 1.00 77.50 240 HIS A CA 1
ATOM 1918 C C . HIS A 1 240 ? 15.529 -10.592 -18.094 1.00 77.50 240 HIS A C 1
ATOM 1920 O O . HIS A 1 240 ? 16.254 -9.602 -17.958 1.00 77.50 240 HIS A O 1
ATOM 1926 N N . PRO A 1 241 ? 16.010 -11.848 -18.165 1.00 76.62 241 PRO A N 1
ATOM 1927 C CA . PRO A 1 241 ? 17.431 -12.150 -18.211 1.00 76.62 241 PRO A CA 1
ATOM 1928 C C . PRO A 1 241 ? 18.114 -11.379 -19.338 1.00 76.62 241 PRO A C 1
ATOM 1930 O O . PRO A 1 241 ? 17.610 -11.311 -20.461 1.00 76.62 241 PRO A O 1
ATOM 1933 N N . ALA A 1 242 ? 19.244 -10.764 -19.020 1.00 73.12 242 ALA A N 1
ATOM 1934 C CA . ALA A 1 242 ? 20.033 -9.957 -19.944 1.00 73.12 242 ALA A CA 1
ATOM 1935 C C . ALA A 1 242 ? 21.519 -10.031 -19.557 1.00 73.12 242 ALA A C 1
ATOM 1937 O O . ALA A 1 242 ? 21.823 -10.399 -18.417 1.00 73.12 242 ALA A O 1
ATOM 1938 N N . PRO A 1 243 ? 22.461 -9.649 -20.443 1.00 73.75 243 PRO A N 1
ATOM 1939 C CA . PRO A 1 243 ? 23.872 -9.542 -20.079 1.00 73.75 243 PRO A CA 1
ATOM 1940 C C . PRO A 1 243 ? 24.063 -8.732 -18.784 1.00 73.75 243 PRO A C 1
ATOM 1942 O O . PRO A 1 243 ? 23.534 -7.628 -18.637 1.00 73.75 243 PRO A O 1
ATOM 1945 N N . GLY A 1 244 ? 24.760 -9.317 -17.806 1.00 73.94 244 GLY A N 1
ATOM 1946 C CA . GLY A 1 244 ? 24.954 -8.741 -16.466 1.00 73.94 244 GLY A CA 1
ATOM 1947 C C . GLY A 1 244 ? 23.794 -8.928 -15.472 1.00 73.94 244 GLY A C 1
ATOM 1948 O O . GLY A 1 244 ? 23.943 -8.569 -14.310 1.00 73.94 244 GLY A O 1
ATOM 1949 N N . ASN A 1 245 ? 22.655 -9.495 -15.886 1.00 68.69 245 ASN A N 1
ATOM 1950 C CA . ASN A 1 245 ? 21.509 -9.831 -15.027 1.00 68.69 245 ASN A CA 1
ATOM 1951 C C . ASN A 1 245 ? 20.896 -11.172 -15.490 1.00 68.69 245 ASN A C 1
ATOM 1953 O O . ASN A 1 245 ? 19.788 -11.203 -16.021 1.00 68.69 245 ASN A O 1
ATOM 1957 N N . ALA A 1 246 ? 21.643 -12.274 -15.358 1.00 67.31 246 ALA A N 1
ATOM 1958 C CA . ALA A 1 246 ? 21.208 -13.601 -15.821 1.00 67.31 246 ALA A CA 1
ATOM 1959 C C . ALA A 1 246 ? 20.135 -14.246 -14.918 1.00 67.31 246 ALA A C 1
ATOM 1961 O O . ALA A 1 246 ? 19.247 -14.942 -15.405 1.00 67.31 246 ALA A O 1
ATOM 1962 N N . ASN A 1 247 ? 20.211 -13.977 -13.612 1.00 64.81 247 ASN A N 1
ATOM 1963 C CA . ASN A 1 247 ? 19.327 -14.509 -12.574 1.00 64.81 247 ASN A CA 1
ATOM 1964 C C . ASN A 1 247 ? 18.705 -13.364 -11.758 1.00 64.81 247 ASN A C 1
ATOM 1966 O O . ASN A 1 247 ? 19.108 -12.207 -11.897 1.00 64.81 247 ASN A O 1
ATOM 1970 N N . GLY A 1 248 ? 17.740 -13.685 -10.889 1.00 61.41 248 GLY A N 1
ATOM 1971 C CA . GLY A 1 248 ? 17.072 -12.690 -10.038 1.00 61.41 248 GLY A CA 1
ATOM 1972 C C . GLY A 1 248 ? 16.160 -11.734 -10.815 1.00 61.41 248 GLY A C 1
ATOM 1973 O O . GLY A 1 248 ? 15.915 -10.613 -10.374 1.00 61.41 248 GLY A O 1
ATOM 1974 N N . THR A 1 249 ? 15.693 -12.154 -11.995 1.00 69.44 249 THR A N 1
ATOM 1975 C CA . THR A 1 249 ? 14.737 -11.398 -12.813 1.00 69.44 249 THR A CA 1
ATOM 1976 C C . THR A 1 249 ? 13.303 -11.864 -12.568 1.00 69.44 249 THR A C 1
ATOM 1978 O O . THR A 1 249 ? 13.079 -12.965 -12.057 1.00 69.44 249 THR A O 1
ATOM 1981 N N . LEU A 1 250 ? 12.316 -11.062 -12.982 1.00 72.62 250 LEU A N 1
ATOM 1982 C CA . LEU A 1 250 ? 10.903 -11.439 -12.883 1.00 72.62 250 LEU A CA 1
ATOM 1983 C C . LEU A 1 250 ? 10.612 -12.761 -13.612 1.00 72.62 250 LEU A C 1
ATOM 1985 O O . LEU A 1 250 ? 9.904 -13.600 -13.065 1.00 72.62 250 LEU A O 1
ATOM 1989 N N . VAL A 1 251 ? 11.195 -12.988 -14.797 1.00 71.25 251 VAL A N 1
ATOM 1990 C CA . VAL A 1 251 ? 11.082 -14.275 -15.516 1.00 71.25 251 VAL A CA 1
ATOM 1991 C C . VAL A 1 251 ? 11.530 -15.440 -14.643 1.00 71.25 251 VAL A C 1
ATOM 1993 O O . VAL A 1 251 ? 10.827 -16.444 -14.582 1.00 71.25 251 VAL A O 1
ATOM 1996 N N . ASN A 1 252 ? 12.679 -15.322 -13.965 1.00 67.94 252 ASN A N 1
ATOM 1997 C CA . ASN A 1 252 ? 13.183 -16.403 -13.117 1.00 67.94 252 ASN A CA 1
ATOM 1998 C C . ASN A 1 252 ? 12.188 -16.713 -11.988 1.00 67.94 252 ASN A C 1
ATOM 2000 O O . ASN A 1 252 ? 11.926 -17.883 -11.723 1.00 67.94 252 ASN A O 1
ATOM 2004 N N . GLY A 1 253 ? 11.592 -15.676 -11.388 1.00 68.31 253 GLY A N 1
ATOM 2005 C CA . GLY A 1 253 ? 10.539 -15.829 -10.382 1.00 68.31 253 GLY A CA 1
ATOM 2006 C C . GLY A 1 253 ? 9.273 -16.496 -10.931 1.00 68.31 253 GLY A C 1
ATOM 2007 O O . GLY A 1 253 ? 8.724 -17.382 -10.284 1.00 68.31 253 GLY A O 1
ATOM 2008 N N . ILE A 1 254 ? 8.829 -16.135 -12.143 1.00 67.75 254 ILE A N 1
ATOM 2009 C CA . ILE A 1 254 ? 7.664 -16.775 -12.782 1.00 67.75 254 ILE A CA 1
ATOM 2010 C C . ILE A 1 254 ? 7.936 -18.254 -13.069 1.00 67.75 254 ILE A C 1
ATOM 2012 O O . ILE A 1 254 ? 7.109 -19.101 -12.738 1.00 67.75 254 ILE A O 1
ATOM 2016 N N . LEU A 1 255 ? 9.082 -18.578 -13.673 1.00 65.31 255 LEU A N 1
ATOM 2017 C CA . LEU A 1 255 ? 9.425 -19.957 -14.031 1.00 65.31 255 LEU A CA 1
ATOM 2018 C C . LEU A 1 255 ? 9.509 -20.855 -12.796 1.00 65.31 255 LEU A C 1
ATOM 2020 O O . LEU A 1 255 ? 8.933 -21.944 -12.798 1.00 65.31 255 LEU A O 1
ATOM 2024 N N . HIS A 1 256 ? 10.171 -20.373 -11.741 1.00 61.62 256 HIS A N 1
ATOM 2025 C CA . HIS A 1 256 ? 10.274 -21.088 -10.474 1.00 61.62 256 HIS A CA 1
ATOM 2026 C C . HIS A 1 256 ? 8.890 -21.337 -9.860 1.00 61.62 256 HIS A C 1
ATOM 2028 O O . HIS A 1 256 ? 8.545 -22.473 -9.534 1.00 61.62 256 HIS A O 1
ATOM 2034 N N . HIS A 1 257 ? 8.049 -20.301 -9.798 1.00 60.38 257 HIS A N 1
ATOM 2035 C CA . HIS A 1 257 ? 6.707 -20.402 -9.229 1.00 60.38 257 HIS A CA 1
ATOM 2036 C C . HIS A 1 257 ? 5.786 -21.370 -9.979 1.00 60.38 257 HIS A C 1
ATOM 2038 O O . HIS A 1 257 ? 5.028 -22.135 -9.375 1.00 60.38 257 HIS A O 1
ATOM 2044 N N . CYS A 1 258 ? 5.848 -21.347 -11.308 1.00 57.72 258 CYS A N 1
ATOM 2045 C CA . CYS A 1 258 ? 5.045 -22.215 -12.159 1.00 57.72 258 CYS A CA 1
ATOM 2046 C C . CYS A 1 258 ? 5.597 -23.647 -12.252 1.00 57.72 258 CYS A C 1
ATOM 2048 O O . CYS A 1 258 ? 5.023 -24.451 -12.983 1.00 57.72 258 CYS A O 1
ATOM 2050 N N . ALA A 1 259 ? 6.684 -23.969 -11.533 1.00 57.69 259 ALA A N 1
ATOM 2051 C CA . ALA A 1 259 ? 7.410 -25.236 -11.634 1.00 57.69 259 ALA A CA 1
ATOM 2052 C C . ALA A 1 259 ? 7.776 -25.596 -13.090 1.00 57.69 259 ALA A C 1
ATOM 2054 O O . ALA A 1 259 ? 7.820 -26.768 -13.466 1.00 57.69 259 ALA A O 1
ATOM 2055 N N . LEU A 1 260 ? 8.016 -24.578 -13.922 1.00 56.88 260 LEU A N 1
ATOM 2056 C CA . LEU A 1 260 ? 8.419 -24.754 -15.312 1.00 56.88 260 LEU A CA 1
ATOM 2057 C C . LEU A 1 260 ? 9.931 -25.005 -15.365 1.00 56.88 260 LEU A C 1
ATOM 2059 O O . LEU A 1 260 ? 10.680 -24.387 -14.602 1.00 56.88 260 LEU A O 1
ATOM 2063 N N . PRO A 1 261 ? 10.410 -25.894 -16.255 1.00 48.47 261 PRO A N 1
ATOM 2064 C CA . PRO A 1 261 ? 11.832 -26.174 -16.360 1.00 48.47 261 PRO A CA 1
ATOM 2065 C C . PRO A 1 261 ? 12.596 -24.885 -16.680 1.00 48.47 261 PRO A C 1
ATOM 2067 O O . PRO A 1 261 ? 12.298 -24.167 -17.636 1.00 48.47 261 PRO A O 1
ATOM 2070 N N . ASN A 1 262 ? 13.592 -24.590 -15.848 1.00 47.50 262 ASN A N 1
ATOM 2071 C CA . ASN A 1 262 ? 14.461 -23.430 -15.982 1.00 47.50 262 ASN A CA 1
ATOM 2072 C C . ASN A 1 262 ? 15.479 -23.722 -17.101 1.00 47.50 262 ASN A C 1
ATOM 2074 O O . ASN A 1 262 ? 16.621 -24.083 -16.841 1.00 47.50 262 ASN A O 1
ATOM 2078 N N . ILE A 1 263 ? 15.046 -23.653 -18.363 1.00 47.94 263 ILE A N 1
ATOM 2079 C CA . ILE A 1 263 ? 15.856 -24.052 -19.537 1.00 47.94 263 ILE A CA 1
ATOM 2080 C C . ILE A 1 263 ? 17.036 -23.079 -19.791 1.00 47.94 263 ILE A C 1
ATOM 2082 O O . ILE A 1 263 ? 17.899 -23.323 -20.626 1.00 47.94 263 ILE A O 1
ATOM 2086 N N . LEU A 1 264 ? 17.132 -21.981 -19.037 1.00 46.56 264 LEU A N 1
ATOM 2087 C CA . LEU A 1 264 ? 18.042 -20.866 -19.317 1.00 46.56 264 LEU A CA 1
ATOM 2088 C C . LEU A 1 264 ? 19.470 -21.000 -18.759 1.00 46.56 264 LEU A C 1
ATOM 2090 O O . LEU A 1 264 ? 20.246 -20.061 -18.914 1.00 46.56 264 LEU A O 1
ATOM 2094 N N . SER A 1 265 ? 19.857 -22.108 -18.118 1.00 41.16 265 SER A N 1
ATOM 2095 C CA . SER A 1 265 ? 21.158 -22.142 -17.431 1.00 41.16 265 SER A CA 1
ATOM 2096 C C . SER A 1 265 ? 22.383 -22.384 -18.322 1.00 41.16 265 SER A C 1
ATOM 2098 O O . SER A 1 265 ? 23.463 -21.995 -17.895 1.00 41.16 265 SER A O 1
ATOM 2100 N N . ASN A 1 266 ? 22.267 -22.941 -19.539 1.00 34.72 266 ASN A N 1
ATOM 2101 C CA . ASN A 1 266 ? 23.465 -23.419 -20.260 1.00 34.72 266 ASN A CA 1
ATOM 2102 C C . ASN A 1 266 ? 23.659 -22.980 -21.729 1.00 34.72 266 ASN A C 1
ATOM 2104 O O . ASN A 1 266 ? 24.720 -23.275 -22.265 1.00 34.72 266 ASN A O 1
ATOM 2108 N N . SER A 1 267 ? 22.729 -22.277 -22.392 1.00 36.50 267 SER A N 1
ATOM 2109 C CA . SER A 1 267 ? 22.860 -21.977 -23.841 1.00 36.50 267 SER A CA 1
ATOM 2110 C C . SER A 1 267 ? 23.178 -20.522 -24.220 1.00 36.50 267 SER A C 1
ATOM 2112 O O . SER A 1 267 ? 23.429 -20.249 -25.385 1.00 36.50 267 SER A O 1
ATOM 2114 N N . ILE A 1 268 ? 23.201 -19.565 -23.283 1.00 42.62 268 ILE A N 1
ATOM 2115 C CA . ILE A 1 268 ? 23.337 -18.128 -23.631 1.00 42.62 268 ILE A CA 1
ATOM 2116 C C . ILE A 1 268 ? 24.801 -17.659 -23.760 1.00 42.62 268 ILE A C 1
ATOM 2118 O O . ILE A 1 268 ? 25.056 -16.527 -24.162 1.00 42.62 268 ILE A O 1
ATOM 2122 N N . LEU A 1 269 ? 25.791 -18.504 -23.463 1.00 38.88 269 LEU A N 1
ATOM 2123 C CA . LEU A 1 269 ? 27.198 -18.090 -23.548 1.00 38.88 269 LEU A CA 1
ATOM 2124 C C . LEU A 1 269 ? 27.866 -18.337 -24.910 1.00 38.88 269 LEU A C 1
ATOM 2126 O O . LEU A 1 269 ? 28.996 -17.881 -25.062 1.00 38.88 269 LEU A O 1
ATOM 2130 N N . SER A 1 270 ? 27.218 -18.994 -25.884 1.00 34.97 270 SER A N 1
ATOM 2131 C CA . SER A 1 270 ? 27.880 -19.317 -27.161 1.00 34.97 270 SER A CA 1
ATOM 2132 C C . SER A 1 270 ? 27.420 -18.563 -28.409 1.00 34.97 270 SER A C 1
ATOM 2134 O O . SER A 1 270 ? 28.269 -18.389 -29.270 1.00 34.97 270 SER A O 1
ATOM 2136 N N . ASP A 1 271 ? 26.186 -18.057 -28.541 1.00 38.19 271 ASP A N 1
ATOM 2137 C CA . ASP A 1 271 ? 25.700 -17.673 -29.888 1.00 38.19 271 ASP A CA 1
ATOM 2138 C C . ASP A 1 271 ? 24.946 -16.333 -29.953 1.00 38.19 271 ASP A C 1
ATOM 2140 O O . ASP A 1 271 ? 23.750 -16.289 -30.224 1.00 38.19 271 ASP A O 1
ATOM 2144 N N . LEU A 1 272 ? 25.643 -15.213 -29.726 1.00 41.75 272 LEU A N 1
ATOM 2145 C CA . LEU A 1 272 ? 25.163 -13.883 -30.143 1.00 41.75 272 LEU A CA 1
ATOM 2146 C C . LEU A 1 272 ? 26.277 -13.062 -30.806 1.00 41.75 272 LEU A C 1
ATOM 2148 O O . LEU A 1 272 ? 26.512 -11.911 -30.445 1.00 41.75 272 LEU A O 1
ATOM 2152 N N . ASP A 1 273 ? 26.920 -13.668 -31.798 1.00 37.94 273 ASP A N 1
ATOM 2153 C CA . ASP A 1 273 ? 27.328 -12.964 -33.010 1.00 37.94 273 ASP A CA 1
ATOM 2154 C C . ASP A 1 273 ? 26.488 -13.561 -34.151 1.00 37.94 273 ASP A C 1
ATOM 2156 O O . ASP A 1 273 ? 26.945 -14.486 -34.810 1.00 37.94 273 ASP A O 1
ATOM 2160 N N . ASP A 1 274 ? 25.247 -13.101 -34.357 1.00 34.44 274 ASP A N 1
ATOM 2161 C CA . ASP A 1 274 ? 24.647 -13.213 -35.694 1.00 34.44 274 ASP A CA 1
ATOM 2162 C C . ASP A 1 274 ? 23.520 -12.201 -35.949 1.00 34.44 274 ASP A C 1
ATOM 2164 O O . ASP A 1 274 ? 22.571 -12.050 -35.173 1.00 34.44 274 ASP A O 1
ATOM 2168 N N . ASP A 1 275 ? 23.683 -11.499 -37.067 1.00 44.78 275 ASP A N 1
ATOM 2169 C CA . ASP A 1 275 ? 22.710 -10.671 -37.771 1.00 44.78 275 ASP A CA 1
ATOM 2170 C C . ASP A 1 275 ? 21.689 -11.605 -38.440 1.00 44.78 275 ASP A C 1
ATOM 2172 O O . ASP A 1 275 ? 22.070 -12.470 -39.223 1.00 44.78 275 ASP A O 1
ATOM 2176 N N . SER A 1 276 ? 20.386 -11.424 -38.222 1.00 36.06 276 SER A N 1
ATOM 2177 C CA . SER A 1 276 ? 19.387 -11.840 -39.224 1.00 36.06 276 SER A CA 1
ATOM 2178 C C . SER A 1 276 ? 18.019 -11.209 -38.974 1.00 36.06 276 SER A C 1
ATOM 2180 O O . SER A 1 276 ? 17.176 -11.707 -38.230 1.00 36.06 276 SER A O 1
ATOM 2182 N N . ASP A 1 277 ? 17.792 -10.102 -39.677 1.00 35.00 277 ASP A N 1
ATOM 2183 C CA . ASP A 1 277 ? 16.473 -9.719 -40.163 1.00 35.00 277 ASP A CA 1
ATOM 2184 C C . ASP A 1 277 ? 16.139 -10.628 -41.363 1.00 35.00 277 ASP A C 1
ATOM 2186 O O . ASP A 1 277 ? 16.799 -10.553 -42.400 1.00 35.00 277 ASP A O 1
ATOM 2190 N N . ALA A 1 278 ? 15.127 -11.491 -41.244 1.00 32.94 278 ALA A N 1
ATOM 2191 C CA . ALA A 1 278 ? 14.565 -12.218 -42.382 1.00 32.94 278 ALA A CA 1
ATOM 2192 C C . ALA A 1 278 ? 13.160 -11.689 -42.694 1.00 32.94 278 ALA A C 1
ATOM 2194 O O . ALA A 1 278 ? 12.211 -11.869 -41.926 1.00 32.94 278 ALA A O 1
ATOM 2195 N N . GLU A 1 279 ? 13.053 -11.017 -43.840 1.00 31.38 279 GLU A N 1
ATOM 2196 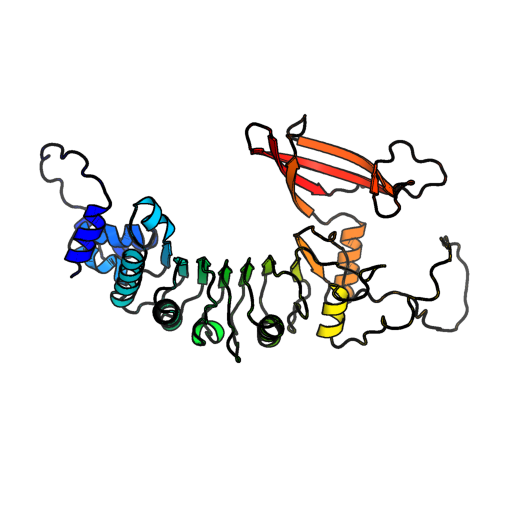C CA . GLU A 1 279 ? 11.796 -10.653 -44.483 1.00 31.38 279 GLU A CA 1
ATOM 2197 C C . GLU A 1 279 ? 11.025 -11.897 -44.953 1.00 31.38 279 GLU A C 1
ATOM 2199 O O . GLU A 1 279 ? 11.589 -12.859 -45.476 1.00 31.38 279 GLU A O 1
ATOM 2204 N N . LEU A 1 280 ? 9.699 -11.846 -44.813 1.00 31.72 280 LEU A N 1
ATOM 2205 C CA . LEU A 1 280 ? 8.765 -12.834 -45.344 1.00 31.72 280 LEU A CA 1
ATOM 2206 C C . LEU A 1 280 ? 8.591 -12.639 -46.859 1.00 31.72 280 LEU A C 1
ATOM 2208 O O . LEU A 1 280 ? 7.898 -11.721 -47.295 1.00 31.72 280 LEU A O 1
ATOM 2212 N N . THR A 1 281 ? 9.135 -13.557 -47.659 1.00 29.53 281 THR A N 1
ATOM 2213 C CA . THR A 1 281 ? 8.646 -13.836 -49.020 1.00 29.53 281 THR A CA 1
ATOM 2214 C C . THR A 1 281 ? 8.204 -15.299 -49.088 1.00 29.53 281 THR A C 1
ATOM 2216 O O . THR A 1 281 ? 8.870 -16.186 -48.562 1.00 29.53 281 THR A O 1
ATOM 2219 N N . GLY A 1 282 ? 7.007 -15.549 -49.626 1.00 31.20 282 GLY A N 1
ATOM 2220 C CA . GLY A 1 282 ? 6.356 -16.860 -49.566 1.00 31.20 282 GLY A CA 1
ATOM 2221 C C . GLY A 1 282 ? 6.774 -17.833 -50.670 1.00 31.20 282 GLY A C 1
ATOM 2222 O O . GLY A 1 282 ? 7.055 -17.412 -51.788 1.00 31.20 282 GLY A O 1
ATOM 2223 N N . SER A 1 283 ? 6.740 -19.140 -50.378 1.00 27.28 283 SER A N 1
ATOM 2224 C CA . SER A 1 283 ? 5.984 -20.180 -51.115 1.00 27.28 283 SER A CA 1
ATOM 2225 C C . SER A 1 283 ? 6.362 -21.617 -50.681 1.00 27.28 283 SER A C 1
ATOM 2227 O O . SER A 1 283 ? 7.533 -21.947 -50.573 1.00 27.28 283 SER A O 1
ATOM 2229 N N . HIS A 1 284 ? 5.313 -22.423 -50.461 1.00 33.16 284 HIS A N 1
ATOM 2230 C CA . HIS A 1 284 ? 5.148 -23.892 -50.530 1.00 33.16 284 HIS A CA 1
ATOM 2231 C C . HIS A 1 284 ? 6.090 -24.897 -49.818 1.00 33.16 284 HIS A C 1
ATOM 2233 O O . HIS A 1 284 ? 7.245 -25.068 -50.183 1.00 33.16 284 HIS A O 1
ATOM 2239 N N . ASP A 1 285 ? 5.458 -25.634 -48.885 1.00 33.09 285 ASP A N 1
ATOM 2240 C CA . ASP A 1 285 ? 5.509 -27.083 -48.584 1.00 33.09 285 ASP A CA 1
ATOM 2241 C C . ASP A 1 285 ? 6.867 -27.822 -48.563 1.00 33.09 285 ASP A C 1
ATOM 2243 O O . ASP A 1 285 ? 7.443 -28.087 -49.608 1.00 33.09 285 ASP A O 1
ATOM 2247 N N . ASP A 1 286 ? 7.308 -28.313 -47.391 1.00 31.38 286 ASP A N 1
ATOM 2248 C CA . ASP A 1 286 ? 7.096 -29.720 -46.995 1.00 31.38 286 ASP A CA 1
ATOM 2249 C C . ASP A 1 286 ? 7.566 -30.026 -45.550 1.00 31.38 286 ASP A C 1
ATOM 2251 O O . ASP A 1 286 ? 8.336 -29.303 -44.921 1.00 31.38 286 ASP A O 1
ATOM 2255 N N . ARG A 1 287 ? 7.038 -31.124 -45.010 1.00 39.91 287 ARG A N 1
ATOM 2256 C CA . ARG A 1 287 ? 7.075 -31.592 -43.612 1.00 39.91 287 ARG A CA 1
ATOM 2257 C C . ARG A 1 287 ? 8.478 -31.846 -43.023 1.00 39.91 287 ARG A C 1
ATOM 2259 O O . ARG A 1 287 ? 9.164 -32.761 -43.459 1.00 39.91 287 ARG A O 1
ATOM 2266 N N . SER A 1 288 ? 8.796 -31.206 -41.892 1.00 33.59 288 SER A N 1
ATOM 2267 C CA . SER A 1 288 ? 9.477 -31.829 -40.736 1.00 33.59 288 SER A CA 1
ATOM 2268 C C . SER A 1 288 ? 9.453 -30.875 -39.536 1.00 33.59 288 SER A C 1
ATOM 2270 O O . SER A 1 288 ? 10.040 -29.799 -39.563 1.00 33.59 288 SER A O 1
ATOM 2272 N N . SER A 1 289 ? 8.740 -31.256 -38.477 1.00 35.12 289 SER A N 1
ATOM 2273 C CA . SER A 1 289 ? 8.641 -30.510 -37.223 1.00 35.12 289 SER A CA 1
ATOM 2274 C C . SER A 1 289 ? 9.919 -30.668 -36.390 1.00 35.12 289 SER A C 1
ATOM 2276 O O . SER A 1 289 ? 9.959 -31.457 -35.446 1.00 35.12 289 SER A O 1
ATOM 2278 N N . SER A 1 290 ? 10.968 -29.924 -36.725 1.00 28.31 290 SER A N 1
ATOM 2279 C CA . SER A 1 290 ? 12.062 -29.639 -35.796 1.00 28.31 290 SER A CA 1
ATOM 2280 C C . SER A 1 290 ? 11.695 -28.383 -35.011 1.00 28.31 290 SER A C 1
ATOM 2282 O O . SER A 1 290 ? 11.765 -27.279 -35.542 1.00 28.31 290 SER A O 1
ATOM 2284 N N . MET A 1 291 ? 11.242 -28.561 -33.766 1.00 28.88 291 MET A N 1
ATOM 2285 C CA . MET A 1 291 ? 11.014 -27.460 -32.826 1.00 28.88 291 MET A CA 1
ATOM 2286 C C . MET A 1 291 ? 12.276 -26.593 -32.753 1.00 28.88 291 MET A C 1
ATOM 2288 O O . MET A 1 291 ? 13.328 -27.065 -32.325 1.00 28.88 291 MET A O 1
ATOM 2292 N N . GLU A 1 292 ? 12.162 -25.334 -33.168 1.00 27.61 292 GLU A N 1
ATOM 2293 C CA . GLU A 1 292 ? 13.169 -24.295 -32.964 1.00 27.61 292 GLU A CA 1
ATOM 2294 C C . GLU A 1 292 ? 13.326 -24.036 -31.455 1.00 27.61 292 GLU A C 1
ATOM 2296 O O . GLU A 1 292 ? 12.646 -23.206 -30.850 1.00 27.61 292 GLU A O 1
ATOM 2301 N N . ILE A 1 293 ? 14.217 -24.787 -30.808 1.00 34.09 293 ILE A N 1
ATOM 2302 C CA . ILE A 1 293 ? 14.626 -24.571 -29.417 1.00 34.09 293 ILE A CA 1
ATOM 2303 C C . ILE A 1 293 ? 15.629 -23.409 -29.414 1.00 34.09 293 ILE A C 1
ATOM 2305 O O . ILE A 1 293 ? 16.836 -23.601 -29.341 1.00 34.09 293 ILE A O 1
ATOM 2309 N N . GLY A 1 294 ? 15.116 -22.188 -29.551 1.00 33.38 294 GLY A N 1
ATOM 2310 C CA . GLY A 1 294 ? 15.912 -20.955 -29.495 1.00 33.38 294 GLY A CA 1
ATOM 2311 C C . GLY A 1 294 ? 15.165 -19.757 -28.906 1.00 33.38 294 GLY A C 1
ATOM 2312 O O . GLY A 1 294 ? 15.783 -18.784 -28.475 1.00 33.38 294 GLY A O 1
ATOM 2313 N N . SER A 1 295 ? 13.834 -19.811 -28.806 1.00 41.16 295 SER A N 1
ATOM 2314 C CA . SER A 1 295 ? 13.070 -18.716 -28.214 1.00 41.16 295 SER A CA 1
ATOM 2315 C C . SER A 1 295 ? 13.248 -18.694 -26.693 1.00 41.16 295 SER A C 1
ATOM 2317 O O . SER A 1 295 ? 12.755 -19.574 -25.985 1.00 41.16 295 SER A O 1
ATOM 2319 N N . SER A 1 296 ? 13.921 -17.663 -26.174 1.00 57.56 296 SER A N 1
ATOM 2320 C CA . SER A 1 296 ? 13.961 -17.346 -24.741 1.00 57.56 296 SER A CA 1
ATOM 2321 C C . SER A 1 296 ? 12.546 -17.419 -24.152 1.00 57.56 296 SER A C 1
ATOM 2323 O O . 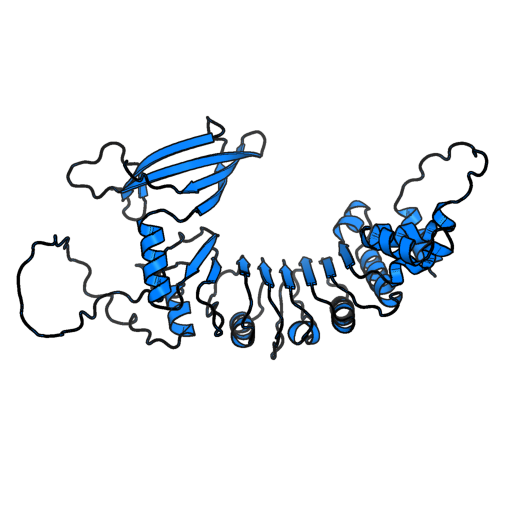SER A 1 296 ? 11.662 -16.692 -24.612 1.00 57.56 296 SER A O 1
ATOM 2325 N N . ILE A 1 297 ? 12.313 -18.271 -23.154 1.00 63.81 297 ILE A N 1
ATOM 2326 C CA . ILE A 1 297 ? 10.980 -18.436 -22.564 1.00 63.81 297 ILE A CA 1
ATOM 2327 C C . ILE A 1 297 ? 10.552 -17.114 -21.913 1.00 63.81 297 ILE A C 1
ATOM 2329 O O . ILE A 1 297 ? 11.243 -16.574 -21.047 1.00 63.81 297 ILE A O 1
ATOM 2333 N N . ARG A 1 298 ? 9.397 -16.586 -22.329 1.00 73.19 298 ARG A N 1
ATOM 2334 C CA . ARG A 1 298 ? 8.755 -15.400 -21.745 1.00 73.19 298 ARG A CA 1
ATOM 2335 C C . ARG A 1 298 ? 7.407 -15.828 -21.181 1.00 73.19 298 ARG A C 1
ATOM 2337 O O . ARG A 1 298 ? 6.413 -15.750 -21.893 1.00 73.19 298 ARG A O 1
ATOM 2344 N N . PRO A 1 299 ? 7.358 -16.326 -19.938 1.00 72.62 299 PRO A N 1
ATOM 2345 C CA . PRO A 1 299 ? 6.140 -16.913 -19.399 1.00 72.62 299 PRO A CA 1
ATOM 2346 C C . PRO A 1 299 ? 5.104 -15.810 -19.143 1.00 72.62 299 PRO A C 1
ATOM 2348 O O . PRO A 1 299 ? 5.126 -15.149 -18.108 1.00 72.62 299 PRO A O 1
ATOM 2351 N N . GLY A 1 300 ? 4.243 -15.555 -20.130 1.00 73.19 300 GLY A N 1
ATOM 2352 C CA . GLY A 1 300 ? 3.152 -14.588 -20.036 1.00 73.19 300 GLY A CA 1
ATOM 2353 C C . GLY A 1 300 ? 3.555 -13.107 -20.042 1.00 73.19 300 GLY A C 1
ATOM 2354 O O . GLY A 1 300 ? 2.692 -12.248 -19.866 1.00 73.19 300 GLY A O 1
ATOM 2355 N N . ILE A 1 301 ? 4.836 -12.765 -20.218 1.00 81.81 301 ILE A N 1
ATOM 2356 C CA . ILE A 1 301 ? 5.292 -11.366 -20.179 1.00 81.81 301 ILE A CA 1
ATOM 2357 C C . ILE A 1 301 ? 5.091 -10.696 -21.539 1.00 81.81 301 ILE A C 1
ATOM 2359 O O . ILE A 1 301 ? 5.808 -10.982 -22.496 1.00 81.81 301 ILE A O 1
ATOM 2363 N N . VAL A 1 302 ? 4.183 -9.721 -21.571 1.00 81.50 302 VAL A N 1
ATOM 2364 C CA . VAL A 1 302 ? 3.829 -8.939 -22.770 1.00 81.50 302 VAL A CA 1
ATOM 2365 C C . VAL A 1 302 ? 4.443 -7.534 -22.786 1.00 81.50 302 VAL A C 1
ATOM 2367 O O . VAL A 1 302 ? 4.487 -6.877 -23.824 1.00 81.50 302 VAL A O 1
ATOM 2370 N N . HIS A 1 303 ? 4.949 -7.054 -21.644 1.00 83.06 303 HIS A N 1
ATOM 2371 C CA . HIS A 1 303 ? 5.627 -5.759 -21.529 1.00 83.06 303 HIS A CA 1
ATOM 2372 C C . HIS A 1 303 ? 6.628 -5.729 -20.372 1.00 83.06 303 HIS A C 1
ATOM 2374 O O . HIS A 1 303 ? 6.665 -6.642 -19.551 1.00 83.06 303 HIS A O 1
ATOM 2380 N N . ARG A 1 304 ? 7.472 -4.692 -20.316 1.00 85.62 304 ARG A N 1
ATOM 2381 C CA . ARG A 1 304 ? 8.528 -4.558 -19.304 1.00 85.62 304 ARG A CA 1
ATOM 2382 C C . ARG A 1 304 ? 8.663 -3.125 -18.793 1.00 85.62 304 ARG A C 1
ATOM 2384 O O . ARG A 1 304 ? 8.349 -2.182 -19.516 1.00 85.62 304 ARG A O 1
ATOM 2391 N N . LEU A 1 305 ? 9.209 -2.996 -17.588 1.00 82.94 305 LEU A N 1
ATOM 2392 C CA . LEU A 1 305 ? 9.689 -1.752 -16.986 1.00 82.94 305 LEU A CA 1
ATOM 2393 C C . LEU A 1 305 ? 11.220 -1.780 -16.902 1.00 82.94 305 LEU A C 1
ATOM 2395 O O . LEU A 1 305 ? 11.822 -2.858 -16.865 1.00 82.94 305 LEU A O 1
ATOM 2399 N N . ASP A 1 306 ? 11.843 -0.603 -16.880 1.00 81.44 306 ASP A N 1
ATOM 2400 C CA . ASP A 1 306 ? 13.291 -0.483 -16.724 1.00 81.44 306 ASP A CA 1
ATOM 2401 C C . ASP A 1 306 ? 13.724 -0.745 -15.273 1.00 81.44 306 ASP A C 1
ATOM 2403 O O . ASP A 1 306 ? 12.970 -0.545 -14.317 1.00 81.44 306 ASP A O 1
ATOM 2407 N N . LYS A 1 307 ? 14.975 -1.185 -15.094 1.00 69.94 307 LYS A N 1
ATOM 2408 C CA . LYS A 1 307 ? 15.560 -1.397 -13.764 1.00 69.94 307 LYS A CA 1
ATOM 2409 C C . LYS A 1 307 ? 15.618 -0.058 -13.020 1.00 69.94 307 LYS A C 1
ATOM 2411 O O . LYS A 1 307 ? 16.359 0.835 -13.416 1.00 69.94 307 LYS A O 1
ATOM 2416 N N . GLY A 1 308 ? 14.843 0.056 -11.944 1.00 68.31 308 GLY A N 1
ATOM 2417 C CA . GLY A 1 308 ? 14.712 1.283 -11.146 1.00 68.31 308 GLY A CA 1
ATOM 2418 C C . GLY A 1 308 ? 13.422 2.063 -11.415 1.00 68.31 308 GLY A C 1
ATOM 2419 O O . GLY A 1 308 ? 13.070 2.928 -10.620 1.00 68.31 308 GLY A O 1
ATOM 2420 N N . THR A 1 309 ? 12.673 1.719 -12.465 1.00 74.44 309 THR A N 1
ATOM 2421 C CA . THR A 1 309 ? 11.306 2.207 -12.662 1.00 74.44 309 THR A CA 1
ATOM 2422 C C . THR A 1 309 ? 10.355 1.354 -11.838 1.00 74.44 309 THR A C 1
ATOM 2424 O O . THR A 1 309 ? 10.289 0.138 -12.022 1.00 74.44 309 THR A O 1
ATOM 2427 N N . SER A 1 310 ? 9.626 1.988 -10.922 1.00 71.69 310 SER A N 1
ATOM 2428 C CA . SER A 1 310 ? 8.502 1.351 -10.251 1.00 71.69 310 SER A CA 1
ATOM 2429 C C . SER A 1 310 ? 7.236 1.458 -11.094 1.00 71.69 310 SER A C 1
ATOM 2431 O O . SER A 1 310 ? 7.040 2.434 -11.821 1.00 71.69 310 SER A O 1
ATOM 2433 N N . GLY A 1 311 ? 6.364 0.459 -11.011 1.00 69.94 311 GLY A N 1
ATOM 2434 C CA . GLY A 1 311 ? 5.046 0.560 -11.622 1.00 69.94 311 GLY A CA 1
ATOM 2435 C C . GLY A 1 311 ? 4.405 -0.773 -11.951 1.00 69.94 311 GLY A C 1
ATOM 2436 O O . GLY A 1 311 ? 4.956 -1.842 -11.694 1.00 69.94 311 GLY A O 1
ATOM 2437 N N . LEU A 1 312 ? 3.222 -0.672 -12.551 1.00 72.38 312 LEU A N 1
ATOM 2438 C CA . LEU A 1 312 ? 2.368 -1.804 -12.881 1.00 72.38 312 LEU A CA 1
ATOM 2439 C C . LEU A 1 312 ? 2.940 -2.616 -14.049 1.00 72.38 312 LEU A C 1
ATOM 2441 O O . LEU A 1 312 ? 3.125 -2.103 -15.154 1.00 72.38 312 LEU A O 1
ATOM 2445 N N . LEU A 1 313 ? 3.131 -3.911 -13.820 1.00 75.25 313 LEU A N 1
ATOM 2446 C CA . LEU A 1 313 ? 3.311 -4.929 -14.847 1.00 75.25 313 LEU A CA 1
ATOM 2447 C C . LEU A 1 313 ? 2.082 -5.818 -14.935 1.00 75.25 313 LEU A C 1
ATOM 2449 O O . LEU A 1 313 ? 1.415 -6.068 -13.939 1.00 75.25 313 LEU A O 1
ATOM 2453 N N . VAL A 1 314 ? 1.819 -6.317 -16.138 1.00 70.19 314 VAL A N 1
ATOM 2454 C CA . VAL A 1 314 ? 0.716 -7.226 -16.446 1.00 70.19 314 VAL A CA 1
ATOM 2455 C C . VAL A 1 314 ? 1.333 -8.476 -17.046 1.00 70.19 314 VAL A C 1
ATOM 2457 O O . VAL A 1 314 ? 2.109 -8.379 -17.998 1.00 70.19 314 VAL A O 1
ATOM 2460 N N . VAL A 1 315 ? 1.001 -9.629 -16.471 1.00 73.62 315 VAL A N 1
ATOM 2461 C CA . VAL A 1 315 ? 1.495 -10.939 -16.905 1.00 73.62 315 VAL A CA 1
ATOM 2462 C C . VAL A 1 315 ? 0.294 -11.818 -17.236 1.00 73.62 315 VAL A C 1
ATOM 2464 O O . VAL A 1 315 ? -0.622 -11.963 -16.424 1.00 73.62 315 VAL A O 1
ATOM 2467 N N . ALA A 1 316 ? 0.285 -12.375 -18.443 1.00 68.56 316 ALA A N 1
ATOM 2468 C CA . ALA A 1 316 ? -0.735 -13.300 -18.905 1.00 68.56 316 ALA A CA 1
ATOM 2469 C C . ALA A 1 316 ? -0.579 -14.669 -18.237 1.00 68.56 316 ALA A C 1
ATOM 2471 O O . ALA A 1 316 ? 0.532 -15.177 -18.095 1.00 68.56 316 ALA A O 1
ATOM 2472 N N . LYS A 1 317 ? -1.699 -15.278 -17.844 1.00 63.81 317 LYS A N 1
ATOM 2473 C CA . LYS A 1 317 ? -1.698 -16.603 -17.209 1.00 63.81 317 LYS A CA 1
ATOM 2474 C C . LYS A 1 317 ? -1.851 -17.755 -18.208 1.00 63.81 317 LYS A C 1
ATOM 2476 O O . LYS A 1 317 ? -1.444 -18.876 -17.921 1.00 63.81 317 LYS A O 1
ATOM 2481 N N . ASP A 1 318 ? -2.442 -17.475 -19.359 1.00 60.41 318 ASP A N 1
ATOM 2482 C CA . ASP A 1 318 ? -2.757 -18.441 -20.402 1.00 60.41 318 ASP A CA 1
ATOM 2483 C C . ASP A 1 318 ? -2.460 -17.844 -21.786 1.00 60.41 318 ASP A C 1
ATOM 2485 O O . ASP A 1 318 ? -2.275 -16.631 -21.933 1.00 60.41 318 ASP A O 1
ATOM 2489 N N . GLU A 1 319 ? -2.414 -18.710 -22.796 1.00 70.00 319 GLU A N 1
ATOM 2490 C CA . GLU A 1 319 ? -2.048 -18.339 -24.165 1.00 70.00 319 GLU A CA 1
ATOM 2491 C C . GLU A 1 319 ? -3.048 -17.370 -24.807 1.00 70.00 319 GLU A C 1
ATOM 2493 O O . GLU A 1 319 ? -2.649 -16.440 -25.505 1.00 70.00 319 GLU A O 1
ATOM 2498 N N . TYR A 1 320 ? -4.348 -17.532 -24.538 1.00 70.56 320 TYR A N 1
ATOM 2499 C CA . TYR A 1 320 ? -5.376 -16.650 -25.089 1.00 70.56 320 TYR A CA 1
ATOM 2500 C C . TYR A 1 320 ? -5.194 -15.221 -24.563 1.00 70.56 320 TYR A C 1
ATOM 2502 O O . TYR A 1 320 ? -5.154 -14.263 -25.339 1.00 70.56 320 TYR A O 1
ATOM 2510 N N . SER A 1 321 ? -5.006 -15.078 -23.250 1.00 69.00 321 SER A N 1
ATOM 2511 C CA . SER A 1 321 ? -4.739 -13.794 -22.601 1.00 69.00 321 SER A CA 1
ATOM 2512 C C . SER A 1 321 ? -3.407 -13.194 -23.066 1.00 69.00 321 SER A C 1
ATOM 2514 O O . SER A 1 321 ? -3.327 -11.989 -23.302 1.00 69.00 321 SER A O 1
ATOM 2516 N N . HIS A 1 322 ? -2.369 -14.017 -23.249 1.00 77.56 322 HIS A N 1
ATOM 2517 C CA . HIS A 1 322 ? -1.070 -13.577 -23.762 1.00 77.56 322 HIS A CA 1
ATOM 2518 C C . HIS A 1 322 ? -1.185 -13.013 -25.181 1.00 77.56 322 HIS A C 1
ATOM 2520 O O . HIS A 1 322 ? -0.724 -11.896 -25.429 1.00 77.56 322 HIS A O 1
ATOM 2526 N N . ALA A 1 323 ? -1.848 -13.735 -26.086 1.00 74.81 323 ALA A N 1
ATOM 2527 C CA . ALA A 1 323 ? -2.084 -13.298 -27.457 1.00 74.81 323 ALA A CA 1
ATOM 2528 C C . ALA A 1 323 ? -2.918 -12.010 -27.501 1.00 74.81 323 ALA A C 1
ATOM 2530 O O . ALA A 1 323 ? -2.544 -11.048 -28.174 1.00 74.81 323 ALA A O 1
ATOM 2531 N N . HIS A 1 324 ? -4.006 -11.949 -26.726 1.00 78.00 324 HIS A N 1
ATOM 2532 C CA . HIS A 1 324 ? -4.888 -10.785 -26.695 1.00 78.00 324 HIS A CA 1
ATOM 2533 C C . HIS A 1 324 ? -4.184 -9.530 -26.161 1.00 78.00 324 HIS A C 1
ATOM 2535 O O . HIS A 1 324 ? -4.274 -8.462 -26.765 1.00 78.00 324 HIS A O 1
ATOM 2541 N N . LEU A 1 325 ? -3.439 -9.644 -25.059 1.00 77.94 325 LEU A N 1
ATOM 2542 C CA . LEU A 1 325 ? -2.673 -8.523 -24.513 1.00 77.94 325 LEU A CA 1
ATOM 2543 C C . LEU A 1 325 ? -1.533 -8.105 -25.436 1.00 77.94 325 LEU A C 1
ATOM 2545 O O . LEU A 1 325 ? -1.310 -6.911 -25.613 1.00 77.94 325 LEU A O 1
ATOM 2549 N N . SER A 1 326 ? -0.822 -9.066 -26.031 1.00 81.81 326 SER A N 1
ATOM 2550 C CA . SER A 1 326 ? 0.239 -8.779 -27.001 1.00 81.81 326 SER A CA 1
ATOM 2551 C C . SER A 1 326 ? -0.302 -7.960 -28.170 1.00 81.81 326 SER A C 1
ATOM 2553 O O . SER A 1 326 ? 0.313 -6.966 -28.556 1.00 81.81 326 SER A O 1
ATOM 2555 N N . GLU A 1 327 ? -1.490 -8.311 -28.669 1.00 81.81 327 GLU A N 1
ATOM 2556 C CA . GLU A 1 327 ? -2.163 -7.546 -29.716 1.00 81.81 327 GLU A CA 1
ATOM 2557 C C . GLU A 1 327 ? -2.554 -6.145 -29.230 1.00 81.81 327 GLU A C 1
ATOM 2559 O O . GLU A 1 327 ? -2.288 -5.167 -29.918 1.00 81.81 327 GLU A O 1
ATOM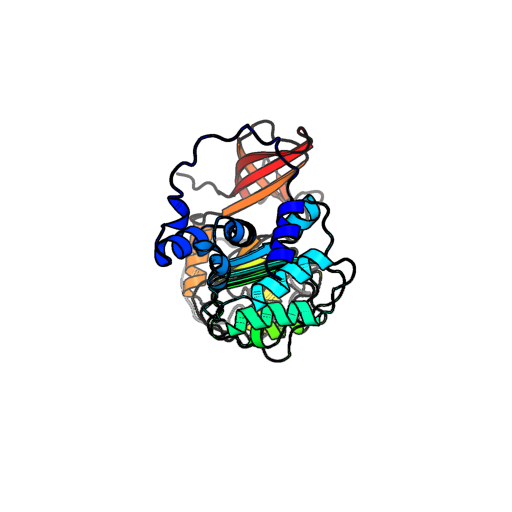 2564 N N . GLN A 1 328 ? -3.087 -5.993 -28.016 1.00 79.56 328 GLN A N 1
ATOM 2565 C CA . GLN A 1 328 ? -3.387 -4.667 -27.459 1.00 79.56 328 GLN A CA 1
ATOM 2566 C C . GLN A 1 328 ? -2.132 -3.786 -27.280 1.00 79.56 328 GLN A C 1
ATOM 2568 O O . GLN A 1 328 ? -2.170 -2.579 -27.540 1.00 79.56 328 GLN A O 1
ATOM 2573 N N . PHE A 1 329 ? -1.000 -4.368 -26.866 1.00 83.31 329 PHE A N 1
ATOM 2574 C CA . PHE A 1 329 ? 0.285 -3.663 -26.781 1.00 83.31 329 PHE A CA 1
ATOM 2575 C C . PHE A 1 329 ? 0.790 -3.238 -28.163 1.00 83.31 329 PHE A C 1
ATOM 2577 O O . PHE A 1 329 ? 1.273 -2.110 -28.306 1.00 83.31 329 PHE A O 1
ATOM 2584 N N . LYS A 1 330 ? 0.644 -4.114 -29.166 1.00 83.25 330 LYS A N 1
ATOM 2585 C CA . LYS A 1 330 ? 1.007 -3.872 -30.569 1.00 83.25 330 LYS A CA 1
ATOM 2586 C C . LYS A 1 330 ? 0.130 -2.799 -31.218 1.00 83.25 330 LYS A C 1
ATOM 2588 O O . LYS A 1 330 ? 0.657 -1.909 -31.871 1.00 83.25 330 LYS A O 1
ATOM 2593 N N . GLN A 1 331 ? -1.181 -2.846 -30.987 1.00 81.62 331 GLN A N 1
ATOM 2594 C CA . GLN A 1 331 ? -2.163 -1.869 -31.478 1.00 81.62 331 GLN A CA 1
ATOM 2595 C C . GLN A 1 331 ? -2.192 -0.576 -30.652 1.00 81.62 331 GLN A C 1
ATOM 2597 O O . GLN A 1 331 ? -2.943 0.345 -30.962 1.00 81.62 331 GLN A O 1
ATOM 2602 N N . HIS A 1 332 ? -1.394 -0.494 -29.583 1.00 78.44 332 HIS A N 1
ATOM 2603 C CA . HIS A 1 332 ? -1.313 0.666 -28.695 1.00 78.44 332 HIS A CA 1
ATOM 2604 C C . HIS A 1 332 ? -2.662 1.104 -28.099 1.00 78.44 332 HIS A C 1
ATOM 2606 O O . HIS A 1 332 ? -2.862 2.281 -27.796 1.00 78.44 332 HIS A O 1
ATOM 2612 N N . THR A 1 333 ? -3.575 0.156 -27.874 1.00 77.88 333 THR A N 1
ATOM 2613 C CA . THR A 1 333 ? -4.878 0.412 -27.235 1.00 77.88 333 THR A CA 1
ATOM 2614 C C . THR A 1 333 ? -4.770 0.520 -25.712 1.00 77.88 333 THR A C 1
ATOM 2616 O O . THR A 1 333 ? -5.684 1.012 -25.052 1.00 77.88 333 THR A O 1
ATOM 2619 N N . ILE A 1 334 ? -3.633 0.107 -25.144 1.00 81.19 334 ILE A N 1
ATOM 2620 C CA . ILE A 1 334 ? -3.375 0.130 -23.703 1.00 81.19 334 ILE A CA 1
ATOM 2621 C C . ILE A 1 334 ? -2.963 1.528 -23.247 1.00 81.19 334 ILE A C 1
ATOM 2623 O O . ILE A 1 334 ? -1.929 2.068 -23.655 1.00 81.19 334 ILE A O 1
ATOM 2627 N N . HIS A 1 335 ? -3.738 2.076 -22.315 1.00 78.94 335 HIS A N 1
ATOM 2628 C CA . HIS A 1 335 ? -3.447 3.349 -21.672 1.00 78.94 335 HIS A CA 1
ATOM 2629 C C . HIS A 1 335 ? -2.468 3.163 -20.507 1.00 78.94 335 HIS A C 1
ATOM 2631 O O . HIS A 1 335 ? -2.758 2.447 -19.551 1.00 78.94 335 HIS A O 1
ATOM 2637 N N . ARG A 1 336 ? -1.304 3.818 -20.575 1.00 85.69 336 ARG A N 1
ATOM 2638 C CA . ARG A 1 336 ? -0.271 3.765 -19.529 1.00 85.69 336 ARG A CA 1
ATOM 2639 C C . ARG A 1 336 ? 0.077 5.171 -19.067 1.00 85.69 336 ARG A C 1
ATOM 2641 O O . ARG A 1 336 ? 0.442 6.009 -19.894 1.00 85.69 336 ARG A O 1
ATOM 2648 N N . VAL A 1 337 ? -0.020 5.384 -17.758 1.00 85.56 337 VAL A N 1
ATOM 2649 C CA . VAL A 1 337 ? 0.278 6.653 -17.089 1.00 85.56 337 VAL A CA 1
ATOM 2650 C C . VAL A 1 337 ? 1.435 6.440 -16.123 1.00 85.56 337 VAL A C 1
ATOM 2652 O O . VAL A 1 337 ? 1.432 5.472 -15.366 1.00 85.56 337 VAL A O 1
ATOM 2655 N N . TYR A 1 338 ? 2.413 7.338 -16.159 1.00 88.62 338 TYR A N 1
ATOM 2656 C CA . TYR A 1 338 ? 3.558 7.345 -15.254 1.00 88.62 338 TYR A CA 1
ATOM 2657 C C . TYR A 1 338 ? 3.642 8.687 -14.550 1.00 88.62 338 TYR A C 1
ATOM 2659 O O . TYR A 1 338 ? 3.344 9.722 -15.141 1.00 88.62 338 TYR A O 1
ATOM 2667 N N . ILE A 1 339 ? 4.108 8.665 -13.308 1.00 89.56 339 ILE A N 1
ATOM 2668 C CA . ILE A 1 339 ? 4.446 9.866 -12.552 1.00 89.56 339 ILE A CA 1
ATOM 2669 C C . ILE A 1 339 ? 5.962 9.919 -12.390 1.00 89.56 339 ILE A C 1
ATOM 2671 O O . ILE A 1 339 ? 6.607 8.899 -12.148 1.00 89.56 339 ILE A O 1
ATOM 2675 N N . SER A 1 340 ? 6.537 11.109 -12.527 1.00 90.69 340 SER A N 1
ATOM 2676 C CA . SER A 1 340 ? 7.963 11.348 -12.308 1.00 90.69 340 SER A CA 1
ATOM 2677 C C . SER A 1 340 ? 8.202 12.649 -11.556 1.00 90.69 340 SER A C 1
ATOM 2679 O O . SER A 1 340 ? 7.424 13.592 -11.703 1.00 90.69 340 SER A O 1
ATOM 2681 N N . LEU A 1 341 ? 9.336 12.734 -10.864 1.00 91.50 341 LEU A N 1
ATOM 2682 C CA . LEU A 1 341 ? 9.915 13.996 -10.411 1.00 91.50 341 LEU A CA 1
ATOM 2683 C C . LEU A 1 341 ? 11.022 14.422 -11.380 1.00 91.50 341 LEU A C 1
ATOM 2685 O O . LEU A 1 341 ? 11.969 13.669 -11.608 1.00 91.50 341 LEU A O 1
ATOM 2689 N N . 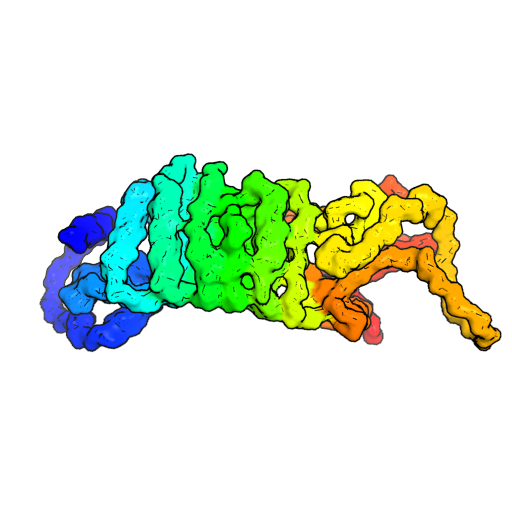THR A 1 342 ? 10.914 15.620 -11.952 1.00 92.94 342 THR A N 1
ATOM 2690 C CA . THR A 1 342 ? 11.939 16.185 -12.841 1.00 92.94 342 THR A CA 1
ATOM 2691 C C . THR A 1 342 ? 12.876 17.113 -12.080 1.00 92.94 342 THR A C 1
ATOM 2693 O O . THR A 1 342 ? 12.465 17.781 -11.132 1.00 92.94 342 THR A O 1
ATOM 2696 N N . SER A 1 343 ? 14.140 17.191 -12.503 1.00 94.06 343 SER A N 1
ATOM 2697 C CA . SER A 1 343 ? 15.036 18.273 -12.081 1.00 94.06 343 SER A CA 1
ATOM 2698 C C . SER A 1 343 ? 14.718 19.514 -12.915 1.00 94.06 343 SER A C 1
ATOM 2700 O O . SER A 1 343 ? 14.817 19.479 -14.141 1.00 94.06 343 SER A O 1
ATOM 2702 N N . GLY A 1 344 ? 14.276 20.582 -12.253 1.00 94.69 344 GLY A N 1
ATOM 2703 C CA . GLY A 1 344 ? 13.686 21.756 -12.890 1.00 94.69 344 GLY A CA 1
ATOM 2704 C C . GLY A 1 344 ? 12.245 21.549 -13.368 1.00 94.69 344 GLY A C 1
ATOM 2705 O O . GLY A 1 344 ? 11.666 20.462 -13.257 1.00 94.69 344 GLY A O 1
ATOM 2706 N N . VAL A 1 345 ? 11.669 22.625 -13.907 1.00 94.50 345 VAL A N 1
ATOM 2707 C CA . VAL A 1 345 ? 10.311 22.662 -14.466 1.00 94.50 345 VAL A CA 1
ATOM 2708 C C . VAL A 1 345 ? 10.395 22.717 -15.996 1.00 94.50 345 VAL A C 1
ATOM 2710 O O . VAL A 1 345 ? 11.131 23.557 -16.522 1.00 94.50 345 VAL A O 1
ATOM 2713 N N . PRO A 1 346 ? 9.652 21.870 -16.733 1.00 93.00 346 PRO A N 1
ATOM 2714 C CA . PRO A 1 346 ? 9.530 22.000 -18.183 1.00 93.00 346 PRO A CA 1
ATOM 2715 C C . PRO A 1 346 ? 9.071 23.406 -18.594 1.00 93.00 346 PRO A C 1
ATOM 2717 O O . PRO A 1 346 ? 8.197 23.986 -17.953 1.00 93.00 346 PRO A O 1
ATOM 2720 N N . THR A 1 347 ? 9.617 23.944 -19.691 1.00 92.31 347 THR A N 1
ATOM 2721 C CA . THR A 1 347 ? 9.298 25.307 -20.163 1.00 92.31 347 THR A CA 1
ATOM 2722 C C . THR A 1 347 ? 7.799 25.514 -20.389 1.00 92.31 347 THR A C 1
ATOM 2724 O O . THR A 1 347 ? 7.258 26.574 -20.090 1.00 92.31 347 THR A O 1
ATOM 2727 N N . THR A 1 348 ? 7.117 24.488 -20.896 1.00 95.50 348 THR A N 1
ATOM 2728 C CA . THR A 1 348 ? 5.661 24.454 -21.033 1.00 95.50 348 THR A CA 1
ATOM 2729 C C . THR A 1 348 ? 5.082 23.493 -20.004 1.00 95.50 348 THR A C 1
ATOM 2731 O O . THR A 1 348 ? 5.537 22.358 -19.905 1.00 95.50 348 THR A O 1
ATOM 2734 N N . LEU A 1 349 ? 4.034 23.902 -19.280 1.00 93.56 349 LEU A N 1
ATOM 2735 C CA . LEU A 1 349 ? 3.416 23.073 -18.231 1.00 93.56 349 LEU A CA 1
ATOM 2736 C C . LEU A 1 349 ? 2.707 21.817 -18.764 1.00 93.56 349 LEU A C 1
ATOM 2738 O O . LEU A 1 349 ? 2.321 20.943 -17.997 1.00 93.56 349 LEU A O 1
ATOM 2742 N N . SER A 1 350 ? 2.515 21.704 -20.073 1.00 96.06 350 SER A N 1
ATOM 2743 C CA . SER A 1 350 ? 2.087 20.471 -20.727 1.00 96.06 350 SER A CA 1
ATOM 2744 C C . SER A 1 350 ? 2.587 20.466 -22.162 1.00 96.06 350 SER A C 1
ATOM 2746 O O . SER A 1 350 ? 2.813 21.529 -22.744 1.00 96.06 350 SER A O 1
ATOM 2748 N N . GLY A 1 351 ? 2.761 19.283 -22.738 1.00 93.38 351 GLY A N 1
ATOM 2749 C CA . GLY A 1 351 ? 3.241 19.170 -24.104 1.00 93.38 351 GLY A CA 1
ATOM 2750 C C . GLY A 1 351 ? 3.296 17.738 -24.603 1.00 93.38 351 GLY A C 1
ATOM 2751 O O . GLY A 1 351 ? 2.866 16.790 -23.940 1.00 93.38 351 GLY A O 1
ATOM 2752 N N . ARG A 1 352 ? 3.831 17.586 -25.811 1.00 92.31 352 ARG A N 1
ATOM 2753 C CA . ARG A 1 352 ? 4.104 16.292 -26.428 1.00 92.31 352 ARG A CA 1
ATOM 2754 C C . ARG A 1 352 ? 5.556 16.274 -26.880 1.00 92.31 352 ARG A C 1
ATOM 2756 O O . ARG A 1 352 ? 5.993 17.187 -27.570 1.00 92.31 352 ARG A O 1
ATOM 2763 N N . VAL A 1 353 ? 6.288 15.252 -26.457 1.00 90.44 353 VAL A N 1
ATOM 2764 C CA . VAL A 1 353 ? 7.662 14.998 -26.889 1.00 90.44 353 VAL A CA 1
ATOM 2765 C C . VAL A 1 353 ? 7.599 13.885 -27.920 1.00 90.44 353 VAL A C 1
ATOM 2767 O O . VAL A 1 353 ? 7.141 12.787 -27.607 1.00 90.44 353 VAL A O 1
ATOM 2770 N N . GLU A 1 354 ? 8.014 14.184 -29.147 1.00 90.56 354 GLU A N 1
ATOM 2771 C CA . GLU A 1 354 ? 8.046 13.239 -30.263 1.00 90.56 354 GLU A CA 1
ATOM 2772 C C . GLU A 1 354 ? 9.450 13.238 -30.841 1.00 90.56 354 GLU A C 1
ATOM 2774 O O . GLU A 1 354 ? 9.907 14.241 -31.387 1.00 90.56 354 GLU A O 1
ATOM 2779 N N . VAL A 1 355 ? 10.157 12.125 -30.679 1.00 88.56 355 VAL A N 1
ATOM 2780 C CA . VAL A 1 355 ? 11.514 11.995 -31.198 1.00 88.56 355 VAL A CA 1
ATOM 2781 C C . VAL A 1 355 ? 11.821 10.526 -31.472 1.00 88.56 355 VAL A C 1
ATOM 2783 O O . VAL A 1 355 ? 11.460 9.670 -30.659 1.00 88.56 355 VAL A O 1
ATOM 2786 N N . PRO A 1 356 ? 12.459 10.186 -32.605 1.00 89.00 356 PRO A N 1
ATOM 2787 C CA . PRO A 1 356 ? 12.969 8.841 -32.806 1.00 89.00 356 PRO A CA 1
ATOM 2788 C C . PRO A 1 356 ? 14.032 8.529 -31.754 1.00 89.00 356 PRO A C 1
ATOM 2790 O O . PRO A 1 356 ? 14.906 9.351 -31.471 1.00 89.00 356 PRO A O 1
ATOM 2793 N N . ILE A 1 357 ? 13.963 7.336 -31.177 1.00 88.81 357 ILE A N 1
ATOM 2794 C CA . ILE A 1 357 ? 14.909 6.865 -30.172 1.00 88.81 357 ILE A CA 1
ATOM 2795 C C . ILE A 1 357 ? 15.661 5.665 -30.746 1.00 88.81 357 ILE A C 1
ATOM 2797 O O . ILE A 1 357 ? 15.063 4.752 -31.318 1.00 88.81 357 ILE A O 1
ATOM 2801 N N . GLY A 1 358 ? 16.980 5.658 -30.581 1.00 87.44 358 GLY A N 1
ATOM 2802 C CA . GLY A 1 358 ? 17.847 4.530 -30.918 1.00 87.44 358 GLY A CA 1
ATOM 2803 C C . GLY A 1 358 ? 18.954 4.362 -29.883 1.00 87.44 358 GLY A C 1
ATOM 2804 O O . GLY A 1 358 ? 19.014 5.105 -28.904 1.00 87.44 358 GLY A O 1
ATOM 2805 N N . ARG A 1 359 ? 19.822 3.368 -30.072 1.00 87.88 359 ARG A N 1
ATOM 2806 C CA . ARG A 1 359 ? 20.988 3.182 -29.196 1.00 87.88 359 ARG A CA 1
ATOM 2807 C C . ARG A 1 359 ? 22.009 4.297 -29.420 1.00 87.88 359 ARG A C 1
ATOM 2809 O O . ARG A 1 359 ? 22.238 4.712 -30.556 1.00 87.88 359 ARG A O 1
ATOM 2816 N N . ASP A 1 360 ? 22.626 4.760 -28.338 1.00 84.88 360 ASP A N 1
ATOM 2817 C CA . ASP A 1 360 ? 23.745 5.699 -28.395 1.00 84.88 360 ASP A CA 1
ATOM 2818 C C . ASP A 1 360 ? 24.972 5.011 -29.027 1.00 84.88 360 ASP A C 1
ATOM 2820 O O . ASP A 1 360 ? 25.304 3.863 -28.720 1.00 84.88 360 ASP A O 1
ATOM 2824 N N . ILE A 1 361 ? 25.631 5.723 -29.942 1.00 82.62 361 ILE A N 1
ATOM 2825 C CA . ILE A 1 361 ? 26.785 5.254 -30.721 1.00 82.62 361 ILE A CA 1
ATOM 2826 C C . ILE A 1 361 ? 28.005 5.058 -29.819 1.00 82.62 361 ILE A C 1
ATOM 2828 O O . ILE A 1 361 ? 28.757 4.101 -29.984 1.00 82.62 361 ILE A O 1
ATOM 2832 N N . ASN A 1 362 ? 28.193 5.969 -28.866 1.00 85.62 362 ASN A N 1
ATOM 2833 C CA . ASN A 1 362 ? 29.350 5.986 -27.979 1.00 85.62 362 ASN A CA 1
ATOM 2834 C C . ASN A 1 362 ? 29.136 5.077 -26.768 1.00 85.62 362 ASN A C 1
ATOM 2836 O O . ASN A 1 362 ? 30.096 4.652 -26.129 1.00 85.62 362 ASN A O 1
ATOM 2840 N N . ASN A 1 363 ? 27.877 4.783 -26.433 1.00 85.19 363 ASN A N 1
ATOM 2841 C CA . ASN A 1 363 ? 27.536 3.934 -25.304 1.00 85.19 363 ASN A CA 1
ATOM 2842 C C . ASN A 1 363 ? 26.322 3.052 -25.610 1.00 85.19 363 ASN A C 1
ATOM 2844 O O . ASN A 1 363 ? 25.179 3.456 -25.418 1.00 85.19 363 ASN A O 1
ATOM 2848 N N . ARG A 1 364 ? 26.578 1.793 -25.976 1.00 81.62 364 ARG A N 1
ATOM 2849 C CA . ARG A 1 364 ? 25.537 0.819 -26.349 1.00 81.62 364 ARG A CA 1
ATOM 2850 C C . ARG A 1 364 ? 24.511 0.511 -25.242 1.00 81.62 364 ARG A C 1
ATOM 2852 O O . ARG A 1 364 ? 23.484 -0.093 -25.542 1.00 81.62 364 ARG A O 1
ATOM 2859 N N . ILE A 1 365 ? 24.766 0.908 -23.989 1.00 81.19 365 ILE A N 1
ATOM 2860 C CA . ILE A 1 365 ? 23.840 0.750 -22.851 1.00 81.19 365 ILE A CA 1
ATOM 2861 C C . ILE A 1 365 ? 22.811 1.897 -22.805 1.00 81.19 365 ILE A C 1
ATOM 2863 O O . ILE A 1 365 ? 21.740 1.742 -22.221 1.00 81.19 365 ILE A O 1
ATOM 2867 N N . ARG A 1 366 ? 23.101 3.050 -23.422 1.00 84.88 366 ARG A N 1
ATOM 2868 C CA . ARG A 1 366 ? 22.229 4.232 -23.404 1.00 84.88 366 ARG A CA 1
ATOM 2869 C C . ARG A 1 366 ? 21.321 4.289 -24.632 1.00 84.88 366 ARG A C 1
ATOM 2871 O O . ARG A 1 366 ? 21.698 3.887 -25.732 1.00 84.88 366 ARG A O 1
ATOM 2878 N N . MET A 1 367 ? 20.131 4.851 -24.435 1.00 87.69 367 MET A N 1
ATOM 2879 C CA . MET A 1 367 ? 19.233 5.261 -25.514 1.00 87.69 367 MET A CA 1
ATOM 2880 C C . MET A 1 367 ? 19.408 6.761 -25.763 1.00 87.69 367 MET A C 1
ATOM 2882 O O . MET A 1 367 ? 19.569 7.530 -24.816 1.00 87.69 367 MET A O 1
ATOM 2886 N N . ALA A 1 368 ? 19.359 7.176 -27.023 1.00 89.06 368 ALA A N 1
ATOM 2887 C CA . ALA A 1 368 ? 19.509 8.562 -27.439 1.00 89.06 368 ALA A CA 1
ATOM 2888 C C . ALA A 1 368 ? 18.354 8.989 -28.349 1.00 89.06 368 ALA A C 1
ATOM 2890 O O . ALA A 1 368 ? 17.835 8.196 -29.138 1.00 89.06 368 ALA A O 1
ATOM 2891 N N . ALA A 1 369 ? 17.985 10.265 -28.254 1.00 89.44 369 ALA A N 1
ATOM 2892 C CA . ALA A 1 369 ? 17.159 10.934 -29.248 1.00 89.44 369 ALA A CA 1
ATOM 2893 C C . ALA A 1 369 ? 17.968 11.096 -30.545 1.00 89.44 369 ALA A C 1
ATOM 2895 O O . ALA A 1 369 ? 19.072 11.642 -30.519 1.00 89.44 369 ALA A O 1
ATOM 2896 N N . ILE A 1 370 ? 17.430 10.626 -31.672 1.00 86.31 370 ILE A N 1
ATOM 2897 C CA . ILE A 1 370 ? 18.087 10.654 -32.986 1.00 86.31 370 ILE A CA 1
ATOM 2898 C C . ILE A 1 370 ? 17.183 11.430 -33.959 1.00 86.31 370 ILE A C 1
ATOM 2900 O O . ILE A 1 370 ? 16.365 10.825 -34.649 1.00 86.31 370 ILE A O 1
ATOM 2904 N N . PRO A 1 371 ? 17.304 12.772 -34.021 1.00 76.38 371 PRO A N 1
ATOM 2905 C CA . PRO A 1 371 ? 16.445 13.613 -34.861 1.00 76.38 371 PRO A CA 1
ATOM 2906 C C . PRO A 1 371 ? 16.609 13.348 -36.365 1.00 76.38 371 PRO A C 1
ATOM 2908 O O . PRO A 1 371 ? 15.652 13.487 -37.116 1.00 76.38 371 PRO A O 1
ATOM 2911 N N . CYS A 1 372 ? 17.809 12.936 -36.792 1.00 74.25 372 CYS A N 1
ATOM 2912 C CA . CYS A 1 372 ? 18.132 12.600 -38.179 1.00 74.25 372 CYS A CA 1
ATOM 2913 C C . CYS A 1 372 ? 18.681 11.166 -38.248 1.00 74.25 372 CYS A C 1
ATOM 2915 O O . CYS A 1 372 ? 19.880 10.961 -38.020 1.00 74.25 372 CYS A O 1
ATOM 2917 N N . PRO A 1 373 ? 17.838 10.154 -38.508 1.00 65.19 373 PRO A N 1
ATOM 2918 C CA . PRO A 1 373 ? 18.314 8.792 -38.693 1.00 65.19 373 PRO A CA 1
ATOM 2919 C C . PRO A 1 373 ? 19.114 8.687 -39.997 1.00 65.19 373 PRO A C 1
ATOM 2921 O O . PRO A 1 373 ? 18.634 9.039 -41.070 1.00 65.19 373 PRO A O 1
ATOM 2924 N N . SER A 1 374 ? 20.354 8.204 -39.914 1.00 65.12 374 SER A N 1
ATOM 2925 C CA . SER A 1 374 ? 21.078 7.716 -41.091 1.00 65.12 374 SER A CA 1
ATOM 2926 C C . SER A 1 374 ? 20.462 6.390 -41.548 1.00 65.12 374 SER A C 1
ATOM 2928 O O . SER A 1 374 ? 20.014 5.615 -40.706 1.00 65.12 374 SER A O 1
ATOM 2930 N N . VAL A 1 375 ? 20.499 6.104 -42.853 1.00 60.50 375 VAL A N 1
ATOM 2931 C CA . VAL A 1 375 ? 19.842 4.946 -43.504 1.00 60.50 375 VAL A CA 1
ATOM 2932 C C . VAL A 1 375 ? 20.172 3.590 -42.849 1.00 60.50 375 VAL A C 1
ATOM 2934 O O . VAL A 1 375 ? 19.363 2.676 -42.893 1.00 60.50 375 VAL A O 1
ATOM 2937 N N . SER A 1 376 ? 21.317 3.466 -42.173 1.00 58.19 376 SER A N 1
ATOM 2938 C CA . SER A 1 376 ? 21.768 2.244 -41.492 1.00 58.19 376 SER A CA 1
ATOM 2939 C C . SER A 1 376 ? 21.386 2.119 -40.006 1.00 58.19 376 SER A C 1
ATOM 2941 O O . SER A 1 376 ? 21.863 1.205 -39.336 1.00 58.19 376 SER A O 1
ATOM 2943 N N . ARG A 1 377 ? 20.592 3.036 -39.429 1.00 65.75 377 ARG A N 1
ATOM 2944 C CA . ARG A 1 377 ? 20.264 3.012 -37.988 1.00 65.75 377 ARG A CA 1
ATOM 2945 C C . ARG A 1 377 ? 18.840 2.543 -37.732 1.00 65.75 377 ARG A C 1
ATOM 2947 O O . ARG A 1 377 ? 17.883 3.214 -38.104 1.00 65.75 377 ARG A O 1
ATOM 2954 N N . GLN A 1 378 ? 18.713 1.459 -36.969 1.00 75.00 378 GLN A N 1
ATOM 2955 C CA . GLN A 1 378 ? 17.433 1.007 -36.435 1.00 75.00 378 GLN A CA 1
ATOM 2956 C C . GLN A 1 378 ? 16.950 1.998 -35.358 1.00 75.00 378 GLN A C 1
ATOM 2958 O O . GLN A 1 378 ? 17.406 1.986 -34.211 1.00 75.00 378 GLN A O 1
ATOM 2963 N N . VAL A 1 379 ? 16.054 2.903 -35.749 1.00 82.38 379 VAL A N 1
ATOM 2964 C CA . VAL A 1 379 ? 15.404 3.874 -34.860 1.00 82.38 379 VAL A CA 1
ATOM 2965 C C . VAL A 1 379 ? 13.939 3.517 -34.672 1.00 82.38 379 VAL A C 1
ATOM 2967 O O . VAL A 1 379 ? 13.302 2.960 -35.562 1.00 82.38 379 VAL A O 1
ATOM 2970 N N . ARG A 1 380 ? 13.386 3.837 -33.502 1.00 83.81 380 ARG A N 1
ATOM 2971 C CA . ARG A 1 380 ? 11.967 3.627 -33.200 1.00 83.81 380 ARG A CA 1
ATOM 2972 C C . ARG A 1 380 ? 11.307 4.959 -32.910 1.00 83.81 380 ARG A C 1
ATOM 2974 O O . ARG A 1 380 ? 11.806 5.731 -32.093 1.00 83.81 380 ARG A O 1
ATOM 2981 N N . HIS A 1 381 ? 10.177 5.221 -33.554 1.00 85.56 381 HIS A N 1
ATOM 2982 C CA . HIS A 1 381 ? 9.370 6.391 -33.233 1.00 85.56 381 HIS A CA 1
ATOM 2983 C C . HIS A 1 381 ? 8.829 6.271 -31.808 1.00 85.56 381 HIS A C 1
ATOM 2985 O O . HIS A 1 381 ? 8.204 5.272 -31.452 1.00 85.56 381 HIS A O 1
ATOM 2991 N N . ALA A 1 382 ? 9.063 7.302 -31.000 1.00 86.12 382 ALA A N 1
ATOM 2992 C CA . ALA A 1 382 ? 8.534 7.402 -29.653 1.00 86.12 382 ALA A CA 1
ATOM 2993 C C . ALA A 1 382 ? 7.790 8.724 -29.495 1.00 86.12 382 ALA A C 1
ATOM 2995 O O . ALA A 1 382 ? 8.254 9.776 -29.942 1.00 86.12 382 ALA A O 1
ATOM 2996 N N . ALA A 1 383 ? 6.632 8.660 -28.846 1.00 89.31 383 ALA A N 1
ATOM 2997 C CA . ALA A 1 383 ? 5.883 9.838 -28.465 1.00 89.31 383 ALA A CA 1
ATOM 2998 C C . ALA A 1 383 ? 5.342 9.690 -27.037 1.00 89.31 383 ALA A C 1
ATOM 3000 O O . ALA A 1 383 ? 4.849 8.639 -26.622 1.00 89.31 383 ALA A O 1
ATOM 3001 N N . SER A 1 384 ? 5.429 10.778 -26.282 1.00 90.88 384 SER A N 1
ATOM 3002 C CA . SER A 1 384 ? 4.914 10.853 -24.918 1.00 90.88 384 SER A CA 1
ATOM 3003 C C . SER A 1 384 ? 4.251 12.201 -24.714 1.00 90.88 384 SER A C 1
ATOM 3005 O O . SER A 1 384 ? 4.796 13.240 -25.090 1.00 90.88 384 SER A O 1
ATOM 3007 N N . ARG A 1 385 ? 3.057 12.197 -24.128 1.00 93.94 385 ARG A N 1
ATOM 3008 C CA . ARG A 1 385 ? 2.416 13.425 -23.649 1.00 93.94 385 ARG A CA 1
ATOM 3009 C C . ARG A 1 385 ? 2.771 13.613 -22.190 1.00 93.94 385 ARG A C 1
ATOM 3011 O O . ARG A 1 385 ? 2.857 12.624 -21.470 1.00 93.94 385 ARG A O 1
ATOM 3018 N N . TYR A 1 386 ? 2.949 14.857 -21.773 1.00 95.50 386 TYR A N 1
ATOM 3019 C CA . TYR A 1 386 ? 3.213 15.171 -20.380 1.00 95.50 386 TYR A CA 1
ATOM 3020 C C . TYR A 1 386 ? 2.393 16.355 -19.892 1.00 95.50 386 TYR A C 1
ATOM 3022 O O . TYR A 1 386 ? 2.000 17.227 -20.675 1.00 95.50 386 TYR A O 1
ATOM 3030 N N . LYS A 1 387 ? 2.170 16.383 -18.581 1.00 96.12 387 LYS A N 1
ATOM 3031 C CA . LYS A 1 387 ? 1.529 17.479 -17.862 1.00 96.12 387 LYS A CA 1
ATOM 3032 C C . LYS A 1 387 ? 2.193 17.648 -16.499 1.00 96.12 387 LYS A C 1
ATOM 3034 O O . LYS A 1 387 ? 2.305 16.694 -15.738 1.00 96.12 387 LYS A O 1
ATOM 3039 N N . VAL A 1 388 ? 2.620 18.865 -16.189 1.00 95.31 388 VAL A N 1
ATOM 3040 C CA . VAL A 1 388 ? 3.085 19.248 -14.855 1.00 95.31 388 VAL A CA 1
ATOM 3041 C C . VAL A 1 388 ? 1.874 19.270 -13.926 1.00 95.31 388 VAL A C 1
ATOM 3043 O O . VAL A 1 388 ? 0.912 19.998 -14.172 1.00 95.31 388 VAL A O 1
ATOM 3046 N N . ILE A 1 389 ? 1.916 18.438 -12.889 1.00 92.94 389 ILE A N 1
ATOM 3047 C CA . ILE A 1 389 ? 0.909 18.388 -11.827 1.00 92.94 389 ILE A CA 1
ATOM 3048 C C . ILE A 1 389 ? 1.203 19.489 -10.810 1.00 92.94 389 ILE A C 1
ATOM 3050 O O . ILE A 1 389 ? 0.311 20.251 -10.448 1.00 92.94 389 ILE A O 1
ATOM 3054 N N . GLU A 1 390 ? 2.461 19.582 -10.378 1.00 93.31 390 GLU A N 1
ATOM 3055 C CA . GLU A 1 390 ? 2.877 20.486 -9.310 1.00 93.31 390 GLU A CA 1
ATOM 3056 C C . GLU A 1 390 ? 4.310 20.975 -9.535 1.00 93.31 390 GLU A C 1
ATOM 3058 O O . GLU A 1 390 ? 5.189 20.211 -9.941 1.00 93.31 390 GLU A O 1
ATOM 3063 N N . VAL A 1 391 ? 4.552 22.259 -9.259 1.00 92.44 391 VAL A N 1
ATOM 3064 C CA . VAL A 1 391 ? 5.897 22.841 -9.224 1.00 92.44 391 VAL A CA 1
ATOM 3065 C C . VAL A 1 391 ? 6.402 22.809 -7.788 1.00 92.44 391 VAL A C 1
ATOM 3067 O O . VAL A 1 391 ? 5.771 23.356 -6.889 1.00 92.44 391 VAL A O 1
ATOM 3070 N N . LEU A 1 392 ? 7.566 22.200 -7.587 1.00 81.94 392 LEU A N 1
ATOM 3071 C CA . LEU A 1 392 ? 8.159 21.959 -6.277 1.00 81.94 392 LEU A CA 1
ATOM 3072 C C . LEU A 1 392 ? 9.438 22.786 -6.102 1.00 81.94 392 LEU A C 1
ATOM 3074 O O . LEU A 1 392 ? 10.055 23.241 -7.068 1.00 81.94 392 LEU A O 1
ATOM 3078 N N . ALA A 1 393 ? 9.852 22.974 -4.846 1.00 87.00 393 ALA A N 1
ATOM 3079 C CA . ALA A 1 393 ? 11.120 23.617 -4.485 1.00 87.00 393 ALA A CA 1
ATOM 3080 C C . ALA A 1 393 ? 11.366 24.968 -5.200 1.00 87.00 393 ALA A C 1
ATOM 3082 O O . ALA A 1 393 ? 12.465 25.228 -5.687 1.00 87.00 393 ALA A O 1
ATOM 3083 N N . GLY A 1 394 ? 10.328 25.804 -5.329 1.00 87.06 394 GLY A N 1
ATOM 3084 C CA . GLY A 1 394 ? 10.432 27.121 -5.973 1.00 87.06 394 GLY A CA 1
ATOM 3085 C C . GLY A 1 394 ? 10.836 27.082 -7.453 1.00 87.06 394 GLY A C 1
ATOM 3086 O O . GLY A 1 394 ? 11.380 28.061 -7.954 1.00 87.06 394 GLY A O 1
ATOM 3087 N N . GLY A 1 395 ? 10.610 25.958 -8.143 1.00 90.00 395 GLY A N 1
ATOM 3088 C CA . GLY A 1 395 ? 11.023 25.744 -9.534 1.00 90.00 395 GLY A CA 1
ATOM 3089 C C . GLY A 1 395 ? 12.267 24.865 -9.700 1.00 90.00 395 GLY A C 1
ATOM 3090 O O . GLY A 1 395 ? 12.674 24.590 -10.827 1.00 90.00 395 GLY A O 1
ATOM 3091 N N . GLY A 1 396 ? 12.861 24.379 -8.604 1.00 89.69 396 GLY A N 1
ATOM 3092 C CA . GLY A 1 396 ? 13.965 23.414 -8.652 1.00 89.69 396 GLY A CA 1
ATOM 3093 C C . GLY A 1 396 ? 13.545 22.003 -9.084 1.00 89.69 396 GLY A C 1
ATOM 3094 O O . GLY A 1 396 ? 14.396 21.206 -9.480 1.00 89.69 396 GLY A O 1
ATOM 3095 N N . SER A 1 397 ? 12.249 21.676 -9.029 1.00 93.88 397 SER A N 1
ATOM 3096 C CA . SER A 1 397 ? 11.705 20.380 -9.449 1.00 93.88 397 SER A CA 1
ATOM 3097 C C . SER A 1 397 ? 10.230 20.492 -9.850 1.00 93.88 397 SER A C 1
ATOM 3099 O O . SER A 1 397 ? 9.563 21.471 -9.511 1.00 93.88 397 SER A O 1
ATOM 3101 N N . ALA A 1 398 ? 9.706 19.495 -10.561 1.00 90.44 398 ALA A N 1
ATOM 3102 C CA . ALA A 1 398 ? 8.281 19.377 -10.846 1.00 90.44 398 ALA A CA 1
ATOM 3103 C C . ALA A 1 398 ? 7.803 17.925 -10.745 1.00 90.44 398 ALA A C 1
ATOM 3105 O O . ALA A 1 398 ? 8.508 16.996 -11.141 1.00 90.44 398 ALA A O 1
ATOM 3106 N N . LEU A 1 399 ? 6.578 17.748 -10.253 1.00 93.00 399 LEU A N 1
ATOM 3107 C CA . LEU A 1 399 ? 5.830 16.503 -10.356 1.00 93.00 399 LEU A CA 1
ATOM 3108 C C . LEU A 1 399 ? 5.133 16.469 -11.718 1.00 93.00 399 LEU A C 1
ATOM 3110 O O . LEU A 1 399 ? 4.364 17.375 -12.047 1.00 93.00 399 LEU A O 1
ATOM 3114 N N . VAL A 1 400 ? 5.407 15.444 -12.523 1.00 92.75 400 VAL A N 1
ATOM 3115 C CA . VAL A 1 400 ? 4.969 15.368 -13.923 1.00 92.75 400 VAL A CA 1
ATOM 3116 C C . VAL A 1 400 ? 4.273 14.042 -14.203 1.00 92.75 400 VAL A C 1
ATOM 3118 O O . VAL A 1 400 ? 4.817 12.977 -13.916 1.00 92.75 400 VAL A O 1
ATOM 3121 N N . GLU A 1 401 ? 3.090 14.126 -14.804 1.00 94.75 401 GLU A N 1
ATOM 3122 C CA . GLU A 1 401 ? 2.360 13.002 -15.384 1.00 94.75 401 GLU A CA 1
ATOM 3123 C C . GLU A 1 401 ? 2.789 12.778 -16.832 1.00 94.75 401 GLU A C 1
ATOM 3125 O O . GLU A 1 401 ? 2.882 13.732 -17.606 1.00 94.75 401 GLU A O 1
ATOM 3130 N N . TRP A 1 402 ? 2.985 11.519 -17.214 1.00 94.19 402 TRP A N 1
ATOM 3131 C CA . TRP A 1 402 ? 3.333 11.090 -18.563 1.00 94.19 402 TRP A CA 1
ATOM 3132 C C . TRP A 1 402 ? 2.341 10.059 -19.075 1.00 94.19 402 TRP A C 1
ATOM 3134 O O . TRP A 1 402 ? 2.069 9.065 -18.408 1.00 94.19 402 TRP A O 1
ATOM 3144 N N . ILE A 1 403 ? 1.868 10.245 -20.304 1.00 89.88 403 ILE A N 1
ATOM 3145 C CA . ILE A 1 403 ? 1.025 9.284 -21.015 1.00 89.88 403 ILE A CA 1
ATOM 3146 C C . ILE A 1 403 ? 1.806 8.772 -22.221 1.00 89.88 403 ILE A C 1
ATOM 3148 O O . ILE A 1 403 ? 2.111 9.537 -23.146 1.00 89.88 403 ILE A O 1
ATOM 3152 N N . LEU A 1 404 ? 2.113 7.474 -22.227 1.00 83.31 404 LEU A N 1
ATOM 3153 C CA . LEU A 1 404 ? 2.820 6.834 -23.339 1.00 83.31 404 LEU A CA 1
ATOM 3154 C C . LEU A 1 404 ? 1.843 6.609 -24.491 1.00 83.31 404 LEU A C 1
ATOM 3156 O O . LEU A 1 404 ? 0.850 5.897 -24.336 1.00 83.31 404 LEU A O 1
ATOM 3160 N N . ARG A 1 405 ? 2.142 7.177 -25.663 1.00 69.56 405 ARG A N 1
ATOM 3161 C CA . ARG A 1 405 ? 1.375 6.953 -26.895 1.00 69.56 405 ARG A CA 1
ATOM 3162 C C . ARG A 1 405 ? 2.328 6.774 -28.062 1.00 69.56 405 ARG A C 1
ATOM 3164 O O . ARG A 1 405 ? 3.041 7.706 -28.395 1.00 69.56 405 ARG A O 1
ATOM 3171 N N . VAL A 1 406 ? 2.298 5.643 -28.751 1.00 57.84 406 VAL A N 1
ATOM 3172 C CA . VAL A 1 406 ? 2.948 5.555 -30.067 1.00 57.84 406 VAL A CA 1
ATOM 3173 C C . VAL A 1 406 ? 1.958 6.057 -31.122 1.00 57.84 406 VAL A C 1
ATOM 3175 O O . VAL A 1 406 ? 0.746 5.910 -30.964 1.00 57.84 406 VAL A O 1
ATOM 3178 N N . ILE A 1 407 ? 2.464 6.733 -32.155 1.00 48.19 407 ILE A N 1
ATOM 3179 C CA . ILE A 1 407 ? 1.656 7.238 -33.269 1.00 48.19 407 ILE A CA 1
ATOM 3180 C C . ILE A 1 407 ? 1.071 6.040 -34.023 1.00 48.19 407 ILE A C 1
ATOM 3182 O O . ILE A 1 407 ? 1.809 5.329 -34.700 1.00 48.19 407 ILE A O 1
ATOM 3186 N N . ILE A 1 408 ? -0.247 5.859 -33.955 1.00 39.91 408 ILE A N 1
ATOM 3187 C CA . ILE A 1 408 ? -0.984 5.187 -35.025 1.00 39.91 408 ILE A CA 1
ATOM 3188 C C . ILE A 1 408 ? -1.073 6.234 -36.136 1.00 39.91 408 ILE A C 1
ATOM 3190 O O . ILE A 1 408 ? -1.666 7.296 -35.932 1.00 39.91 408 ILE A O 1
ATOM 3194 N N . HIS A 1 409 ? -0.375 6.001 -37.246 1.00 32.03 409 HIS A N 1
ATOM 3195 C CA . HIS A 1 409 ? -0.573 6.805 -38.448 1.00 32.03 409 HIS A CA 1
ATOM 3196 C C . HIS A 1 409 ? -2.021 6.569 -38.902 1.00 32.03 409 HIS A C 1
ATOM 3198 O O . HIS A 1 409 ? -2.423 5.413 -39.035 1.00 32.03 409 HIS A O 1
ATOM 3204 N N . TRP A 1 410 ? -2.793 7.643 -39.061 1.00 29.28 410 TRP A N 1
ATOM 3205 C CA . TRP A 1 410 ? -4.010 7.632 -39.872 1.00 29.28 410 TRP A CA 1
ATOM 3206 C C . TRP A 1 410 ? -3.648 8.045 -41.289 1.00 29.28 410 TRP A C 1
ATOM 3208 O O . TRP A 1 410 ? -2.812 8.974 -41.408 1.00 29.28 410 TRP A O 1
#

InterPro domains:
  IPR001810 F-box domain [PF00646] (29-68)
  IPR001810 F-box domain [PS50181] (26-74)
  IPR006145 Pseudouridine synthase, RsuA/RluA-like [PF00849] (284-359)
  IPR006145 Pseudouridine synthase, RsuA/RluA-like [cd02869] (235-405)
  IPR006224 Pseudouridine synthase, RluA-like, conserved site [PS01129] (302-316)
  IPR020103 Pseudouridine synthase, catalytic domain superfamily [SSF55120] (235-401)
  IPR036047 F-box-like domain superfamily [SSF81383] (26-71)
  IPR055294 F-box/LRR-repeat protein At3g58940-like [PTHR31293] (26-199)

Organism: NCBI:txid261450